Protein AF-A0A261UCG5-F1 (afdb_monomer_lite)

Structure (mmCIF, N/CA/C/O backbone):
data_AF-A0A261UCG5-F1
#
_entry.id   AF-A0A261UCG5-F1
#
loop_
_atom_site.group_PDB
_atom_site.id
_atom_site.type_symbol
_atom_site.label_atom_id
_atom_site.label_alt_id
_atom_site.label_comp_id
_atom_site.label_asym_id
_atom_site.label_entity_id
_atom_site.label_seq_id
_atom_site.pdbx_PDB_ins_code
_atom_site.Cartn_x
_atom_site.Cartn_y
_atom_site.Cartn_z
_atom_site.occupancy
_atom_site.B_iso_or_equiv
_atom_site.auth_seq_id
_atom_site.auth_comp_id
_atom_site.auth_asym_id
_atom_site.auth_atom_id
_atom_site.pdbx_PDB_model_num
ATOM 1 N N . MET A 1 1 ? -11.060 -56.466 3.828 1.00 39.62 1 MET A N 1
ATOM 2 C CA . MET A 1 1 ? -12.214 -56.626 2.918 1.00 39.62 1 MET A CA 1
ATOM 3 C C . MET A 1 1 ? -13.420 -56.025 3.627 1.00 39.62 1 MET A C 1
ATOM 5 O O . MET A 1 1 ? -13.944 -56.643 4.539 1.00 39.62 1 MET A O 1
ATOM 9 N N . PHE A 1 2 ? -13.765 -54.778 3.310 1.00 34.84 2 PHE A N 1
ATOM 10 C CA . P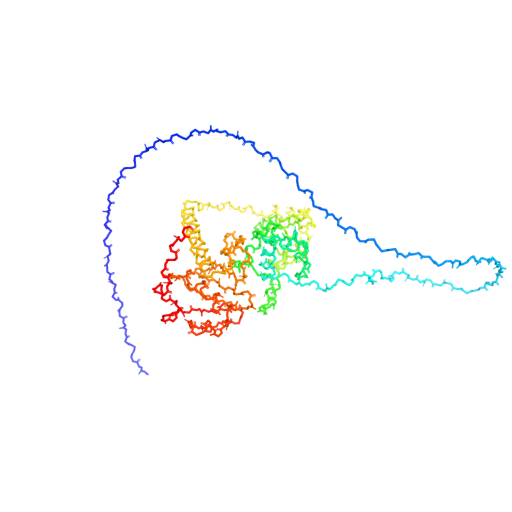HE A 1 2 ? -14.895 -54.048 3.895 1.00 34.84 2 PHE A CA 1
ATOM 11 C C . PHE A 1 2 ? -15.785 -53.572 2.739 1.00 34.84 2 PHE A C 1
ATOM 13 O O . PHE A 1 2 ? -15.232 -53.057 1.764 1.00 34.84 2 PHE A O 1
ATOM 20 N N . PRO A 1 3 ? -17.116 -53.756 2.784 1.00 52.03 3 PRO A N 1
ATOM 21 C CA . PRO A 1 3 ? -17.972 -53.346 1.681 1.00 52.03 3 PRO A CA 1
ATOM 22 C C . PRO A 1 3 ? -18.228 -51.834 1.713 1.00 52.03 3 PRO A C 1
ATOM 24 O O . PRO A 1 3 ? -18.719 -51.280 2.696 1.00 52.03 3 PRO A O 1
ATOM 27 N N . ILE A 1 4 ? -17.905 -51.185 0.596 1.00 41.12 4 ILE A N 1
ATOM 28 C CA . ILE A 1 4 ? -18.212 -49.787 0.291 1.00 41.12 4 ILE A CA 1
ATOM 29 C C . ILE A 1 4 ? -19.707 -49.699 -0.048 1.00 41.12 4 ILE A C 1
ATOM 31 O O . ILE A 1 4 ? -20.163 -50.306 -1.016 1.00 41.12 4 ILE A O 1
ATOM 35 N N . ARG A 1 5 ? -20.480 -48.951 0.748 1.00 45.31 5 ARG A N 1
ATOM 36 C CA . ARG A 1 5 ? -21.859 -48.565 0.413 1.00 45.31 5 ARG A CA 1
ATOM 37 C C . ARG A 1 5 ? -21.830 -47.350 -0.514 1.00 45.31 5 ARG A C 1
ATOM 39 O O . ARG A 1 5 ? -21.331 -46.295 -0.135 1.00 45.31 5 ARG A O 1
ATOM 46 N N . ALA A 1 6 ? -22.380 -47.518 -1.713 1.00 40.25 6 ALA A N 1
ATOM 47 C CA . ALA A 1 6 ? -22.614 -46.451 -2.676 1.00 40.25 6 ALA A CA 1
ATOM 48 C C . ALA A 1 6 ? -23.791 -45.568 -2.224 1.00 40.25 6 ALA A C 1
ATOM 50 O O . ALA A 1 6 ? -24.875 -46.074 -1.935 1.00 40.25 6 ALA A O 1
ATOM 51 N N . PHE A 1 7 ? -23.574 -44.254 -2.180 1.00 47.25 7 PHE A N 1
ATOM 52 C CA . PHE A 1 7 ? -24.626 -43.249 -2.037 1.00 47.25 7 PHE A CA 1
ATOM 53 C C . PHE A 1 7 ? -24.930 -42.652 -3.415 1.00 47.25 7 PHE A C 1
ATOM 55 O O . PHE A 1 7 ? -24.049 -42.088 -4.062 1.00 47.25 7 PHE A O 1
ATOM 62 N N . HIS A 1 8 ? -26.182 -42.782 -3.857 1.00 42.78 8 HIS A N 1
ATOM 63 C CA . HIS A 1 8 ? -26.726 -42.060 -5.006 1.00 42.78 8 HIS A CA 1
ATOM 64 C C . HIS A 1 8 ? -27.035 -40.605 -4.614 1.00 42.78 8 HIS A C 1
ATOM 66 O O . HIS A 1 8 ? -27.706 -40.397 -3.600 1.00 42.78 8 HIS A O 1
ATOM 72 N N . PRO A 1 9 ? -26.628 -39.596 -5.404 1.00 50.59 9 PRO A N 1
ATOM 73 C CA . PRO A 1 9 ? -27.117 -38.237 -5.225 1.00 50.59 9 PRO A CA 1
ATOM 74 C C . PRO A 1 9 ? -28.485 -38.051 -5.899 1.00 50.59 9 PRO A C 1
ATOM 76 O O . PRO A 1 9 ? -28.651 -38.268 -7.099 1.00 50.59 9 PRO A O 1
ATOM 79 N N . VAL A 1 10 ? -29.462 -37.629 -5.096 1.00 48.53 10 VAL A N 1
ATOM 80 C CA . VAL A 1 10 ? -30.775 -37.136 -5.525 1.00 48.53 10 VAL A CA 1
ATOM 81 C C . VAL A 1 10 ? -30.599 -35.718 -6.072 1.00 48.53 10 VAL A C 1
ATOM 83 O O . VAL A 1 10 ? -30.115 -34.838 -5.364 1.00 48.53 10 VAL A O 1
ATOM 86 N N . ILE A 1 11 ? -30.988 -35.500 -7.328 1.00 44.31 11 ILE A N 1
ATOM 87 C CA . ILE A 1 11 ? -31.029 -34.185 -7.981 1.00 44.31 11 ILE A CA 1
ATOM 88 C C . ILE A 1 11 ? -32.434 -33.601 -7.774 1.00 44.31 11 ILE A C 1
ATOM 90 O O . ILE A 1 11 ? -33.386 -34.169 -8.314 1.00 44.31 11 ILE A O 1
ATOM 94 N N . PRO A 1 12 ? -32.614 -32.484 -7.047 1.00 50.00 12 PRO A N 1
ATOM 95 C CA . PRO A 1 12 ? -33.875 -31.762 -7.076 1.00 50.00 12 PRO A CA 1
ATOM 96 C C . PRO A 1 12 ? -33.947 -30.838 -8.300 1.00 50.00 12 PRO A C 1
ATOM 98 O O . PRO A 1 12 ? -33.084 -30.002 -8.561 1.00 50.00 12 PRO A O 1
ATOM 101 N N . THR A 1 13 ? -35.018 -31.042 -9.057 1.00 39.94 13 THR A N 1
ATOM 102 C CA . THR A 1 13 ? -35.474 -30.302 -10.233 1.00 39.94 13 THR A CA 1
ATOM 103 C C . THR A 1 13 ? -36.037 -28.915 -9.913 1.00 39.94 13 THR A C 1
ATOM 105 O O . THR A 1 13 ? -36.745 -28.758 -8.927 1.00 39.94 13 THR A O 1
ATOM 108 N N . ARG A 1 14 ? -35.831 -28.003 -10.879 1.00 35.97 14 ARG A N 1
ATOM 109 C CA . ARG A 1 14 ? -36.654 -26.836 -11.270 1.00 35.97 14 ARG A CA 1
ATOM 110 C C . ARG A 1 14 ? -36.978 -25.778 -10.206 1.00 35.97 14 ARG A C 1
ATOM 112 O O . ARG A 1 14 ? -37.811 -25.981 -9.334 1.00 35.97 14 ARG A O 1
ATOM 119 N N . ILE A 1 15 ? -36.431 -24.582 -10.424 1.00 45.22 15 ILE A N 1
ATOM 120 C CA . ILE A 1 15 ? -37.012 -23.320 -9.957 1.00 45.22 15 ILE A CA 1
ATOM 121 C C . ILE A 1 15 ? -37.627 -22.633 -11.177 1.00 45.22 15 ILE A C 1
ATOM 123 O O . ILE A 1 15 ? -36.951 -22.424 -12.185 1.00 45.22 15 ILE A O 1
ATOM 127 N N . ASP A 1 16 ? -38.920 -22.342 -11.070 1.00 39.75 16 ASP A N 1
ATOM 128 C CA . ASP A 1 16 ? -39.723 -21.629 -12.054 1.00 39.75 16 ASP A CA 1
ATOM 129 C C . ASP A 1 16 ? -39.326 -20.149 -12.123 1.00 39.75 16 ASP A C 1
ATOM 131 O O . ASP A 1 16 ? -39.320 -19.424 -11.126 1.00 39.75 16 ASP A O 1
ATOM 135 N N . THR A 1 17 ? -39.018 -19.689 -13.333 1.00 38.75 17 THR A N 1
ATOM 136 C CA . THR A 1 17 ? -38.752 -18.286 -13.648 1.00 38.75 17 THR A CA 1
ATOM 137 C C . THR A 1 17 ? -40.082 -17.538 -13.746 1.00 38.75 17 THR A C 1
ATOM 139 O O . THR A 1 17 ? -40.738 -17.568 -14.787 1.00 38.75 17 THR A O 1
ATOM 142 N N . GLN A 1 18 ? -40.496 -16.850 -12.680 1.00 41.28 18 GLN A N 1
ATOM 143 C CA . GLN A 1 18 ? -41.574 -15.867 -12.783 1.00 41.28 18 GLN A CA 1
ATOM 144 C C . GLN A 1 18 ? -41.051 -14.563 -13.390 1.00 41.28 18 GLN A C 1
ATOM 146 O O . GLN A 1 18 ? -40.283 -13.818 -12.784 1.00 41.28 18 GLN A O 1
ATOM 151 N N . GLN A 1 19 ? -41.498 -14.306 -14.617 1.00 40.53 19 GLN A N 1
ATOM 152 C CA . GLN A 1 19 ? -41.442 -13.012 -15.281 1.00 40.53 19 GLN A CA 1
ATOM 153 C C . GLN A 1 19 ? -42.353 -12.022 -14.545 1.00 40.53 19 GLN A C 1
ATOM 155 O O . GLN A 1 19 ? -43.527 -12.308 -14.324 1.00 40.53 19 GLN A O 1
ATOM 160 N N . SER A 1 20 ? -41.826 -10.845 -14.204 1.00 39.28 20 SER A N 1
ATOM 161 C CA . SER A 1 20 ? -42.628 -9.679 -13.820 1.00 39.28 20 SER A CA 1
ATOM 162 C C . SER A 1 20 ? -42.460 -8.552 -14.846 1.00 39.28 20 SER A C 1
ATOM 164 O O . SER A 1 20 ? -41.382 -8.422 -15.433 1.00 39.28 20 SER A O 1
ATOM 166 N N . PRO A 1 21 ? -43.527 -7.777 -15.108 1.00 46.34 21 PRO A N 1
ATOM 167 C CA . PRO A 1 21 ? -43.676 -6.989 -16.321 1.00 46.34 21 PRO A CA 1
ATOM 168 C C . PRO A 1 21 ? -43.016 -5.609 -16.263 1.00 46.34 21 PRO A C 1
ATOM 170 O O . PRO A 1 21 ? -42.915 -4.951 -15.230 1.00 46.34 21 PRO A O 1
ATOM 173 N N . THR A 1 22 ? -42.614 -5.183 -17.455 1.00 38.94 22 THR A N 1
ATOM 174 C CA . THR A 1 22 ? -42.041 -3.897 -17.838 1.00 38.94 22 THR A CA 1
ATOM 175 C C . THR A 1 22 ? -43.024 -2.747 -17.590 1.00 38.94 22 THR A C 1
ATOM 177 O O . THR A 1 22 ? -44.133 -2.758 -18.121 1.00 38.94 22 THR A O 1
ATOM 180 N N . ALA A 1 23 ? -42.605 -1.725 -16.839 1.00 40.59 23 ALA A N 1
ATOM 181 C CA . ALA A 1 23 ? -43.291 -0.434 -16.761 1.00 40.59 23 ALA A CA 1
ATOM 182 C C . ALA A 1 23 ? -42.515 0.628 -17.573 1.00 40.59 23 ALA A C 1
ATOM 184 O O . ALA A 1 23 ? -41.280 0.609 -17.565 1.00 40.59 23 ALA A O 1
ATOM 185 N N . PRO A 1 24 ? -43.198 1.543 -18.286 1.00 50.09 24 PRO A N 1
ATOM 186 C CA . PRO A 1 24 ? -42.550 2.508 -19.167 1.00 50.09 24 PRO A CA 1
ATOM 187 C C . PRO A 1 24 ? -41.952 3.699 -18.404 1.00 50.09 24 PRO A C 1
ATOM 189 O O . PRO A 1 24 ? -42.617 4.361 -17.608 1.00 50.09 24 PRO A O 1
ATOM 192 N N . PHE A 1 25 ? -40.690 3.995 -18.716 1.00 37.22 25 PHE A N 1
ATOM 193 C CA . PHE A 1 25 ? -39.971 5.209 -18.331 1.00 37.22 25 PHE A CA 1
ATOM 194 C C . PHE A 1 25 ? -40.587 6.441 -19.020 1.00 37.22 25 PHE A C 1
ATOM 196 O O . PHE A 1 25 ? -40.614 6.516 -20.248 1.00 37.22 25 PHE A O 1
ATOM 203 N N . GLN A 1 26 ? -41.036 7.430 -18.240 1.00 40.12 26 GLN A N 1
ATOM 204 C CA . GLN A 1 26 ? -41.347 8.775 -18.732 1.00 40.12 26 GLN A CA 1
ATOM 205 C C . GLN A 1 26 ? -40.141 9.704 -18.536 1.00 40.12 26 GLN A C 1
ATOM 207 O O . GLN A 1 26 ? -39.648 9.892 -17.425 1.00 40.12 26 GLN A O 1
ATOM 212 N N . LEU A 1 27 ? -39.685 10.291 -19.644 1.00 36.12 27 LEU A N 1
ATOM 213 C CA . LEU A 1 27 ? -38.675 11.345 -19.715 1.00 36.12 27 LEU A CA 1
ATOM 214 C C . LEU A 1 27 ? -39.263 12.674 -19.219 1.00 36.12 27 LEU A C 1
ATOM 216 O O . LEU A 1 27 ? -40.054 13.311 -19.912 1.00 36.12 27 LEU A O 1
ATOM 220 N N . GLY A 1 28 ? -38.848 13.098 -18.026 1.00 34.41 28 GLY A N 1
ATOM 221 C CA . GLY A 1 28 ? -39.069 14.446 -17.510 1.00 34.41 28 GLY A CA 1
ATOM 222 C C . GLY A 1 28 ? -37.844 15.324 -17.748 1.00 34.41 28 GLY A C 1
ATOM 223 O O . GLY A 1 28 ? -36.881 15.277 -16.987 1.00 34.41 28 GLY A O 1
ATOM 224 N N . SER A 1 29 ? -37.889 16.128 -18.807 1.00 36.88 29 SER A N 1
ATOM 225 C CA . SER A 1 29 ? -36.947 17.213 -19.083 1.00 36.88 29 SER A CA 1
ATOM 226 C C . SER A 1 29 ? -37.046 18.296 -18.005 1.00 36.88 29 SER A C 1
ATOM 228 O O . SER A 1 29 ? -38.098 18.910 -17.852 1.00 36.88 29 SER A O 1
ATOM 230 N N . SER A 1 30 ? -35.951 18.593 -17.303 1.00 39.66 30 SER A N 1
ATOM 231 C CA . SER A 1 30 ? -35.831 19.834 -16.531 1.00 39.66 30 SER A CA 1
ATOM 232 C C . SER A 1 30 ? -34.484 20.491 -16.806 1.00 39.66 30 SER A C 1
ATOM 234 O O . SER A 1 30 ? -33.417 19.946 -16.521 1.00 39.66 30 SER A O 1
ATOM 236 N N . ALA A 1 31 ? -34.568 21.651 -17.449 1.00 34.75 31 ALA A N 1
ATOM 237 C CA . ALA A 1 31 ? -33.458 22.497 -17.836 1.00 34.75 31 ALA A CA 1
ATOM 238 C C . ALA A 1 31 ? -32.861 23.199 -16.608 1.00 34.75 31 ALA A C 1
ATOM 240 O O . ALA A 1 31 ? -33.572 23.858 -15.852 1.00 34.75 31 ALA A O 1
ATOM 241 N N . VAL A 1 32 ? -31.539 23.119 -16.451 1.00 44.69 32 VAL A N 1
ATOM 242 C CA . VAL A 1 32 ? -30.780 23.929 -15.490 1.00 44.69 32 VAL A CA 1
ATOM 243 C C . VAL A 1 32 ? -30.048 25.031 -16.259 1.00 44.69 32 VAL A C 1
ATOM 245 O O . VAL A 1 32 ? -29.206 24.714 -17.104 1.00 44.69 32 VAL A O 1
ATOM 248 N N . PRO A 1 33 ? -30.315 26.323 -15.998 1.00 46.62 33 PRO A N 1
ATOM 249 C CA . PRO A 1 33 ? -29.513 27.395 -16.558 1.00 46.62 33 PRO A CA 1
ATOM 250 C C . PRO A 1 33 ? -28.211 27.600 -15.773 1.00 46.62 33 PRO A C 1
ATOM 252 O O . PRO A 1 33 ? -28.147 27.565 -14.545 1.00 46.62 33 PRO A O 1
ATOM 255 N N . ARG A 1 34 ? -27.161 27.843 -16.554 1.00 38.25 34 ARG A N 1
ATOM 256 C CA . ARG A 1 34 ? -25.773 28.120 -16.182 1.00 38.25 34 ARG A CA 1
ATOM 257 C C . ARG A 1 34 ? -25.551 29.637 -16.159 1.00 38.25 34 ARG A C 1
ATOM 259 O O . ARG A 1 34 ? -25.909 30.274 -17.143 1.00 38.25 34 ARG A O 1
ATOM 266 N N . ALA A 1 35 ? -24.913 30.157 -15.100 1.00 35.31 35 ALA A N 1
ATOM 267 C CA . ALA A 1 35 ? -24.213 31.459 -14.932 1.00 35.31 35 ALA A CA 1
ATOM 268 C C . ALA A 1 35 ? -24.503 32.012 -13.514 1.00 35.31 35 ALA A C 1
ATOM 270 O O . ALA A 1 35 ? -25.611 31.867 -13.031 1.00 35.31 35 ALA A O 1
ATOM 271 N N . GLN A 1 36 ? -23.610 32.659 -12.761 1.00 35.94 36 GLN A N 1
ATOM 272 C CA . GLN A 1 36 ? -22.386 33.374 -13.102 1.00 35.94 36 GLN A CA 1
ATOM 273 C C . GLN A 1 36 ? -21.550 33.615 -11.828 1.00 35.94 36 GLN A C 1
ATOM 275 O O . GLN A 1 36 ? -22.062 33.669 -10.712 1.00 35.94 36 GLN A O 1
ATOM 280 N N . ALA A 1 37 ? -20.250 33.798 -12.036 1.00 36.38 37 ALA A N 1
ATOM 281 C CA . ALA A 1 37 ? -19.228 34.093 -11.044 1.00 36.38 37 ALA A CA 1
ATOM 282 C C . ALA A 1 37 ? -19.378 35.469 -10.369 1.00 36.38 37 ALA A C 1
ATOM 284 O O . ALA A 1 37 ? -19.751 36.439 -11.027 1.00 36.38 37 ALA A O 1
ATOM 285 N N . ARG A 1 38 ? -18.919 35.595 -9.111 1.00 39.41 38 ARG A N 1
ATOM 286 C CA . ARG A 1 38 ? -18.419 36.867 -8.557 1.00 39.41 38 ARG A CA 1
ATOM 287 C C . ARG A 1 38 ? -17.440 36.684 -7.382 1.00 39.41 38 ARG A C 1
ATOM 289 O O . ARG A 1 38 ? -17.800 36.225 -6.309 1.00 39.41 38 ARG A O 1
ATOM 296 N N . LYS A 1 39 ? -16.196 37.097 -7.657 1.00 40.69 39 LYS A N 1
ATOM 297 C CA . LYS A 1 39 ? -15.200 37.814 -6.832 1.00 40.69 39 LYS A CA 1
ATOM 298 C C . LYS A 1 39 ? -15.366 37.824 -5.297 1.00 40.69 39 LYS A C 1
ATOM 300 O O . LYS A 1 39 ? -16.265 38.484 -4.787 1.00 40.69 39 LYS A O 1
ATOM 305 N N . ARG A 1 40 ? -14.340 37.334 -4.588 1.00 37.91 40 ARG A N 1
ATOM 306 C CA . ARG A 1 40 ? -13.802 37.912 -3.333 1.00 37.91 40 ARG A CA 1
ATOM 307 C C . ARG A 1 40 ? -12.272 37.770 -3.380 1.00 37.91 40 ARG A C 1
ATOM 309 O O . ARG A 1 40 ? -11.783 36.690 -3.671 1.00 37.91 40 ARG A O 1
ATOM 316 N N . ALA A 1 41 ? -11.525 38.869 -3.495 1.00 37.56 41 ALA A N 1
ATOM 317 C CA . ALA A 1 41 ? -11.108 39.791 -2.428 1.00 37.56 41 ALA A CA 1
ATOM 318 C C . ALA A 1 41 ? -10.071 39.132 -1.504 1.00 37.56 41 ALA A C 1
ATOM 320 O O . ALA A 1 41 ? -10.390 38.219 -0.749 1.00 37.56 41 ALA A O 1
ATOM 321 N N . GLY A 1 42 ? -8.822 39.583 -1.647 1.00 33.69 42 GLY A N 1
ATOM 322 C CA . GLY A 1 42 ? -7.676 39.103 -0.891 1.00 33.69 42 GLY A CA 1
ATOM 323 C C . GLY A 1 42 ? -7.653 39.591 0.553 1.00 33.69 42 GLY A C 1
ATOM 324 O O . GLY A 1 42 ? -8.297 40.573 0.910 1.00 33.69 42 GLY A O 1
ATOM 325 N N . ALA A 1 43 ? -6.845 38.910 1.356 1.00 37.94 43 ALA A N 1
ATOM 326 C CA . ALA A 1 43 ? -6.334 39.421 2.613 1.00 37.94 43 ALA A CA 1
ATOM 327 C C . ALA A 1 43 ? -4.923 38.863 2.817 1.00 37.94 43 ALA A C 1
ATOM 329 O O . ALA A 1 43 ? -4.708 37.666 2.995 1.00 37.94 43 ALA A O 1
ATOM 330 N N . THR A 1 44 ? -3.970 39.777 2.716 1.00 37.00 44 THR A N 1
ATOM 331 C CA . THR A 1 44 ? -2.559 39.656 3.052 1.00 37.00 44 THR A CA 1
ATOM 332 C C . THR A 1 44 ? -2.420 39.353 4.544 1.00 37.00 44 THR A C 1
ATOM 334 O O . THR A 1 44 ? -2.903 40.132 5.360 1.00 37.00 44 THR A O 1
ATOM 337 N N . PHE A 1 45 ? -1.730 38.275 4.917 1.00 37.44 45 PHE A N 1
ATOM 338 C CA . PHE A 1 45 ? -1.254 38.079 6.289 1.00 37.44 45 PHE A CA 1
ATOM 339 C C . PHE A 1 45 ? 0.275 38.122 6.295 1.00 37.44 45 PHE A C 1
ATOM 341 O O . PHE A 1 45 ? 0.953 37.178 5.896 1.00 37.44 45 PHE A O 1
ATOM 348 N N . GLN A 1 46 ? 0.803 39.272 6.715 1.00 37.06 46 GLN A N 1
ATOM 349 C CA . GLN A 1 46 ? 2.168 39.415 7.208 1.00 37.06 46 GLN A CA 1
ATOM 350 C C . GLN A 1 46 ? 2.216 38.814 8.616 1.00 37.06 46 GLN A C 1
ATOM 352 O O . GLN A 1 46 ? 1.436 39.211 9.479 1.00 37.06 46 GLN A O 1
ATOM 357 N N . ALA A 1 47 ? 3.142 37.891 8.861 1.00 36.88 47 ALA A N 1
ATOM 358 C CA . ALA A 1 47 ? 3.504 37.470 10.207 1.00 36.88 47 ALA A CA 1
ATOM 359 C C . ALA A 1 47 ? 5.009 37.664 10.396 1.00 36.88 47 ALA A C 1
ATOM 361 O O . ALA A 1 47 ? 5.828 37.258 9.572 1.00 36.88 47 ALA A O 1
ATOM 362 N N . ALA A 1 48 ? 5.319 38.378 11.471 1.00 34.84 48 ALA A N 1
ATOM 363 C CA . ALA A 1 48 ? 6.602 38.956 11.809 1.00 34.84 48 ALA A CA 1
ATOM 364 C C . ALA A 1 48 ? 7.659 37.911 12.196 1.00 34.84 48 ALA A C 1
ATOM 366 O O . ALA A 1 48 ? 7.384 36.935 12.889 1.00 34.84 48 ALA A O 1
ATOM 367 N N . ILE A 1 49 ? 8.898 38.195 11.797 1.00 43.53 49 ILE A N 1
ATOM 368 C CA . ILE A 1 49 ? 10.120 37.510 12.218 1.00 43.53 49 ILE A CA 1
ATOM 369 C C . ILE A 1 49 ? 10.688 38.263 13.431 1.00 43.53 49 ILE A C 1
ATOM 371 O O . ILE A 1 49 ? 11.063 39.428 13.277 1.00 43.53 49 ILE A O 1
ATOM 375 N N . PRO A 1 50 ? 10.837 37.647 14.616 1.00 48.88 50 PRO A N 1
ATOM 376 C CA . PRO A 1 50 ? 11.692 38.206 15.653 1.00 48.88 50 PRO A CA 1
ATOM 377 C C . PRO A 1 50 ? 13.139 37.715 15.486 1.00 48.88 50 PRO A C 1
ATOM 379 O O . PRO A 1 50 ? 13.500 36.602 15.868 1.00 48.88 50 PRO A O 1
ATOM 382 N N . SER A 1 51 ? 13.982 38.596 14.943 1.00 33.66 51 SER A N 1
ATOM 383 C CA . SER A 1 51 ? 15.446 38.515 15.008 1.00 33.66 51 SER A CA 1
ATOM 384 C C . SER A 1 51 ? 15.927 38.622 16.457 1.00 33.66 51 SER A C 1
ATOM 386 O O . SER A 1 51 ? 15.736 39.657 17.096 1.00 33.66 51 SER A O 1
ATOM 388 N N . LYS A 1 52 ? 16.630 37.601 16.959 1.00 44.50 52 LYS A N 1
ATOM 389 C CA . LYS A 1 52 ? 17.481 37.728 18.151 1.00 44.50 52 LYS A CA 1
ATOM 390 C C . LYS A 1 52 ? 18.932 37.912 17.717 1.00 44.50 52 LYS A C 1
ATOM 392 O O . LYS A 1 52 ? 19.564 37.019 17.166 1.00 44.50 52 LYS A O 1
ATOM 397 N N . ARG A 1 53 ? 19.406 39.133 17.951 1.00 32.53 53 ARG A N 1
ATOM 398 C CA . ARG A 1 53 ? 20.765 39.634 17.762 1.00 32.53 53 ARG A CA 1
ATOM 399 C C . ARG A 1 53 ? 21.515 39.396 19.075 1.00 32.53 53 ARG A C 1
ATOM 401 O O . ARG A 1 53 ? 21.087 39.919 20.101 1.00 32.53 53 ARG A O 1
ATOM 408 N N . THR A 1 54 ? 22.610 38.641 19.055 1.00 40.47 54 THR A N 1
ATOM 409 C CA . THR A 1 54 ? 23.550 38.587 20.183 1.00 40.47 54 THR A CA 1
ATOM 410 C C . THR A 1 54 ? 24.882 39.164 19.738 1.00 40.47 54 THR A C 1
ATOM 412 O O . THR A 1 54 ? 25.518 38.697 18.798 1.00 40.47 54 THR A O 1
ATOM 415 N N . THR A 1 55 ? 25.227 40.244 20.421 1.00 31.30 55 THR A N 1
ATOM 416 C CA . THR A 1 55 ? 26.432 41.056 20.335 1.00 31.30 55 THR A CA 1
ATOM 417 C C . THR A 1 55 ? 27.588 40.351 21.039 1.00 31.30 55 THR A C 1
ATOM 419 O O . THR A 1 55 ? 27.461 40.090 22.229 1.00 31.30 55 THR A O 1
ATOM 422 N N . ILE A 1 56 ? 28.717 40.117 20.360 1.00 34.47 56 ILE A N 1
ATOM 423 C CA . ILE A 1 56 ? 30.045 40.038 20.993 1.00 34.47 56 ILE A CA 1
ATOM 424 C C . ILE A 1 56 ? 31.071 40.645 20.023 1.00 34.47 56 ILE A C 1
ATOM 426 O O . ILE A 1 56 ? 31.171 40.244 18.867 1.00 34.47 56 ILE A O 1
ATOM 430 N N . ALA A 1 57 ? 31.830 41.613 20.519 1.00 34.50 57 ALA A N 1
ATOM 431 C CA . ALA A 1 57 ? 33.090 42.125 19.984 1.00 34.50 57 ALA A CA 1
ATOM 432 C C . ALA A 1 57 ? 33.995 42.412 21.204 1.00 34.50 57 ALA A C 1
ATOM 434 O O . ALA A 1 57 ? 33.467 42.475 22.316 1.00 34.50 57 ALA A O 1
ATOM 435 N N . PRO A 1 58 ? 35.280 42.769 21.045 1.00 47.53 58 PRO A N 1
ATOM 436 C CA . PRO A 1 58 ? 36.310 42.274 20.128 1.00 47.53 58 PRO A CA 1
ATOM 437 C C . PRO A 1 58 ? 37.592 41.851 20.898 1.00 47.53 58 PRO A C 1
ATOM 439 O O . PRO A 1 58 ? 37.739 42.125 22.085 1.00 47.53 58 PRO A O 1
ATOM 442 N N . GLY A 1 59 ? 38.552 41.219 20.213 1.00 34.34 59 GLY A N 1
ATOM 443 C CA . GLY A 1 59 ? 39.855 40.837 20.779 1.00 34.34 59 GLY A CA 1
ATOM 444 C C . GLY A 1 59 ? 40.983 40.882 19.742 1.00 34.34 59 GLY A C 1
ATOM 445 O O . GLY A 1 59 ? 41.300 39.883 19.116 1.00 34.34 59 GLY A O 1
ATOM 446 N N . THR A 1 60 ? 41.475 42.097 19.516 1.00 33.81 60 THR A N 1
ATOM 447 C CA . THR A 1 60 ? 42.850 42.575 19.253 1.00 33.81 60 THR A CA 1
ATOM 448 C C . THR A 1 60 ? 43.986 41.613 18.810 1.00 33.81 60 THR A C 1
ATOM 450 O O . THR A 1 60 ? 44.348 40.693 19.535 1.00 33.81 60 THR A O 1
ATOM 453 N N . THR A 1 61 ? 44.705 42.056 17.750 1.00 32.66 61 THR A N 1
ATOM 454 C CA . THR A 1 61 ? 46.184 41.987 17.494 1.00 32.66 61 THR A CA 1
ATOM 455 C C . THR A 1 61 ? 46.846 40.615 17.219 1.00 32.66 61 THR A C 1
ATOM 457 O O . THR A 1 61 ? 46.439 39.613 17.772 1.00 32.66 61 THR A O 1
ATOM 460 N N . CYS A 1 62 ? 47.880 40.426 16.381 1.00 30.66 62 CYS A N 1
ATOM 461 C CA . CYS A 1 62 ? 48.928 41.296 15.833 1.00 30.66 62 CYS A CA 1
ATOM 462 C C . CYS A 1 62 ? 49.562 40.686 14.557 1.00 30.66 62 CYS A C 1
ATOM 464 O O . CYS A 1 62 ? 49.557 39.476 14.347 1.00 30.66 62 CYS A O 1
ATOM 466 N N . LEU A 1 63 ? 50.172 41.565 13.759 1.00 33.56 63 LEU A N 1
ATOM 467 C CA . LEU A 1 63 ? 51.132 41.307 12.682 1.00 33.56 63 LEU A CA 1
ATOM 468 C C . LEU A 1 63 ? 52.337 40.464 13.138 1.00 33.56 63 LEU A C 1
ATOM 470 O O . LEU A 1 63 ? 52.861 40.716 14.216 1.00 33.56 63 LEU A O 1
ATOM 474 N N . ALA A 1 64 ? 52.863 39.607 12.254 1.00 36.28 64 ALA A N 1
ATOM 475 C CA . ALA A 1 64 ? 54.298 39.563 11.925 1.00 36.28 64 ALA A CA 1
ATOM 476 C C . ALA A 1 64 ? 54.584 38.573 10.780 1.00 36.28 64 ALA A C 1
ATOM 478 O O . ALA A 1 64 ? 54.404 37.365 10.898 1.00 36.28 64 ALA A O 1
ATOM 479 N N . LYS A 1 65 ? 55.088 39.113 9.669 1.00 40.06 65 LYS A N 1
ATOM 480 C CA . LYS A 1 65 ? 55.902 38.415 8.663 1.00 40.06 65 LYS A CA 1
ATOM 481 C C . LYS A 1 65 ? 57.363 38.728 9.021 1.00 40.06 65 LYS A C 1
ATOM 483 O O . LYS A 1 65 ? 57.620 39.854 9.447 1.00 40.06 65 LYS A O 1
ATOM 488 N N . PRO A 1 66 ? 58.322 37.826 8.774 1.00 49.88 66 PRO A N 1
ATOM 489 C CA . PRO A 1 66 ? 59.215 38.131 7.659 1.00 49.88 66 PRO A CA 1
ATOM 490 C C . PRO A 1 66 ? 59.656 36.918 6.831 1.00 49.88 66 PRO A C 1
ATOM 492 O O . PRO A 1 66 ? 59.567 35.759 7.223 1.00 49.88 66 PRO A O 1
ATOM 495 N N . ARG A 1 67 ? 60.125 37.265 5.629 1.00 33.28 67 ARG A N 1
ATOM 496 C CA . ARG A 1 67 ? 60.831 36.436 4.649 1.00 33.28 67 ARG A CA 1
ATOM 497 C C . ARG A 1 67 ? 62.193 35.980 5.183 1.00 33.28 67 ARG A C 1
ATOM 499 O O . ARG A 1 67 ? 62.882 36.764 5.824 1.00 33.28 67 ARG A O 1
ATOM 506 N N . GLY A 1 68 ? 62.631 34.801 4.750 1.00 30.03 68 GLY A N 1
ATOM 507 C CA . GLY A 1 68 ? 64.028 34.373 4.780 1.00 30.03 68 GLY A CA 1
ATOM 508 C C . GLY A 1 68 ? 64.235 33.198 3.826 1.00 30.03 68 GLY A C 1
ATOM 509 O O . GLY A 1 68 ? 63.608 32.160 3.982 1.00 30.03 68 GLY A O 1
ATOM 510 N N . SER A 1 69 ? 65.048 33.419 2.799 1.00 32.59 69 SER A N 1
ATOM 511 C CA . SER A 1 69 ? 65.400 32.506 1.708 1.00 32.59 69 SER A CA 1
ATOM 512 C C . SER A 1 69 ? 66.700 31.773 2.036 1.00 32.59 69 SER A C 1
ATOM 514 O O . SER A 1 69 ? 67.626 32.425 2.505 1.00 32.59 69 SER A O 1
ATOM 516 N N . ALA A 1 70 ? 66.822 30.490 1.689 1.00 35.06 70 ALA A N 1
ATOM 517 C CA . ALA A 1 70 ? 68.103 29.873 1.336 1.00 35.06 70 ALA A CA 1
ATOM 518 C C . ALA A 1 70 ? 67.875 28.600 0.510 1.00 35.06 70 ALA A C 1
ATOM 520 O O . ALA A 1 70 ? 66.966 27.817 0.776 1.00 35.06 70 ALA A O 1
ATOM 521 N N . ALA A 1 71 ? 68.688 28.460 -0.529 1.00 33.41 71 ALA A N 1
ATOM 522 C CA . ALA A 1 71 ? 68.607 27.464 -1.580 1.00 33.41 71 ALA A CA 1
ATOM 523 C C . ALA A 1 71 ? 69.486 26.229 -1.305 1.00 33.41 71 ALA A C 1
ATOM 525 O O . ALA A 1 71 ? 70.379 26.270 -0.466 1.00 33.41 71 ALA A O 1
ATOM 526 N N . ALA A 1 72 ? 69.268 25.223 -2.161 1.00 30.36 72 ALA A N 1
ATOM 527 C CA . ALA A 1 72 ? 70.165 24.133 -2.561 1.00 30.36 72 ALA A CA 1
ATOM 528 C C . ALA A 1 72 ? 70.263 22.884 -1.663 1.00 30.36 72 ALA A C 1
ATOM 530 O O . ALA A 1 72 ? 70.928 22.881 -0.637 1.00 30.36 72 ALA A O 1
ATOM 531 N N . ALA A 1 73 ? 69.707 21.776 -2.170 1.00 32.25 73 ALA A N 1
ATOM 532 C CA . ALA A 1 73 ? 70.447 20.528 -2.391 1.00 32.25 73 ALA A CA 1
ATOM 533 C C . ALA A 1 73 ? 69.645 19.605 -3.330 1.00 32.25 73 ALA A C 1
ATOM 535 O O . ALA A 1 73 ? 68.483 19.289 -3.076 1.00 32.25 73 ALA A O 1
ATOM 536 N N . GLN A 1 74 ? 70.273 19.218 -4.441 1.00 31.38 74 GLN A N 1
ATOM 537 C CA . GLN A 1 74 ? 69.853 18.130 -5.322 1.00 31.38 74 GLN A CA 1
ATOM 538 C C . GLN A 1 74 ? 70.037 16.789 -4.604 1.00 31.38 74 GLN A C 1
ATOM 540 O O . GLN A 1 74 ? 71.082 16.588 -4.003 1.00 31.38 74 GLN A O 1
ATOM 545 N N . GLU A 1 75 ? 69.075 15.873 -4.722 1.00 28.56 75 GLU A N 1
ATOM 546 C CA . GLU A 1 75 ? 69.260 14.506 -5.245 1.00 28.56 75 GLU A CA 1
ATOM 547 C C . GLU A 1 75 ? 68.012 13.641 -5.001 1.00 28.56 75 GLU A C 1
ATOM 549 O O . GLU A 1 75 ? 67.206 13.902 -4.115 1.00 28.56 75 GLU A O 1
ATOM 554 N N . ALA A 1 76 ? 67.925 12.566 -5.788 1.00 32.41 76 ALA A N 1
ATOM 555 C CA . ALA A 1 76 ? 67.086 11.379 -5.614 1.00 32.41 76 ALA A CA 1
ATOM 556 C C . ALA A 1 76 ? 65.702 11.347 -6.305 1.00 32.41 76 ALA A C 1
ATOM 558 O O . ALA A 1 76 ? 64.664 11.726 -5.775 1.00 32.41 76 ALA A O 1
ATOM 559 N N . ARG A 1 77 ? 65.728 10.730 -7.498 1.00 34.59 77 ARG A N 1
ATOM 560 C CA . ARG A 1 77 ? 64.847 9.629 -7.943 1.00 34.59 77 ARG A CA 1
ATOM 561 C C . ARG A 1 77 ? 63.344 9.782 -7.659 1.00 34.59 77 ARG A C 1
ATOM 563 O O . ARG A 1 77 ? 62.857 9.424 -6.594 1.00 34.59 77 ARG A O 1
ATOM 570 N N . SER A 1 78 ? 62.583 10.139 -8.693 1.00 33.59 78 SER A N 1
ATOM 571 C CA . SER A 1 78 ? 61.131 9.928 -8.733 1.00 33.59 78 SER A CA 1
ATOM 572 C C . SER A 1 78 ? 60.769 8.790 -9.692 1.00 33.59 78 SER A C 1
ATOM 574 O O . SER A 1 78 ? 60.928 8.957 -10.900 1.00 33.59 78 SER A O 1
ATOM 576 N N . PRO A 1 79 ? 60.197 7.677 -9.201 1.00 38.19 79 PRO A N 1
ATOM 577 C CA . PRO A 1 79 ? 59.171 6.956 -9.929 1.00 38.19 79 PRO A CA 1
ATOM 578 C C . PRO A 1 79 ? 57.803 7.196 -9.268 1.00 38.19 79 PRO A C 1
ATOM 580 O O . PRO A 1 79 ? 57.642 7.091 -8.055 1.00 38.19 79 PRO A O 1
ATOM 583 N N . ALA A 1 80 ? 56.843 7.570 -10.114 1.00 41.50 80 ALA A N 1
ATOM 584 C CA . ALA A 1 80 ? 55.388 7.485 -9.983 1.00 41.50 80 ALA A CA 1
ATOM 585 C C . ALA A 1 80 ? 54.769 7.274 -8.580 1.00 41.50 80 ALA A C 1
ATOM 587 O O . ALA A 1 80 ? 54.827 6.188 -8.007 1.00 41.50 80 ALA A O 1
ATOM 588 N N . LYS A 1 81 ? 53.986 8.262 -8.119 1.00 37.38 81 LYS A N 1
ATOM 589 C CA . LYS A 1 81 ? 52.880 8.026 -7.177 1.00 37.38 81 LYS A CA 1
ATOM 590 C C . LYS A 1 81 ? 51.547 8.386 -7.822 1.00 37.38 81 LYS A C 1
ATOM 592 O O . LYS A 1 81 ? 51.226 9.546 -8.064 1.00 37.38 81 LYS A O 1
ATOM 597 N N . SER A 1 82 ? 50.778 7.336 -8.078 1.00 37.59 82 SER A N 1
ATOM 598 C CA . SER A 1 82 ? 49.357 7.318 -8.398 1.00 37.59 82 SER A CA 1
ATOM 599 C C . SER A 1 82 ? 48.528 7.934 -7.263 1.00 37.59 82 SER A C 1
ATOM 601 O O . SER A 1 82 ? 48.002 7.256 -6.386 1.00 37.59 82 SER A O 1
ATOM 603 N N . GLY A 1 83 ? 48.365 9.253 -7.291 1.00 33.38 83 GLY A N 1
ATOM 604 C CA . GLY A 1 83 ? 47.418 9.982 -6.448 1.00 33.38 83 GLY A CA 1
ATOM 605 C C . GLY A 1 83 ? 45.999 9.951 -7.018 1.00 33.38 83 GLY A C 1
ATOM 606 O O . GLY A 1 83 ? 45.461 10.989 -7.385 1.00 33.38 83 GLY A O 1
ATOM 607 N N . ARG A 1 84 ? 45.385 8.767 -7.116 1.00 41.84 84 ARG A N 1
ATOM 608 C CA . ARG A 1 84 ? 43.932 8.620 -7.337 1.00 41.84 84 ARG A CA 1
ATOM 609 C C . ARG A 1 84 ? 43.309 7.823 -6.190 1.00 41.84 84 ARG A C 1
ATOM 611 O O . ARG A 1 84 ? 42.521 6.908 -6.391 1.00 41.84 84 ARG A O 1
ATOM 618 N N . ALA A 1 85 ? 43.692 8.176 -4.967 1.00 35.22 85 ALA A N 1
ATOM 619 C CA . ALA A 1 85 ? 43.025 7.714 -3.763 1.00 35.22 85 ALA A CA 1
ATOM 620 C C . ALA A 1 85 ? 41.816 8.619 -3.487 1.00 35.22 85 ALA A C 1
ATOM 622 O O . ALA A 1 85 ? 41.939 9.724 -2.976 1.00 35.22 85 ALA A O 1
ATOM 623 N N . SER A 1 86 ? 40.651 8.110 -3.884 1.00 42.31 86 SER A N 1
ATOM 624 C CA . SER A 1 86 ? 39.428 8.138 -3.082 1.00 42.31 86 SER A CA 1
ATOM 625 C C . SER A 1 86 ? 39.022 9.485 -2.459 1.00 42.31 86 SER A C 1
ATOM 627 O O . SER A 1 86 ? 39.169 9.723 -1.265 1.00 42.31 86 SER A O 1
ATOM 629 N N . LEU A 1 87 ? 38.316 10.291 -3.253 1.00 34.06 87 LEU A N 1
ATOM 630 C CA . LEU A 1 87 ? 37.322 11.271 -2.784 1.00 34.06 87 LEU A CA 1
ATOM 631 C C . LEU A 1 87 ? 36.042 10.583 -2.234 1.00 34.06 87 LEU A C 1
ATOM 633 O O . LEU A 1 87 ? 34.955 11.151 -2.284 1.00 34.06 87 LEU A O 1
ATOM 637 N N . ALA A 1 88 ? 36.144 9.349 -1.722 1.00 37.38 88 ALA A N 1
ATOM 638 C CA . ALA A 1 88 ? 35.024 8.582 -1.163 1.00 37.38 88 ALA A CA 1
ATOM 639 C C . ALA A 1 88 ? 34.943 8.665 0.374 1.00 37.38 88 ALA A C 1
ATOM 641 O O . ALA A 1 88 ? 34.342 7.806 1.011 1.00 37.38 88 ALA A O 1
ATOM 642 N N . ALA A 1 89 ? 35.527 9.702 0.977 1.00 37.62 89 ALA A N 1
ATOM 643 C CA . ALA A 1 89 ? 35.522 9.925 2.420 1.00 37.62 89 ALA A CA 1
ATOM 644 C C . ALA A 1 89 ? 34.974 11.321 2.764 1.00 37.62 89 ALA A C 1
ATOM 646 O O . ALA A 1 89 ? 35.685 12.145 3.324 1.00 37.62 89 ALA A O 1
ATOM 647 N N . ALA A 1 90 ? 33.724 11.613 2.376 1.00 35.69 90 ALA A N 1
ATOM 648 C CA . ALA A 1 90 ? 33.009 12.810 2.849 1.00 35.69 90 ALA A CA 1
ATOM 649 C C . ALA A 1 90 ? 31.473 12.762 2.692 1.00 35.69 90 ALA A C 1
ATOM 651 O O . ALA A 1 90 ? 30.844 13.810 2.651 1.00 35.69 90 ALA A O 1
ATOM 652 N N . ASN A 1 91 ? 30.837 11.588 2.596 1.00 35.47 91 ASN A N 1
ATOM 653 C CA . ASN A 1 91 ? 29.374 11.499 2.687 1.00 35.47 91 ASN A CA 1
ATOM 654 C C . ASN A 1 91 ? 28.982 10.250 3.477 1.00 35.47 91 ASN A C 1
ATOM 656 O O . ASN A 1 91 ? 28.821 9.165 2.921 1.00 35.47 91 ASN A O 1
ATOM 660 N N . HIS A 1 92 ? 28.820 10.422 4.789 1.00 36.81 92 HIS A N 1
ATOM 661 C CA . HIS A 1 92 ? 28.110 9.485 5.657 1.00 36.81 92 HIS A CA 1
ATOM 662 C C . HIS A 1 92 ? 26.624 9.450 5.268 1.00 36.81 92 HIS A C 1
ATOM 664 O O . HIS A 1 92 ? 25.759 9.972 5.962 1.00 36.81 92 HIS A O 1
ATOM 670 N N . THR A 1 93 ? 26.315 8.869 4.113 1.00 52.62 93 THR A N 1
ATOM 671 C CA . THR A 1 93 ? 24.954 8.451 3.784 1.00 52.62 93 THR A CA 1
ATOM 672 C C . THR A 1 93 ? 24.757 7.085 4.410 1.00 52.62 93 THR A C 1
ATOM 674 O O . THR A 1 93 ? 25.333 6.107 3.935 1.00 52.62 93 THR A O 1
ATOM 677 N N . SER A 1 94 ? 23.970 7.021 5.485 1.00 56.88 94 SER A N 1
ATOM 678 C CA . SER A 1 94 ? 23.474 5.757 6.030 1.00 56.88 94 SER A CA 1
ATOM 679 C C . SER A 1 94 ? 22.955 4.861 4.897 1.00 56.88 94 SER A C 1
ATOM 681 O O . SER A 1 94 ? 22.385 5.385 3.927 1.00 56.88 94 SER A O 1
ATOM 683 N N . PRO A 1 95 ? 23.160 3.534 4.977 1.00 72.69 95 PRO A N 1
ATOM 684 C CA . PRO A 1 95 ? 22.712 2.620 3.936 1.00 72.69 95 PRO A CA 1
ATOM 685 C C . PRO A 1 95 ? 21.206 2.798 3.734 1.00 72.69 95 PRO A C 1
ATOM 687 O O . PRO A 1 95 ? 20.429 2.725 4.686 1.00 72.69 95 PRO A O 1
ATOM 690 N N . ARG A 1 96 ? 20.799 3.093 2.495 1.00 83.00 96 ARG A N 1
ATOM 691 C CA . ARG A 1 96 ? 19.383 3.272 2.169 1.00 83.00 96 ARG A CA 1
ATOM 692 C C . ARG A 1 96 ? 18.647 1.952 2.369 1.00 83.00 96 ARG A C 1
ATOM 694 O O . ARG A 1 96 ? 19.135 0.905 1.949 1.00 83.00 96 ARG A O 1
ATOM 701 N N . ARG A 1 97 ? 17.475 2.011 2.996 1.00 87.06 97 ARG A N 1
ATOM 702 C CA . ARG A 1 97 ? 16.595 0.856 3.194 1.00 87.06 97 ARG A CA 1
ATOM 703 C C . ARG A 1 97 ? 15.850 0.547 1.895 1.00 87.06 97 ARG A C 1
ATOM 705 O O . ARG A 1 97 ? 15.585 1.446 1.096 1.00 87.06 97 ARG A O 1
ATOM 712 N N . ALA A 1 98 ? 15.508 -0.723 1.694 1.00 89.00 98 ALA A N 1
ATOM 713 C CA . ALA A 1 98 ? 14.609 -1.123 0.618 1.00 89.00 98 ALA A CA 1
ATOM 714 C C . ALA A 1 98 ? 13.196 -0.578 0.881 1.00 89.00 98 ALA A C 1
ATOM 716 O O . ALA A 1 98 ? 12.740 -0.543 2.024 1.00 89.00 98 ALA A O 1
ATOM 717 N N . VAL A 1 99 ? 12.500 -0.170 -0.181 1.00 91.69 99 VAL A N 1
ATOM 718 C CA . VAL A 1 99 ? 11.100 0.260 -0.088 1.00 91.69 99 VAL A CA 1
ATOM 719 C C . VAL A 1 99 ? 10.215 -0.959 0.183 1.00 91.69 99 VAL A C 1
ATOM 721 O O . VAL A 1 99 ? 10.298 -1.950 -0.538 1.00 91.69 99 VAL A O 1
ATOM 724 N N . THR A 1 100 ? 9.363 -0.874 1.201 1.00 93.88 100 THR A N 1
ATOM 725 C CA . THR A 1 100 ? 8.351 -1.880 1.581 1.00 93.88 100 THR A CA 1
ATOM 726 C C . THR A 1 100 ? 6.939 -1.327 1.405 1.00 93.88 100 THR A C 1
ATOM 728 O O . THR A 1 100 ? 6.766 -0.107 1.299 1.00 93.88 100 THR A O 1
ATOM 731 N N . VAL A 1 101 ? 5.917 -2.185 1.439 1.00 92.25 101 VAL A N 1
ATOM 732 C CA . VAL A 1 101 ? 4.511 -1.748 1.476 1.00 92.25 101 VAL A CA 1
ATOM 733 C C . VAL A 1 101 ? 4.253 -0.780 2.637 1.00 92.25 101 VAL A C 1
ATOM 735 O O . VAL A 1 101 ? 3.616 0.256 2.444 1.00 92.25 101 VAL A O 1
ATOM 738 N N . ASP A 1 102 ? 4.834 -1.035 3.810 1.00 91.38 102 ASP A N 1
ATOM 739 C CA . ASP A 1 102 ? 4.705 -0.159 4.980 1.00 91.38 102 ASP A CA 1
ATOM 740 C C . ASP A 1 102 ? 5.359 1.205 4.752 1.00 91.38 102 ASP A C 1
ATOM 742 O O . ASP A 1 102 ? 4.814 2.235 5.147 1.00 91.38 102 ASP A O 1
ATOM 746 N N . THR A 1 103 ? 6.495 1.233 4.049 1.00 93.69 103 THR A N 1
ATOM 747 C CA . THR A 1 103 ? 7.156 2.484 3.658 1.00 93.69 103 THR A CA 1
ATOM 748 C C . THR A 1 103 ? 6.265 3.306 2.727 1.00 93.69 103 THR A C 1
ATOM 750 O O . THR A 1 103 ? 6.129 4.515 2.905 1.00 93.69 103 THR A O 1
ATOM 753 N N . ILE A 1 104 ? 5.641 2.654 1.742 1.00 94.25 104 ILE A N 1
ATOM 754 C CA . ILE A 1 104 ? 4.752 3.296 0.765 1.00 94.25 104 ILE A CA 1
ATOM 755 C C . ILE A 1 104 ? 3.523 3.880 1.470 1.00 94.25 104 ILE A C 1
ATOM 757 O O . ILE A 1 104 ? 3.193 5.049 1.263 1.00 94.25 104 ILE A O 1
ATOM 761 N N . ARG A 1 105 ? 2.880 3.103 2.350 1.00 91.69 105 ARG A N 1
ATOM 762 C CA . ARG A 1 105 ? 1.706 3.560 3.109 1.00 91.69 105 ARG A CA 1
ATOM 763 C C . ARG A 1 105 ? 2.052 4.677 4.078 1.00 91.69 105 ARG A C 1
ATOM 765 O O . ARG A 1 105 ? 1.382 5.703 4.074 1.00 91.69 105 ARG A O 1
ATOM 772 N N . GLY A 1 106 ? 3.122 4.514 4.853 1.00 91.44 106 GLY A N 1
ATOM 773 C CA . GLY A 1 106 ? 3.579 5.534 5.791 1.00 91.44 106 GLY A CA 1
ATOM 774 C C . GLY A 1 106 ? 3.931 6.847 5.088 1.00 91.44 106 GLY A C 1
ATOM 775 O O . GLY A 1 106 ? 3.580 7.918 5.575 1.00 91.44 106 GLY A O 1
ATOM 776 N N . ALA A 1 107 ? 4.575 6.795 3.919 1.00 93.19 107 ALA A N 1
ATOM 777 C CA . ALA A 1 107 ? 4.868 7.994 3.136 1.00 93.19 107 ALA A CA 1
ATOM 778 C C . ALA A 1 107 ? 3.606 8.672 2.595 1.00 93.19 107 ALA A C 1
ATOM 780 O O . ALA A 1 107 ? 3.492 9.889 2.693 1.00 93.19 107 ALA A O 1
ATOM 781 N N . SER A 1 108 ? 2.661 7.897 2.064 1.00 92.62 108 SER A N 1
ATOM 782 C CA . SER A 1 108 ? 1.371 8.409 1.595 1.00 92.62 108 SER A CA 1
ATOM 783 C C . SER A 1 108 ? 0.589 9.099 2.717 1.00 92.62 108 SER A C 1
ATOM 785 O O . SER A 1 108 ? 0.147 10.231 2.532 1.00 92.62 108 SER A O 1
ATOM 787 N N . GLN A 1 109 ? 0.529 8.491 3.907 1.00 90.62 109 GLN A N 1
ATOM 788 C CA . GLN A 1 109 ? -0.090 9.097 5.088 1.00 90.62 109 GLN A CA 1
ATOM 789 C C . GLN A 1 109 ? 0.564 10.436 5.438 1.00 90.62 109 GLN A C 1
ATOM 791 O O . GLN A 1 109 ? -0.120 11.444 5.566 1.00 90.62 109 GLN A O 1
ATOM 796 N N . LEU A 1 110 ? 1.893 10.469 5.553 1.00 89.94 110 LEU A N 1
ATOM 797 C CA . LEU A 1 110 ? 2.623 11.679 5.940 1.00 89.94 110 LEU A CA 1
ATOM 798 C C . LEU A 1 110 ? 2.508 12.823 4.926 1.00 89.94 110 LEU A C 1
ATOM 800 O O . LEU A 1 110 ? 2.496 13.984 5.330 1.00 89.94 110 LEU A O 1
ATOM 804 N N . LEU A 1 111 ? 2.431 12.504 3.632 1.00 90.56 111 LEU A N 1
ATOM 805 C CA . LEU A 1 111 ? 2.230 13.491 2.567 1.00 90.56 111 LEU A CA 1
ATOM 806 C C . LEU A 1 111 ? 0.797 14.025 2.554 1.00 90.56 111 LEU A C 1
ATOM 808 O O . LEU A 1 111 ? 0.604 15.225 2.409 1.00 90.56 111 LEU A O 1
ATOM 812 N N . ALA A 1 112 ? -0.198 13.163 2.769 1.00 86.69 112 ALA A N 1
ATOM 813 C CA . ALA A 1 112 ? -1.601 13.572 2.832 1.00 86.69 112 ALA A CA 1
ATOM 814 C C . ALA A 1 112 ? -1.904 14.516 4.014 1.00 86.69 112 ALA A C 1
ATOM 816 O O . ALA A 1 112 ? -2.920 15.207 4.007 1.00 86.69 112 ALA A O 1
ATOM 817 N N . TYR A 1 113 ? -1.038 14.544 5.033 1.00 77.12 113 TYR A N 1
ATOM 818 C CA . TYR A 1 113 ? -1.206 15.363 6.233 1.00 77.12 113 TYR A CA 1
ATOM 819 C C . TYR A 1 113 ? -0.444 16.683 6.249 1.00 77.12 113 TYR A C 1
ATOM 821 O O . TYR A 1 113 ? -0.490 17.367 7.269 1.00 77.12 113 TYR A O 1
ATOM 829 N N . ASP A 1 114 ? 0.287 17.028 5.187 1.00 66.69 114 ASP A N 1
ATOM 830 C CA . ASP A 1 114 ? 1.191 18.189 5.163 1.00 66.69 114 ASP A CA 1
ATOM 831 C C . ASP A 1 114 ? 2.228 18.221 6.313 1.00 66.69 114 ASP A C 1
ATOM 833 O O . ASP A 1 114 ? 3.002 19.174 6.429 1.00 66.69 114 ASP A O 1
ATOM 837 N N . GLU A 1 115 ? 2.345 17.153 7.123 1.00 68.06 115 GLU A N 1
ATOM 838 C CA . GLU A 1 115 ? 3.447 16.972 8.083 1.00 68.06 115 GLU A CA 1
ATOM 839 C C . GLU A 1 115 ? 4.796 17.011 7.352 1.00 68.06 115 GLU A C 1
ATOM 841 O O . GLU A 1 115 ? 5.822 17.401 7.914 1.00 68.06 115 GLU A O 1
ATOM 846 N N . TYR A 1 116 ? 4.784 16.626 6.074 1.00 73.56 116 TYR A N 1
ATOM 847 C CA . TYR A 1 116 ? 5.911 16.703 5.168 1.00 73.56 116 TYR A CA 1
ATOM 848 C C . TYR A 1 116 ? 5.495 17.399 3.875 1.00 73.56 116 TYR A C 1
ATOM 850 O O . TYR A 1 116 ? 4.770 16.844 3.060 1.00 73.56 116 TYR A O 1
ATOM 858 N N . GLN A 1 117 ? 6.054 18.586 3.638 1.00 77.00 117 GLN A N 1
ATOM 859 C CA . GLN A 1 117 ? 5.737 19.417 2.468 1.00 77.00 117 GLN A CA 1
ATOM 860 C C . GLN A 1 117 ? 6.187 18.817 1.121 1.00 77.00 117 GLN A C 1
ATOM 862 O O . GLN A 1 117 ? 5.905 19.379 0.065 1.00 77.00 117 GLN A O 1
ATOM 867 N N . ASN A 1 118 ? 6.978 17.736 1.117 1.00 88.56 118 ASN A N 1
ATOM 868 C CA . ASN A 1 118 ? 7.436 17.100 -0.117 1.00 88.56 118 ASN A CA 1
ATOM 869 C C . ASN A 1 118 ? 7.946 15.665 0.087 1.00 88.56 118 ASN A C 1
ATOM 871 O O . ASN A 1 118 ? 8.440 15.278 1.149 1.00 88.56 118 ASN A O 1
ATOM 875 N N . VAL A 1 119 ? 7.930 14.901 -1.011 1.00 92.00 119 VAL A N 1
ATOM 876 C CA . VAL A 1 119 ? 8.383 13.499 -1.080 1.00 92.00 119 VAL A CA 1
ATOM 877 C C . VAL A 1 119 ? 9.837 13.317 -0.629 1.00 92.00 119 VAL A C 1
ATOM 879 O O . VAL A 1 119 ? 10.186 12.276 -0.075 1.00 92.00 119 VAL A O 1
ATOM 882 N N . ARG A 1 120 ? 10.699 14.323 -0.828 1.00 93.19 120 ARG A N 1
ATOM 883 C CA . ARG A 1 120 ? 12.110 14.263 -0.419 1.00 93.19 120 ARG A CA 1
ATOM 884 C C . ARG A 1 120 ? 12.250 14.150 1.096 1.00 93.19 120 ARG A C 1
ATOM 886 O O . ARG A 1 120 ? 13.053 13.350 1.574 1.00 93.19 120 ARG A O 1
ATOM 893 N N . ALA A 1 121 ? 11.469 14.922 1.843 1.00 91.25 121 ALA A N 1
ATOM 894 C CA . ALA A 1 121 ? 11.494 14.890 3.296 1.00 91.25 121 ALA A CA 1
ATOM 895 C C . ALA A 1 121 ? 10.946 13.550 3.839 1.00 91.25 121 ALA A C 1
ATOM 897 O O . ALA A 1 121 ? 11.562 12.958 4.729 1.00 91.25 121 ALA A O 1
ATOM 898 N N . CYS A 1 122 ? 9.892 12.995 3.225 1.00 92.00 122 CYS A N 1
ATOM 899 C CA . CYS A 1 122 ? 9.419 11.638 3.534 1.00 92.00 122 CYS A CA 1
ATOM 900 C C . CYS A 1 122 ? 10.479 10.569 3.246 1.00 92.00 122 CYS A C 1
ATOM 902 O O . CYS A 1 122 ? 10.741 9.718 4.094 1.00 92.00 122 CYS A O 1
ATOM 904 N N . ALA A 1 123 ? 11.136 10.627 2.085 1.00 93.00 123 ALA A N 1
ATOM 905 C CA . ALA A 1 123 ? 12.192 9.681 1.731 1.00 93.00 123 ALA A CA 1
ATOM 906 C C . ALA A 1 123 ? 13.343 9.699 2.750 1.00 93.00 123 ALA A C 1
ATOM 908 O O . ALA A 1 123 ? 13.855 8.642 3.113 1.00 93.00 123 ALA A O 1
ATOM 909 N N . GLY A 1 124 ? 13.694 10.884 3.266 1.00 91.94 124 GLY A N 1
ATOM 910 C CA . GLY A 1 124 ? 14.651 11.038 4.361 1.00 91.94 124 GLY A CA 1
ATOM 911 C C . GLY A 1 124 ? 14.216 10.324 5.644 1.00 91.94 124 GLY A C 1
ATOM 912 O O . GLY A 1 124 ? 15.005 9.571 6.211 1.00 91.94 124 GLY A O 1
ATOM 913 N N . LYS A 1 125 ? 12.953 10.488 6.065 1.00 92.06 125 LYS A N 1
ATOM 914 C CA . LYS A 1 125 ? 12.397 9.827 7.263 1.00 92.06 125 LYS A CA 1
ATOM 915 C C . LYS A 1 125 ? 12.436 8.304 7.172 1.00 92.06 125 LYS A C 1
ATOM 917 O O . LYS A 1 125 ? 12.831 7.648 8.132 1.00 92.06 125 LYS A O 1
ATOM 922 N N . PHE A 1 126 ? 12.059 7.746 6.024 1.00 92.50 126 PHE A N 1
ATOM 923 C CA . PHE A 1 126 ? 12.089 6.296 5.806 1.00 92.50 126 PHE A CA 1
ATOM 924 C C . PHE A 1 126 ? 13.467 5.767 5.387 1.00 92.50 126 PHE A C 1
ATOM 926 O O . PHE A 1 126 ? 13.641 4.557 5.255 1.00 92.50 126 PHE A O 1
ATOM 933 N N . GLN A 1 127 ? 14.454 6.651 5.208 1.00 93.81 127 GLN A N 1
ATOM 934 C CA . GLN A 1 127 ? 15.804 6.323 4.744 1.00 93.81 127 GLN A CA 1
ATOM 935 C C . GLN A 1 127 ? 15.813 5.579 3.398 1.00 93.81 127 GLN A C 1
ATOM 937 O O . GLN A 1 127 ? 16.651 4.711 3.164 1.00 93.81 127 GLN A O 1
ATOM 942 N N . VAL A 1 128 ? 14.893 5.923 2.495 1.00 93.81 128 VAL A N 1
ATOM 943 C CA . VAL A 1 128 ? 14.784 5.330 1.151 1.00 93.81 128 VAL A CA 1
ATOM 944 C C . VAL A 1 128 ? 15.210 6.321 0.070 1.00 93.81 128 VAL A C 1
ATOM 946 O O . VAL A 1 128 ? 15.414 7.511 0.325 1.00 93.81 128 VAL A O 1
ATOM 949 N N . SER A 1 129 ? 15.374 5.857 -1.171 1.00 92.88 129 SER A N 1
ATOM 950 C CA . SER A 1 129 ? 15.616 6.780 -2.278 1.00 92.88 129 SER A CA 1
ATOM 951 C C . SER A 1 129 ? 14.371 7.617 -2.574 1.00 92.88 129 SER A C 1
ATOM 953 O O . SER A 1 129 ? 13.306 7.066 -2.834 1.00 92.88 129 SER A O 1
ATOM 955 N N . GLU A 1 130 ? 14.515 8.945 -2.656 1.00 93.88 130 GLU A N 1
ATOM 956 C CA . GLU A 1 130 ? 13.437 9.823 -3.143 1.00 93.88 130 GLU A CA 1
ATOM 957 C C . GLU A 1 130 ? 12.926 9.373 -4.517 1.00 93.88 130 GLU A C 1
ATOM 959 O O . GLU A 1 130 ? 11.723 9.365 -4.765 1.00 93.88 130 GLU A O 1
ATOM 964 N N . ARG A 1 131 ? 13.841 8.966 -5.407 1.00 91.06 131 ARG A N 1
ATOM 965 C CA . ARG A 1 131 ? 13.480 8.511 -6.751 1.00 91.06 131 ARG A CA 1
ATOM 966 C C . ARG A 1 131 ? 12.599 7.266 -6.705 1.00 91.06 131 ARG A C 1
ATOM 968 O O . ARG A 1 131 ? 11.637 7.206 -7.455 1.00 91.06 131 ARG A O 1
ATOM 975 N N . GLU A 1 132 ? 12.942 6.295 -5.864 1.00 93.00 132 GLU A N 1
ATOM 976 C CA . GLU A 1 132 ? 12.158 5.063 -5.721 1.00 93.00 132 GLU A CA 1
ATOM 977 C C . GLU A 1 132 ? 10.815 5.358 -5.064 1.00 93.00 132 GLU A C 1
ATOM 979 O O . GLU A 1 132 ? 9.792 4.886 -5.543 1.00 93.00 132 GLU A O 1
ATOM 984 N N . LEU A 1 133 ? 10.782 6.208 -4.034 1.00 94.81 133 LEU A N 1
ATOM 985 C CA . LEU A 1 133 ? 9.535 6.564 -3.364 1.00 94.81 133 LEU A CA 1
ATOM 986 C C . LEU A 1 133 ? 8.538 7.247 -4.317 1.00 94.81 133 LEU A C 1
ATOM 988 O O . LEU A 1 133 ? 7.356 6.909 -4.311 1.00 94.81 133 LEU A O 1
ATOM 992 N N . ARG A 1 134 ? 9.017 8.132 -5.205 1.00 95.12 134 ARG A N 1
ATOM 993 C CA . ARG A 1 134 ? 8.205 8.776 -6.262 1.00 95.12 134 ARG A CA 1
ATOM 994 C C . ARG A 1 134 ? 7.639 7.799 -7.298 1.00 95.12 134 ARG A C 1
ATOM 996 O O . ARG A 1 134 ? 6.717 8.163 -8.032 1.00 95.12 134 ARG A O 1
ATOM 1003 N N . SER A 1 135 ? 8.183 6.585 -7.395 1.00 94.75 135 SER A N 1
ATOM 1004 C CA . SER A 1 135 ? 7.607 5.538 -8.241 1.00 94.75 135 SER A CA 1
ATOM 1005 C C . SER A 1 135 ? 6.314 4.980 -7.649 1.00 94.75 135 SER A C 1
ATOM 1007 O O . SER A 1 135 ? 5.482 4.511 -8.416 1.00 94.75 135 SER A O 1
ATOM 1009 N N . PHE A 1 136 ? 6.111 5.073 -6.329 1.00 96.12 136 PHE A N 1
ATOM 1010 C CA . PHE A 1 136 ? 4.959 4.494 -5.624 1.00 96.12 136 PHE A CA 1
ATOM 1011 C C . PHE A 1 136 ? 3.968 5.535 -5.091 1.00 96.12 136 PHE A C 1
ATOM 1013 O O . PHE A 1 136 ? 2.773 5.261 -5.022 1.00 96.12 136 PHE A O 1
ATOM 1020 N N . VAL A 1 137 ? 4.440 6.726 -4.712 1.00 94.94 137 VAL A N 1
ATOM 1021 C CA . VAL A 1 137 ? 3.612 7.753 -4.064 1.00 94.94 137 VAL A CA 1
ATOM 1022 C C . VAL A 1 137 ? 3.747 9.088 -4.794 1.00 94.94 137 VAL A C 1
ATOM 1024 O O . VAL A 1 137 ? 4.850 9.526 -5.139 1.00 94.94 137 VAL A O 1
ATOM 1027 N N . LYS A 1 138 ? 2.607 9.728 -5.049 1.00 93.69 138 LYS A N 1
ATOM 1028 C CA . LYS A 1 138 ? 2.495 11.062 -5.640 1.00 93.69 138 LYS A CA 1
ATOM 1029 C C . LYS A 1 138 ? 2.706 12.145 -4.565 1.00 93.69 138 LYS A C 1
ATOM 1031 O O . LYS A 1 138 ? 2.578 11.867 -3.375 1.00 93.69 138 LYS A O 1
ATOM 1036 N N . PRO A 1 139 ? 3.046 13.391 -4.946 1.00 91.81 139 PRO A N 1
ATOM 1037 C CA . PRO A 1 139 ? 3.282 14.467 -3.977 1.00 91.81 139 PRO A CA 1
ATOM 1038 C C . PRO A 1 139 ? 2.083 14.822 -3.088 1.00 91.81 139 PRO A C 1
ATOM 1040 O O . PRO A 1 139 ? 2.295 15.323 -1.995 1.00 91.81 139 PRO A O 1
ATOM 1043 N N . ASP A 1 140 ? 0.862 14.554 -3.548 1.00 89.38 140 ASP A N 1
ATOM 1044 C CA . ASP A 1 140 ? -0.401 14.758 -2.824 1.00 89.38 140 ASP A CA 1
ATOM 1045 C C . ASP A 1 140 ? -0.733 13.613 -1.845 1.00 89.38 140 ASP A C 1
ATOM 1047 O O . ASP A 1 140 ? -1.811 13.584 -1.260 1.00 89.38 140 ASP A O 1
ATOM 1051 N N . GLY A 1 141 ? 0.169 12.639 -1.694 1.00 90.69 141 GLY A N 1
ATOM 1052 C CA . GLY A 1 141 ? -0.028 11.464 -0.852 1.00 90.69 141 GLY A CA 1
ATOM 1053 C C . GLY A 1 141 ? -0.824 10.341 -1.513 1.00 90.69 141 GLY A C 1
ATOM 1054 O O . GLY A 1 141 ? -0.892 9.258 -0.943 1.00 90.69 141 GLY A O 1
ATOM 1055 N N . ASN A 1 142 ? -1.363 10.513 -2.721 1.00 92.12 142 ASN A N 1
ATOM 1056 C CA . ASN A 1 142 ? -2.039 9.423 -3.423 1.00 92.12 142 ASN A CA 1
ATOM 1057 C C . ASN A 1 142 ? -1.035 8.395 -3.961 1.00 92.12 142 ASN A C 1
ATOM 1059 O O . ASN A 1 142 ? 0.107 8.723 -4.298 1.00 92.12 142 ASN A O 1
ATOM 1063 N N . PHE A 1 143 ? -1.454 7.140 -4.109 1.00 93.94 143 PHE A N 1
ATOM 1064 C CA . PHE A 1 143 ? -0.627 6.156 -4.796 1.00 93.94 143 PHE A CA 1
ATOM 1065 C C . PHE A 1 143 ? -0.521 6.441 -6.299 1.00 93.94 143 PHE A C 1
ATOM 1067 O O . PHE A 1 143 ? -1.407 7.004 -6.951 1.00 93.94 143 PHE A O 1
ATOM 1074 N N . THR A 1 144 ? 0.612 6.045 -6.868 1.00 93.38 144 THR A N 1
ATOM 1075 C CA . THR A 1 144 ? 0.736 5.789 -8.306 1.00 93.38 144 THR A CA 1
ATOM 1076 C C . THR A 1 144 ? 0.118 4.425 -8.621 1.00 93.38 144 THR A C 1
ATOM 1078 O O . THR A 1 144 ? -0.099 3.627 -7.709 1.00 93.38 144 THR A O 1
ATOM 1081 N N . ASP A 1 145 ? -0.096 4.095 -9.895 1.00 90.38 145 ASP A N 1
ATOM 1082 C CA . ASP A 1 145 ? -0.595 2.762 -10.281 1.00 90.38 145 ASP A CA 1
ATOM 1083 C C . ASP A 1 145 ? 0.306 1.644 -9.733 1.00 90.38 145 ASP A C 1
ATOM 1085 O O . ASP A 1 145 ? -0.160 0.601 -9.278 1.00 90.38 145 ASP A O 1
ATOM 1089 N N . LEU A 1 146 ? 1.618 1.892 -9.698 1.00 91.88 146 LEU A N 1
ATOM 1090 C CA . LEU A 1 146 ? 2.584 0.982 -9.101 1.00 91.88 146 LEU A CA 1
ATOM 1091 C C . LEU A 1 146 ? 2.419 0.865 -7.582 1.00 91.88 146 LEU A C 1
ATOM 1093 O O . LEU A 1 146 ? 2.410 -0.245 -7.053 1.00 91.88 146 LEU A O 1
ATOM 1097 N N . GLY A 1 147 ? 2.297 1.995 -6.881 1.00 93.69 147 GLY A N 1
ATOM 1098 C CA . GLY A 1 147 ? 2.047 2.011 -5.439 1.00 93.69 147 GLY A CA 1
ATOM 1099 C C . GLY A 1 147 ? 0.761 1.282 -5.084 1.00 93.69 147 GLY A C 1
ATOM 1100 O O . GLY A 1 147 ? 0.748 0.499 -4.139 1.00 93.69 147 GLY A O 1
ATOM 1101 N N . HIS A 1 148 ? -0.279 1.453 -5.899 1.00 91.75 148 HIS A N 1
ATOM 1102 C CA . HIS A 1 148 ? -1.551 0.766 -5.745 1.00 91.75 148 HIS A CA 1
ATOM 1103 C C . HIS A 1 148 ? -1.397 -0.748 -5.915 1.00 91.75 148 HIS A C 1
ATOM 1105 O O . HIS A 1 148 ? -1.848 -1.511 -5.068 1.00 91.75 148 HIS A O 1
ATOM 1111 N N . ARG A 1 149 ? -0.675 -1.204 -6.947 1.00 90.75 149 ARG A N 1
ATOM 1112 C CA . ARG A 1 149 ? -0.397 -2.635 -7.157 1.00 90.75 149 ARG A CA 1
ATOM 1113 C C . ARG A 1 149 ? 0.352 -3.275 -5.991 1.00 90.75 149 ARG A C 1
ATOM 1115 O O . ARG A 1 149 ? 0.022 -4.403 -5.622 1.00 90.75 149 ARG A O 1
ATOM 1122 N N . VAL A 1 150 ? 1.326 -2.566 -5.417 1.00 92.56 150 VAL A N 1
ATOM 1123 C CA . VAL A 1 150 ? 2.053 -3.027 -4.225 1.00 92.56 150 VAL A CA 1
ATOM 1124 C C . VAL A 1 150 ? 1.154 -3.034 -2.997 1.00 92.56 150 VAL A C 1
ATOM 1126 O O . VAL A 1 150 ? 1.095 -4.022 -2.273 1.00 92.56 150 VAL A O 1
ATOM 1129 N N . HIS A 1 151 ? 0.399 -1.959 -2.787 1.00 89.94 151 HIS A N 1
ATOM 1130 C CA . HIS A 1 151 ? -0.551 -1.845 -1.690 1.00 89.94 151 HIS A CA 1
ATOM 1131 C C . HIS A 1 151 ? -1.607 -2.960 -1.709 1.00 89.94 151 HIS A C 1
ATOM 1133 O O . HIS A 1 151 ? -1.972 -3.483 -0.650 1.00 89.94 151 HIS A O 1
ATOM 1139 N N . LEU A 1 152 ? -2.052 -3.339 -2.911 1.00 86.00 152 LEU A N 1
ATOM 1140 C CA . LEU A 1 152 ? -2.987 -4.431 -3.136 1.00 86.00 152 LEU A CA 1
ATOM 1141 C C . LEU A 1 152 ? -2.368 -5.830 -2.972 1.00 86.00 152 LEU A C 1
ATOM 1143 O O . LEU A 1 152 ? -3.089 -6.822 -2.992 1.00 86.00 152 LEU A O 1
ATOM 1147 N N . GLY A 1 153 ? -1.044 -5.935 -2.838 1.00 86.94 153 GLY A N 1
ATOM 1148 C CA . GLY A 1 153 ? -0.334 -7.215 -2.781 1.00 86.94 153 GLY A CA 1
ATOM 1149 C C . GLY A 1 153 ? -0.212 -7.931 -4.132 1.00 86.94 153 GLY A C 1
ATOM 1150 O O . GLY A 1 153 ? 0.357 -9.014 -4.194 1.00 86.94 153 GLY A O 1
ATOM 1151 N N . SER A 1 154 ? -0.687 -7.325 -5.228 1.00 88.38 154 SER A N 1
ATOM 1152 C CA . SER A 1 154 ? -0.516 -7.860 -6.593 1.00 88.38 154 SER A CA 1
ATOM 1153 C C . SER A 1 154 ? 0.935 -7.791 -7.089 1.00 88.38 154 SER A C 1
ATOM 1155 O O . SER A 1 154 ? 1.296 -8.427 -8.078 1.00 88.38 154 SER A O 1
ATOM 1157 N N . LEU A 1 155 ? 1.766 -6.992 -6.418 1.00 90.69 155 LEU A N 1
ATOM 1158 C CA . LEU A 1 155 ? 3.192 -6.855 -6.670 1.00 90.69 155 LEU A CA 1
ATOM 1159 C C . LEU A 1 155 ? 3.923 -6.784 -5.329 1.00 90.69 155 LEU A C 1
ATOM 1161 O O . LEU A 1 155 ? 3.538 -6.012 -4.458 1.00 90.69 155 LEU A O 1
ATOM 1165 N N . LEU A 1 156 ? 4.992 -7.558 -5.165 1.00 90.88 156 LEU A N 1
ATOM 1166 C CA . LEU A 1 156 ? 5.824 -7.510 -3.961 1.00 90.88 156 LEU A CA 1
ATOM 1167 C C . LEU A 1 156 ? 7.070 -6.679 -4.228 1.00 90.88 156 LEU A C 1
ATOM 1169 O O . LEU A 1 156 ? 7.753 -6.896 -5.232 1.00 90.88 156 LEU A O 1
ATOM 1173 N N . THR A 1 157 ? 7.397 -5.758 -3.321 1.00 92.12 157 THR A N 1
ATOM 1174 C CA . THR A 1 157 ? 8.679 -5.060 -3.407 1.00 92.12 157 THR A CA 1
ATOM 1175 C C . THR A 1 157 ? 9.836 -6.000 -3.057 1.00 92.12 157 THR A C 1
ATOM 1177 O O . THR A 1 157 ? 9.631 -7.032 -2.407 1.00 92.12 157 THR A O 1
ATOM 1180 N N . PRO A 1 158 ? 11.082 -5.650 -3.422 1.00 87.56 158 PRO A N 1
ATOM 1181 C CA . PRO A 1 158 ? 12.247 -6.427 -3.004 1.00 87.56 158 PRO A CA 1
ATOM 1182 C C . PRO A 1 158 ? 12.373 -6.512 -1.477 1.00 87.56 158 PRO A C 1
ATOM 1184 O O . PRO A 1 158 ? 12.716 -7.568 -0.949 1.00 87.56 158 PRO A O 1
ATOM 1187 N N . GLY A 1 159 ? 12.039 -5.424 -0.771 1.00 89.00 159 GLY A N 1
ATOM 1188 C CA . GLY A 1 159 ? 12.035 -5.385 0.691 1.00 89.00 159 GLY A CA 1
ATOM 1189 C C . GLY A 1 159 ? 10.983 -6.312 1.300 1.00 89.00 159 GLY A C 1
ATOM 1190 O O . GLY A 1 159 ? 11.306 -7.075 2.208 1.00 89.00 159 GLY A O 1
ATOM 1191 N N . ASP A 1 160 ? 9.759 -6.306 0.764 1.00 90.38 160 ASP A N 1
ATOM 1192 C CA . ASP A 1 160 ? 8.670 -7.171 1.240 1.00 90.38 160 ASP A CA 1
ATOM 1193 C C . ASP A 1 160 ? 8.978 -8.650 0.976 1.00 90.38 160 ASP A C 1
ATOM 1195 O O . ASP A 1 160 ? 8.793 -9.501 1.845 1.00 90.38 160 ASP A O 1
ATOM 1199 N N . ARG A 1 161 ? 9.529 -8.960 -0.204 1.00 89.88 161 ARG A N 1
ATOM 1200 C CA . ARG A 1 161 ? 9.965 -10.314 -0.568 1.00 89.88 161 ARG A CA 1
ATOM 1201 C C . ARG A 1 161 ? 11.039 -10.839 0.385 1.00 89.88 161 ARG A C 1
ATOM 1203 O O . ARG A 1 161 ? 10.952 -11.983 0.827 1.00 89.88 161 ARG A O 1
ATOM 1210 N N . GLN A 1 162 ? 12.032 -10.007 0.703 1.00 88.81 162 GLN A N 1
ATOM 1211 C CA . GLN A 1 162 ? 13.093 -10.356 1.644 1.00 88.81 162 GLN A CA 1
ATOM 1212 C C . GLN A 1 162 ? 12.543 -10.560 3.062 1.00 88.81 162 GLN A C 1
ATOM 1214 O O . GLN A 1 162 ? 12.914 -11.531 3.718 1.00 88.81 162 GLN A O 1
ATOM 1219 N N . ALA A 1 163 ? 11.649 -9.681 3.526 1.00 86.25 163 ALA A N 1
ATOM 1220 C CA . ALA A 1 163 ? 11.016 -9.802 4.840 1.00 86.25 163 ALA A CA 1
ATOM 1221 C C . ALA A 1 163 ? 10.193 -11.095 4.969 1.00 86.25 163 ALA A C 1
ATOM 1223 O O . ALA A 1 163 ? 10.224 -11.743 6.012 1.00 86.25 163 ALA A O 1
ATOM 1224 N N . ALA A 1 164 ? 9.528 -11.503 3.887 1.00 85.88 164 ALA A N 1
ATOM 1225 C CA . ALA A 1 164 ? 8.789 -12.759 3.796 1.00 85.88 164 ALA A CA 1
ATOM 1226 C C . ALA A 1 164 ? 9.678 -13.997 3.544 1.00 85.88 164 ALA A C 1
ATOM 1228 O O . ALA A 1 164 ? 9.149 -15.093 3.382 1.00 85.88 164 ALA A O 1
ATOM 1229 N N . GLN A 1 165 ? 11.008 -13.839 3.484 1.00 88.75 165 GLN A N 1
ATOM 1230 C CA . GLN A 1 165 ? 11.975 -14.918 3.216 1.00 88.75 165 GLN A CA 1
ATOM 1231 C C . GLN A 1 165 ? 11.672 -15.711 1.935 1.00 88.75 165 GLN A C 1
ATOM 1233 O O . GLN A 1 165 ? 11.959 -16.902 1.822 1.00 88.75 165 GLN A O 1
ATOM 1238 N N . LEU A 1 166 ? 11.083 -15.043 0.946 1.00 87.12 166 LEU A N 1
ATOM 1239 C CA . LEU A 1 166 ? 10.737 -15.661 -0.324 1.00 87.12 166 LEU A CA 1
ATOM 1240 C C . LEU A 1 166 ? 11.983 -15.791 -1.213 1.00 87.12 166 LEU A C 1
ATOM 1242 O O . LEU A 1 166 ? 12.871 -14.931 -1.166 1.00 87.12 166 LEU A O 1
ATOM 1246 N N . PRO A 1 167 ? 12.044 -16.818 -2.080 1.00 85.94 167 PRO A N 1
ATOM 1247 C CA . PRO A 1 167 ? 13.169 -16.989 -2.983 1.00 85.94 167 PRO A CA 1
ATOM 1248 C C . PRO A 1 167 ? 13.310 -15.791 -3.943 1.00 85.94 167 PRO A C 1
ATOM 1250 O O . PRO A 1 167 ? 12.313 -15.116 -4.263 1.00 85.94 167 PRO A O 1
ATOM 1253 N N . PRO A 1 168 ? 14.535 -15.525 -4.438 1.00 82.94 168 PRO A N 1
ATOM 1254 C CA . PRO A 1 168 ? 14.764 -14.540 -5.486 1.00 82.94 168 PRO A CA 1
ATOM 1255 C C . PRO A 1 168 ? 13.886 -14.811 -6.712 1.00 82.94 168 PRO A C 1
ATOM 1257 O O . PRO A 1 168 ? 13.568 -15.957 -7.027 1.00 82.94 168 PRO A O 1
ATOM 1260 N N . LEU A 1 169 ? 13.508 -13.749 -7.425 1.00 85.88 169 LEU A N 1
ATOM 1261 C CA . LEU A 1 169 ? 12.791 -13.892 -8.690 1.00 85.88 169 LEU A CA 1
ATOM 1262 C C . LEU A 1 169 ? 13.663 -14.612 -9.722 1.00 85.88 169 LEU A C 1
ATOM 1264 O O . LEU A 1 169 ? 14.827 -14.249 -9.916 1.00 85.88 169 LEU A O 1
ATOM 1268 N N . VAL A 1 170 ? 13.067 -15.578 -10.422 1.00 88.44 170 VAL A N 1
ATOM 1269 C CA . VAL A 1 170 ? 13.650 -16.144 -11.642 1.00 88.44 170 VAL A CA 1
ATOM 1270 C C . VAL A 1 170 ? 13.704 -15.032 -12.684 1.00 88.44 170 VAL A C 1
ATOM 1272 O O . VAL A 1 170 ? 12.688 -14.401 -12.974 1.00 88.44 170 VAL A O 1
ATOM 1275 N N . ARG A 1 171 ? 14.905 -14.752 -13.197 1.00 90.62 171 ARG A N 1
ATOM 1276 C CA . ARG A 1 171 ? 15.152 -13.613 -14.083 1.00 90.62 171 ARG A CA 1
ATOM 1277 C C . ARG A 1 171 ? 14.845 -13.989 -15.531 1.00 90.62 171 ARG A C 1
ATOM 1279 O O . ARG A 1 171 ? 15.524 -14.833 -16.105 1.00 90.62 171 ARG A O 1
ATOM 1286 N N . LYS A 1 172 ? 13.837 -13.346 -16.120 1.00 92.25 172 LYS A N 1
ATOM 1287 C CA . LYS A 1 172 ? 13.515 -13.433 -17.547 1.00 92.25 172 LYS A CA 1
ATOM 1288 C C . LYS A 1 172 ? 14.595 -12.731 -18.370 1.00 92.25 172 LYS A C 1
ATOM 1290 O O . LYS A 1 172 ? 14.907 -11.567 -18.112 1.00 92.25 172 LYS A O 1
ATOM 1295 N N . THR A 1 173 ? 15.133 -13.420 -19.370 1.00 92.94 173 THR A N 1
ATOM 1296 C CA . THR A 1 173 ? 16.178 -12.905 -20.272 1.00 92.94 173 THR A CA 1
ATOM 1297 C C . THR A 1 173 ? 15.637 -12.426 -21.616 1.00 92.94 173 THR A C 1
ATOM 1299 O O . THR A 1 173 ? 16.354 -11.745 -22.348 1.00 92.94 173 THR A O 1
ATOM 1302 N N . GLU A 1 174 ? 14.380 -12.736 -21.925 1.00 92.69 174 GLU A N 1
ATOM 1303 C CA . GLU A 1 174 ? 13.702 -12.387 -23.175 1.00 92.69 174 GLU A CA 1
ATOM 1304 C C . GLU A 1 174 ? 12.537 -11.427 -22.906 1.00 92.69 174 GLU A C 1
ATOM 1306 O O . GLU A 1 174 ? 11.939 -11.454 -21.826 1.00 92.69 174 GLU A O 1
ATOM 1311 N N . LEU A 1 175 ? 12.249 -10.555 -23.878 1.00 93.25 175 LEU A N 1
ATOM 1312 C CA . LEU A 1 175 ? 11.170 -9.567 -23.815 1.00 93.25 175 LEU A CA 1
ATOM 1313 C C . LEU A 1 175 ? 10.147 -9.865 -24.909 1.00 93.25 175 LEU A C 1
ATOM 1315 O O . LEU A 1 175 ? 10.469 -9.794 -26.094 1.00 93.25 175 LEU A O 1
ATOM 1319 N N . THR A 1 176 ? 8.919 -10.163 -24.505 1.00 93.88 176 THR A N 1
ATOM 1320 C CA . THR A 1 176 ? 7.764 -10.273 -25.404 1.00 93.88 176 THR A CA 1
ATOM 1321 C C . THR A 1 176 ? 7.217 -8.888 -25.770 1.00 93.88 176 THR A C 1
ATOM 1323 O O . THR A 1 176 ? 7.579 -7.877 -25.157 1.00 93.88 176 THR A O 1
ATOM 1326 N N . ALA A 1 177 ? 6.298 -8.816 -26.739 1.00 90.88 177 ALA A N 1
ATOM 1327 C CA . ALA A 1 177 ? 5.590 -7.573 -27.065 1.00 90.88 177 ALA A CA 1
ATOM 1328 C C . ALA A 1 177 ? 4.884 -6.953 -25.838 1.00 90.88 177 ALA A C 1
ATOM 1330 O O . ALA A 1 177 ? 4.962 -5.742 -25.614 1.00 90.88 177 ALA A O 1
ATOM 1331 N N . GLU A 1 178 ? 4.259 -7.783 -24.997 1.00 92.19 178 GLU A N 1
ATOM 1332 C CA . GLU A 1 178 ? 3.622 -7.349 -23.748 1.00 92.19 178 GLU A CA 1
ATOM 1333 C C . GLU A 1 178 ? 4.639 -6.768 -22.758 1.00 92.19 178 GLU A C 1
ATOM 1335 O O . GLU A 1 178 ? 4.377 -5.739 -22.131 1.00 92.19 178 GLU A O 1
ATOM 1340 N N . ASP A 1 179 ? 5.831 -7.365 -22.668 1.00 94.62 179 ASP A N 1
ATOM 1341 C CA . ASP A 1 179 ? 6.898 -6.882 -21.790 1.00 94.62 179 ASP A CA 1
ATOM 1342 C C . ASP A 1 179 ? 7.434 -5.518 -22.244 1.00 94.62 179 ASP A C 1
ATOM 1344 O O . ASP A 1 179 ? 7.668 -4.641 -21.410 1.00 94.62 179 ASP A O 1
ATOM 1348 N N . PHE A 1 180 ? 7.580 -5.298 -23.557 1.00 93.94 180 PHE A N 1
ATOM 1349 C CA . PHE A 1 180 ? 7.935 -3.984 -24.102 1.00 93.94 180 PHE A CA 1
ATOM 1350 C C . PHE A 1 180 ? 6.860 -2.936 -23.793 1.00 93.94 180 PHE A C 1
ATOM 1352 O O . PHE A 1 180 ? 7.191 -1.808 -23.418 1.00 93.94 180 PHE A O 1
ATOM 1359 N N . ASN A 1 181 ? 5.579 -3.291 -23.909 1.00 91.94 181 ASN A N 1
ATOM 1360 C CA . ASN A 1 181 ? 4.472 -2.392 -23.578 1.00 91.94 181 ASN A CA 1
ATOM 1361 C C . ASN A 1 181 ? 4.459 -2.041 -22.084 1.00 91.94 181 ASN A C 1
ATOM 1363 O O . ASN A 1 181 ? 4.400 -0.861 -21.723 1.00 91.94 181 ASN A O 1
ATOM 1367 N N . LEU A 1 182 ? 4.620 -3.042 -21.218 1.00 92.69 182 LEU A N 1
ATOM 1368 C CA . LEU A 1 182 ? 4.738 -2.862 -19.774 1.00 92.69 182 LEU A CA 1
ATOM 1369 C C . LEU A 1 182 ? 5.938 -1.973 -19.410 1.00 92.69 182 LEU A C 1
ATOM 1371 O O . LEU A 1 182 ? 5.800 -1.016 -18.643 1.00 92.69 182 LEU A O 1
ATOM 1375 N N . ALA A 1 183 ? 7.113 -2.251 -19.977 1.00 94.19 183 ALA A N 1
ATOM 1376 C CA . ALA A 1 183 ? 8.334 -1.497 -19.718 1.00 94.19 183 ALA A CA 1
ATOM 1377 C C . ALA A 1 183 ? 8.243 -0.049 -20.230 1.00 94.19 183 ALA A C 1
ATOM 1379 O O . ALA A 1 183 ? 8.621 0.867 -19.501 1.00 94.19 183 ALA A O 1
ATOM 1380 N N . ASN A 1 184 ? 7.658 0.201 -21.407 1.00 92.69 184 ASN A N 1
ATOM 1381 C CA . ASN A 1 184 ? 7.376 1.561 -21.904 1.00 92.69 184 ASN A CA 1
ATOM 1382 C C . ASN A 1 184 ? 6.425 2.324 -20.959 1.00 92.69 184 ASN A C 1
ATOM 1384 O O . ASN A 1 184 ? 6.588 3.522 -20.686 1.00 92.69 184 ASN A O 1
ATOM 1388 N N . GLY A 1 185 ? 5.439 1.611 -20.411 1.00 90.88 185 GLY A N 1
ATOM 1389 C CA . GLY A 1 185 ? 4.487 2.126 -19.435 1.00 90.88 185 GLY A CA 1
ATOM 1390 C C . GLY A 1 185 ? 5.113 2.495 -18.087 1.00 90.88 185 GLY A C 1
ATOM 1391 O O . GLY A 1 185 ? 4.598 3.388 -17.417 1.00 90.88 185 GLY A O 1
ATOM 1392 N N . LEU A 1 186 ? 6.252 1.910 -17.709 1.00 94.44 186 LEU A N 1
ATOM 1393 C CA . LEU A 1 186 ? 6.777 2.016 -16.342 1.00 94.44 186 LEU A CA 1
ATOM 1394 C C . LEU A 1 186 ? 8.198 2.573 -16.224 1.00 94.44 186 LEU A C 1
ATOM 1396 O O . LEU A 1 186 ? 8.527 3.143 -15.189 1.00 94.44 186 LEU A O 1
ATOM 1400 N N . LEU A 1 187 ? 9.050 2.470 -17.239 1.00 94.38 187 LEU A N 1
ATOM 1401 C CA . LEU A 1 187 ? 10.420 2.978 -17.170 1.00 94.38 187 LEU A CA 1
ATOM 1402 C C . LEU A 1 187 ? 10.476 4.489 -17.401 1.00 94.38 187 LEU A C 1
ATOM 1404 O O . LEU A 1 187 ? 9.835 5.029 -18.299 1.00 94.38 187 LEU A O 1
ATOM 1408 N N . GLY A 1 188 ? 11.273 5.187 -16.586 1.00 91.75 188 GLY A N 1
ATOM 1409 C CA . GLY A 1 188 ? 11.513 6.613 -16.787 1.00 91.75 188 GLY A CA 1
ATOM 1410 C C . GLY A 1 188 ? 12.001 7.385 -15.564 1.00 91.75 188 GLY A C 1
ATOM 1411 O O . GLY A 1 188 ? 12.666 6.861 -14.658 1.00 91.75 188 GLY A O 1
ATOM 1412 N N . ARG A 1 189 ? 11.722 8.693 -15.580 1.00 88.31 189 ARG A N 1
ATOM 1413 C CA . ARG A 1 189 ? 12.102 9.644 -14.517 1.00 88.31 189 ARG A CA 1
ATOM 1414 C C . ARG A 1 189 ? 10.937 10.449 -13.940 1.00 88.31 189 ARG A C 1
ATOM 1416 O O . ARG A 1 189 ? 11.141 11.124 -12.935 1.00 88.31 189 ARG A O 1
ATOM 1423 N N . SER A 1 190 ? 9.762 10.413 -14.563 1.00 86.50 190 SER A N 1
ATOM 1424 C CA . SER A 1 190 ? 8.563 11.090 -14.063 1.00 86.50 190 SER A CA 1
ATOM 1425 C C . SER A 1 190 ? 7.913 10.321 -12.904 1.00 86.50 190 SER A C 1
ATOM 1427 O O . SER A 1 190 ? 8.271 9.180 -12.616 1.00 86.50 190 SER A O 1
ATOM 1429 N N . VAL A 1 191 ? 6.969 10.967 -12.212 1.00 84.38 191 VAL A N 1
ATOM 1430 C CA . VAL A 1 191 ? 6.184 10.355 -11.124 1.00 84.38 191 VAL A CA 1
ATOM 1431 C C . VAL A 1 191 ? 5.443 9.123 -11.647 1.00 84.38 191 VAL A C 1
ATOM 1433 O O . VAL A 1 191 ? 4.918 9.145 -12.758 1.00 84.38 191 VAL A O 1
ATOM 1436 N N . GLY A 1 192 ? 5.435 8.039 -10.868 1.00 84.50 192 GLY A N 1
ATOM 1437 C CA . GLY A 1 192 ? 4.851 6.754 -11.277 1.00 84.50 192 GLY A CA 1
ATOM 1438 C C . GLY A 1 192 ? 5.719 5.921 -12.221 1.00 84.50 192 GLY A C 1
ATOM 1439 O O . GLY A 1 192 ? 5.468 4.729 -12.372 1.00 84.50 192 GLY A O 1
ATOM 1440 N N . LYS A 1 193 ? 6.782 6.497 -12.796 1.00 92.06 193 LYS A N 1
ATOM 1441 C CA . LYS A 1 193 ? 7.811 5.736 -13.507 1.00 92.06 193 LYS A CA 1
ATOM 1442 C C . LYS A 1 193 ? 8.914 5.298 -12.546 1.00 92.06 193 LYS A C 1
ATOM 1444 O O . LYS A 1 193 ? 9.133 5.899 -11.492 1.00 92.06 193 LYS A O 1
ATOM 1449 N N . MET A 1 194 ? 9.648 4.264 -12.930 1.00 93.44 194 MET A N 1
ATOM 1450 C CA . MET A 1 194 ? 10.704 3.653 -12.134 1.00 93.44 194 MET A CA 1
ATOM 1451 C C . MET A 1 194 ? 12.032 3.546 -12.878 1.00 93.44 194 MET A C 1
ATOM 1453 O O . MET A 1 194 ? 12.137 3.725 -14.095 1.00 93.44 194 MET A O 1
ATOM 1457 N N . SER A 1 195 ? 13.087 3.278 -12.110 1.00 94.50 195 SER A N 1
ATOM 1458 C CA . SER A 1 195 ? 14.402 2.970 -12.661 1.00 94.50 195 SER A CA 1
ATOM 1459 C C . SER A 1 195 ? 14.412 1.579 -13.304 1.00 94.50 195 SER A C 1
ATOM 1461 O O . SER A 1 195 ? 13.642 0.702 -12.923 1.00 94.50 195 SER A O 1
ATOM 1463 N N . ARG A 1 196 ? 15.342 1.356 -14.242 1.00 95.69 196 ARG A N 1
ATOM 1464 C CA . ARG A 1 196 ? 15.582 0.028 -14.835 1.00 95.69 196 ARG A CA 1
ATOM 1465 C C . ARG A 1 196 ? 15.894 -1.030 -13.772 1.00 95.69 196 ARG A C 1
ATOM 1467 O O . ARG A 1 196 ? 15.385 -2.134 -13.867 1.00 95.69 196 ARG A O 1
ATOM 1474 N N . THR A 1 197 ? 16.677 -0.675 -12.751 1.00 93.62 197 THR A N 1
ATOM 1475 C CA . THR A 1 197 ? 16.998 -1.542 -11.604 1.00 93.62 197 THR A CA 1
ATOM 1476 C C . THR A 1 197 ? 15.733 -1.978 -10.870 1.00 93.62 197 THR A C 1
ATOM 1478 O O . THR A 1 197 ? 15.461 -3.169 -10.776 1.00 93.62 197 THR A O 1
ATOM 1481 N N . LEU A 1 198 ? 14.910 -1.013 -10.442 1.00 92.44 198 LEU A N 1
ATOM 1482 C CA . LEU A 1 198 ? 13.677 -1.298 -9.713 1.00 92.44 198 LEU A CA 1
ATOM 1483 C C . LEU A 1 198 ? 12.694 -2.109 -10.570 1.00 92.44 198 LEU A C 1
ATOM 1485 O O . LEU A 1 198 ? 12.049 -3.017 -10.062 1.00 92.44 198 LEU A O 1
ATOM 1489 N N . PHE A 1 199 ? 12.627 -1.836 -11.876 1.00 94.69 199 PHE A N 1
ATOM 1490 C CA . PHE A 1 199 ? 11.828 -2.627 -12.812 1.00 94.69 199 PHE A CA 1
ATOM 1491 C C . PHE A 1 199 ? 12.288 -4.085 -12.877 1.00 94.69 199 PHE A C 1
ATOM 1493 O O . PHE A 1 199 ? 11.467 -4.993 -12.766 1.00 94.69 199 PHE A O 1
ATOM 1500 N N . CYS A 1 200 ? 13.598 -4.318 -12.996 1.00 94.31 200 CYS A N 1
ATOM 1501 C CA . CYS A 1 200 ? 14.156 -5.667 -12.979 1.00 94.31 200 CYS A CA 1
ATOM 1502 C C . CYS A 1 200 ? 13.782 -6.389 -11.682 1.00 94.31 200 CYS A C 1
ATOM 1504 O O . CYS A 1 200 ? 13.337 -7.531 -11.729 1.00 94.31 200 CYS A O 1
ATOM 1506 N N . ASP A 1 201 ? 13.936 -5.730 -10.534 1.00 91.62 201 ASP A N 1
ATOM 1507 C CA . ASP A 1 201 ? 13.695 -6.339 -9.224 1.00 91.62 201 ASP A CA 1
ATOM 1508 C C . ASP A 1 201 ? 12.222 -6.570 -8.889 1.00 91.62 201 ASP A C 1
ATOM 1510 O O . ASP A 1 201 ? 11.920 -7.500 -8.147 1.00 91.62 201 ASP A O 1
ATOM 1514 N N . LEU A 1 202 ? 11.309 -5.761 -9.429 1.00 92.06 202 LEU A N 1
ATOM 1515 C CA . LEU A 1 202 ? 9.870 -5.937 -9.221 1.00 92.06 202 LEU A CA 1
ATOM 1516 C C . LEU A 1 202 ? 9.274 -7.000 -10.144 1.00 92.06 202 LEU A C 1
ATOM 1518 O O . LEU A 1 202 ? 8.452 -7.800 -9.704 1.00 92.06 202 LEU A O 1
ATOM 1522 N N . PHE A 1 203 ? 9.677 -7.011 -11.414 1.00 92.88 203 PHE A N 1
ATOM 1523 C CA . PHE A 1 203 ? 9.064 -7.868 -12.433 1.00 92.88 203 PHE A CA 1
ATOM 1524 C C . PHE A 1 203 ? 9.905 -9.094 -12.802 1.00 92.88 203 PHE A C 1
ATOM 1526 O O . PHE A 1 203 ? 9.464 -9.930 -13.586 1.00 92.88 203 PHE A O 1
ATOM 1533 N N . GLY A 1 204 ? 11.097 -9.232 -12.218 1.00 93.12 204 GLY A N 1
ATOM 1534 C CA . GLY A 1 204 ? 11.948 -10.400 -12.411 1.00 93.12 204 GLY A CA 1
ATOM 1535 C C . GLY A 1 204 ? 12.594 -10.438 -13.790 1.00 93.12 204 GLY A C 1
ATOM 1536 O O . GLY A 1 204 ? 12.663 -11.501 -14.389 1.00 93.12 204 GLY A O 1
ATOM 1537 N N . TYR A 1 205 ? 13.080 -9.307 -14.300 1.00 94.75 205 TYR A N 1
ATOM 1538 C CA . TYR A 1 205 ? 13.877 -9.281 -15.534 1.00 94.75 205 TYR A CA 1
ATOM 1539 C C . TYR A 1 205 ? 15.367 -9.301 -15.235 1.00 94.75 205 TYR A C 1
ATOM 1541 O O . TYR A 1 205 ? 15.814 -8.787 -14.202 1.00 94.75 205 TYR A O 1
ATOM 1549 N N . ASP A 1 206 ? 16.128 -9.884 -16.155 1.00 94.88 206 ASP A N 1
ATOM 1550 C CA . ASP A 1 206 ? 17.574 -9.763 -16.170 1.00 94.88 206 ASP A CA 1
ATOM 1551 C C . ASP A 1 206 ? 18.010 -8.318 -16.461 1.00 94.88 206 ASP A C 1
ATOM 1553 O O . ASP A 1 206 ? 17.441 -7.598 -17.292 1.00 94.88 206 ASP A O 1
ATOM 1557 N N . TYR A 1 207 ? 19.060 -7.901 -15.760 1.00 95.69 207 TYR A N 1
ATOM 1558 C CA . TYR A 1 207 ? 19.588 -6.550 -15.849 1.00 95.69 207 TYR A CA 1
ATOM 1559 C C . TYR A 1 207 ? 20.197 -6.262 -17.216 1.00 95.69 207 TYR A C 1
ATOM 1561 O O . TYR A 1 207 ? 19.988 -5.169 -17.746 1.00 95.69 207 TYR A O 1
ATOM 1569 N N . ALA A 1 208 ? 20.939 -7.210 -17.794 1.00 96.19 208 ALA A N 1
ATOM 1570 C CA . ALA A 1 208 ? 21.590 -7.008 -19.081 1.00 96.19 208 ALA A CA 1
ATOM 1571 C C . ALA A 1 208 ? 20.542 -6.832 -20.183 1.00 96.19 208 ALA A C 1
ATOM 1573 O O . ALA A 1 208 ? 20.659 -5.898 -20.978 1.00 96.19 208 ALA A O 1
ATOM 1574 N N . THR A 1 209 ? 19.474 -7.635 -20.168 1.00 95.69 209 THR A N 1
ATOM 1575 C CA . THR A 1 209 ? 18.360 -7.517 -21.121 1.00 95.69 209 THR A CA 1
ATOM 1576 C C . THR A 1 209 ? 17.709 -6.132 -21.072 1.00 95.69 209 THR A C 1
ATOM 1578 O O . THR A 1 209 ? 17.654 -5.436 -22.090 1.00 95.69 209 THR A O 1
ATOM 1581 N N . ILE A 1 210 ? 17.279 -5.665 -19.893 1.00 97.25 210 ILE A N 1
ATOM 1582 C CA . ILE A 1 210 ? 16.612 -4.355 -19.772 1.00 97.25 210 ILE A CA 1
ATOM 1583 C C . ILE A 1 210 ? 17.570 -3.199 -20.072 1.00 97.25 210 ILE A C 1
ATOM 1585 O O . ILE A 1 210 ? 17.173 -2.206 -20.681 1.00 97.25 210 ILE A O 1
ATOM 1589 N N . TYR A 1 211 ? 18.840 -3.297 -19.676 1.00 97.19 211 TYR A N 1
ATOM 1590 C CA . TYR A 1 211 ? 19.814 -2.234 -19.930 1.00 97.19 211 TYR A CA 1
ATOM 1591 C C . TYR A 1 211 ? 20.222 -2.154 -21.399 1.00 97.19 211 TYR A C 1
ATOM 1593 O O . TYR A 1 211 ? 20.548 -1.061 -21.865 1.00 97.19 211 TYR A O 1
ATOM 1601 N N . ARG A 1 212 ? 20.181 -3.279 -22.120 1.00 96.69 212 ARG A N 1
ATOM 1602 C CA . ARG A 1 212 ? 20.384 -3.329 -23.568 1.00 96.69 212 ARG A CA 1
ATOM 1603 C C . ARG A 1 212 ? 19.174 -2.778 -24.320 1.00 96.69 212 ARG A C 1
ATOM 1605 O O . ARG A 1 212 ? 19.372 -2.064 -25.296 1.00 96.69 212 ARG A O 1
ATOM 1612 N N . ALA A 1 213 ? 17.951 -3.059 -23.863 1.00 96.06 213 ALA A N 1
ATOM 1613 C CA . ALA A 1 213 ? 16.704 -2.585 -24.476 1.00 96.06 213 ALA A CA 1
ATOM 1614 C C . ALA A 1 213 ? 16.416 -1.095 -24.239 1.00 96.06 213 ALA A C 1
ATOM 1616 O O . ALA A 1 213 ? 15.913 -0.415 -25.134 1.00 96.06 213 ALA A O 1
ATOM 1617 N N . TYR A 1 214 ? 16.738 -0.580 -23.050 1.00 97.50 214 TYR A N 1
ATOM 1618 C CA . TYR A 1 214 ? 16.283 0.733 -22.594 1.00 97.50 214 TYR A CA 1
ATOM 1619 C C . TYR A 1 214 ? 17.411 1.633 -22.109 1.00 97.50 214 TYR A C 1
ATOM 1621 O O . TYR A 1 214 ? 18.276 1.224 -21.336 1.00 97.50 214 TYR A O 1
ATOM 1629 N N . ASN A 1 215 ? 17.334 2.911 -22.465 1.00 95.88 215 ASN A N 1
ATOM 1630 C CA . ASN A 1 215 ? 18.169 3.980 -21.936 1.00 95.88 215 ASN A CA 1
ATOM 1631 C C . ASN A 1 215 ? 17.782 4.357 -20.493 1.00 95.88 215 ASN A C 1
ATOM 1633 O O . ASN A 1 215 ? 16.738 3.983 -19.956 1.00 95.88 215 ASN A O 1
ATOM 1637 N N . LYS A 1 216 ? 18.632 5.154 -19.832 1.00 92.19 216 LYS A N 1
ATOM 1638 C CA . LYS A 1 216 ? 18.418 5.604 -18.439 1.00 92.19 216 LYS A CA 1
ATOM 1639 C C . LYS A 1 216 ? 17.167 6.479 -18.257 1.00 92.19 216 LYS A C 1
ATOM 1641 O O . LYS A 1 216 ? 16.692 6.636 -17.129 1.00 92.19 216 LYS A O 1
ATOM 1646 N N . ASP A 1 217 ? 16.702 7.122 -19.318 1.00 91.81 217 ASP A N 1
ATOM 1647 C CA . ASP A 1 217 ? 15.494 7.949 -19.353 1.00 91.81 217 ASP A CA 1
ATOM 1648 C C . ASP A 1 217 ? 14.213 7.153 -19.656 1.00 91.81 217 ASP A C 1
ATOM 1650 O O . ASP A 1 217 ? 13.135 7.722 -19.536 1.00 91.81 217 ASP A O 1
ATOM 1654 N N . GLY A 1 218 ? 14.326 5.855 -19.966 1.00 92.62 218 GLY A N 1
ATOM 1655 C CA . GLY A 1 218 ? 13.206 4.986 -20.334 1.00 92.62 218 GLY A CA 1
ATOM 1656 C C . GLY A 1 218 ? 12.946 4.897 -21.840 1.00 92.62 218 GLY A C 1
ATOM 1657 O O . GLY A 1 218 ? 12.061 4.153 -22.243 1.00 92.62 218 GLY A O 1
ATOM 1658 N N . SER A 1 219 ? 13.708 5.605 -22.681 1.00 94.81 219 SER A N 1
ATOM 1659 C CA . SER A 1 219 ? 13.595 5.476 -24.140 1.00 94.81 219 SER A CA 1
ATOM 1660 C C . SER A 1 219 ? 14.209 4.165 -24.647 1.00 94.81 219 SER A C 1
ATOM 1662 O O . SER A 1 219 ? 15.142 3.634 -24.040 1.00 94.81 219 SER A O 1
ATOM 1664 N N . LEU A 1 220 ? 13.708 3.642 -25.770 1.00 95.94 220 LEU A N 1
ATOM 1665 C CA . LEU A 1 220 ? 14.276 2.452 -26.411 1.00 95.94 220 LEU A CA 1
ATOM 1666 C C . LEU A 1 220 ? 15.642 2.757 -27.037 1.00 95.94 220 LEU A C 1
ATOM 1668 O O . LEU A 1 220 ? 15.834 3.778 -27.708 1.00 95.94 220 LEU A O 1
ATOM 1672 N N . THR A 1 221 ? 16.578 1.829 -26.869 1.00 96.94 221 THR A N 1
ATOM 1673 C CA . THR A 1 221 ? 17.838 1.809 -27.620 1.00 96.94 221 THR A CA 1
ATOM 1674 C C . THR A 1 221 ? 17.587 1.361 -29.070 1.00 96.94 221 THR A C 1
ATOM 1676 O O . THR A 1 221 ? 16.496 0.872 -29.379 1.00 96.94 221 THR A O 1
ATOM 1679 N N . PRO A 1 222 ? 18.574 1.485 -29.981 1.00 96.94 222 PRO A N 1
ATOM 1680 C CA . PRO A 1 222 ? 18.468 0.890 -31.315 1.00 96.94 222 PRO A CA 1
ATOM 1681 C C . PRO A 1 222 ? 18.142 -0.608 -31.264 1.00 96.94 222 PRO A C 1
ATOM 1683 O O . PRO A 1 222 ? 17.214 -1.050 -31.931 1.00 96.94 222 PRO A O 1
ATOM 1686 N N . TRP A 1 223 ? 18.820 -1.352 -30.384 1.00 96.00 223 TRP A N 1
ATOM 1687 C CA . TRP A 1 223 ? 18.575 -2.782 -30.192 1.00 96.00 223 TRP A CA 1
ATOM 1688 C C . TRP A 1 223 ? 17.160 -3.073 -29.672 1.00 96.00 223 TRP A C 1
ATOM 1690 O O . TRP A 1 223 ? 16.501 -3.990 -30.153 1.00 96.00 223 TRP A O 1
ATOM 1700 N N . GLY A 1 224 ? 16.673 -2.281 -28.710 1.00 95.12 224 GLY A N 1
ATOM 1701 C CA . GLY A 1 224 ? 15.324 -2.438 -28.166 1.00 95.12 224 GLY A CA 1
ATOM 1702 C C . GLY A 1 224 ? 14.226 -2.159 -29.195 1.00 95.12 224 GLY A C 1
ATOM 1703 O O . GLY A 1 224 ? 13.204 -2.836 -29.178 1.00 95.12 224 GLY A O 1
ATOM 1704 N N . ARG A 1 225 ? 14.431 -1.196 -30.107 1.00 95.38 225 ARG A N 1
ATOM 1705 C CA . ARG A 1 225 ? 13.487 -0.934 -31.208 1.00 95.38 225 ARG A CA 1
ATOM 1706 C C . ARG A 1 225 ? 13.415 -2.104 -32.178 1.00 95.38 225 ARG A C 1
ATOM 1708 O O . ARG A 1 225 ? 12.322 -2.603 -32.406 1.00 95.38 225 ARG A O 1
ATOM 1715 N N . GLU A 1 226 ? 14.566 -2.574 -32.648 1.00 94.06 226 GLU A N 1
ATOM 1716 C CA . GLU A 1 226 ? 14.659 -3.717 -33.563 1.00 94.06 226 GLU A CA 1
ATOM 1717 C C . GLU A 1 226 ? 14.013 -4.974 -32.962 1.00 94.06 226 GLU A C 1
ATOM 1719 O O . GLU A 1 226 ? 13.211 -5.635 -33.611 1.00 94.06 226 GLU A O 1
ATOM 1724 N N . ASN A 1 227 ? 14.280 -5.266 -31.684 1.00 92.62 227 ASN A N 1
ATOM 1725 C CA . ASN A 1 227 ? 13.702 -6.439 -31.020 1.00 92.62 227 ASN A CA 1
ATOM 1726 C C . ASN A 1 227 ? 12.197 -6.320 -30.802 1.00 92.62 227 ASN A C 1
ATOM 1728 O O . ASN A 1 227 ? 11.517 -7.337 -30.818 1.00 92.62 227 ASN A O 1
ATOM 1732 N N . ARG A 1 228 ? 11.675 -5.106 -30.599 1.00 91.69 228 ARG A N 1
ATOM 1733 C CA . ARG A 1 228 ? 10.233 -4.871 -30.498 1.00 91.69 228 ARG A CA 1
ATOM 1734 C C . ARG A 1 228 ? 9.552 -5.008 -31.859 1.00 91.69 228 ARG A C 1
ATOM 1736 O O . ARG A 1 228 ? 8.487 -5.596 -31.929 1.00 91.69 228 ARG A O 1
ATOM 1743 N N . GLU A 1 229 ? 10.157 -4.466 -32.912 1.00 90.25 229 GLU A N 1
ATOM 1744 C CA . GLU A 1 229 ? 9.645 -4.540 -34.290 1.00 90.25 229 GLU A CA 1
ATOM 1745 C C . GLU A 1 229 ? 9.695 -5.966 -34.855 1.00 90.25 229 GLU A C 1
ATOM 1747 O O . GLU A 1 229 ? 8.875 -6.323 -35.693 1.00 90.25 229 GLU A O 1
ATOM 1752 N N . ALA A 1 230 ? 10.615 -6.798 -34.364 1.00 88.50 230 ALA A N 1
ATOM 1753 C CA . ALA A 1 230 ? 10.684 -8.217 -34.695 1.00 88.50 230 ALA A CA 1
ATOM 1754 C C . ALA A 1 230 ? 9.620 -9.077 -33.982 1.00 88.50 230 ALA A C 1
ATOM 1756 O O . ALA A 1 230 ? 9.479 -10.255 -34.318 1.00 88.50 230 ALA A O 1
ATOM 1757 N N . GLN A 1 231 ? 8.891 -8.538 -32.994 1.00 85.69 231 GLN A N 1
ATOM 1758 C CA . GLN A 1 231 ? 7.808 -9.278 -32.344 1.00 85.69 231 GLN A CA 1
ATOM 1759 C C . GLN A 1 231 ? 6.569 -9.295 -33.248 1.00 85.69 231 GLN A C 1
ATOM 1761 O O . GLN A 1 231 ? 6.216 -8.256 -33.808 1.00 85.69 231 GLN A O 1
ATOM 1766 N N . PRO A 1 232 ? 5.876 -10.439 -33.374 1.00 78.75 232 PRO A N 1
ATOM 1767 C CA . PRO A 1 232 ? 4.602 -10.482 -34.078 1.00 78.75 232 PRO A CA 1
ATOM 1768 C C . PRO A 1 232 ? 3.596 -9.556 -33.383 1.00 78.75 232 PRO A C 1
ATOM 1770 O O . PRO A 1 232 ? 3.505 -9.559 -32.152 1.00 78.75 232 PRO A O 1
ATOM 1773 N N . ASP A 1 233 ? 2.850 -8.772 -34.169 1.00 66.38 233 ASP A N 1
ATOM 1774 C CA . ASP A 1 233 ? 1.796 -7.899 -33.651 1.00 66.38 233 ASP A CA 1
ATOM 1775 C C . ASP A 1 233 ? 0.823 -8.729 -32.807 1.00 66.38 233 ASP A C 1
ATOM 1777 O O . ASP A 1 233 ? 0.151 -9.642 -33.297 1.00 66.38 233 ASP A O 1
ATOM 1781 N N . ALA A 1 234 ? 0.759 -8.419 -31.512 1.00 57.75 234 ALA A N 1
ATOM 1782 C CA . ALA A 1 234 ? -0.253 -8.983 -30.641 1.00 57.75 234 ALA A CA 1
ATOM 1783 C C . ALA A 1 234 ? -1.612 -8.454 -31.114 1.00 57.75 234 ALA A C 1
ATOM 1785 O O . ALA A 1 234 ? -1.854 -7.245 -31.093 1.00 57.75 234 ALA A O 1
ATOM 1786 N N . ALA A 1 235 ? -2.484 -9.354 -31.574 1.00 53.16 235 ALA A N 1
ATOM 1787 C CA . ALA A 1 235 ? -3.837 -8.999 -31.976 1.00 53.16 235 ALA A CA 1
ATOM 1788 C C . ALA A 1 235 ? -4.531 -8.214 -30.844 1.00 53.16 235 ALA A C 1
ATOM 1790 O O . ALA A 1 235 ? -4.395 -8.590 -29.673 1.00 53.16 235 ALA A O 1
ATOM 1791 N N . PRO A 1 236 ? -5.274 -7.137 -31.156 1.00 49.66 236 PRO A N 1
ATOM 1792 C CA . PRO A 1 236 ? -6.005 -6.397 -30.140 1.00 49.66 236 PRO A CA 1
ATOM 1793 C C . PRO A 1 236 ? -7.005 -7.340 -29.465 1.00 49.66 236 PRO A C 1
ATOM 1795 O O . PRO A 1 236 ? -7.869 -7.923 -30.122 1.00 49.66 236 PRO A O 1
ATOM 1798 N N . SER A 1 237 ? -6.863 -7.523 -28.150 1.00 45.53 237 SER A N 1
ATOM 1799 C CA . SER A 1 237 ? -7.844 -8.269 -27.362 1.00 45.53 237 SER A CA 1
ATOM 1800 C C . SER A 1 237 ? -9.198 -7.555 -27.435 1.00 45.53 237 SER A C 1
ATOM 1802 O O . SER A 1 237 ? -9.235 -6.334 -27.276 1.00 45.53 237 SER A O 1
ATOM 1804 N N . PRO A 1 238 ? -10.308 -8.274 -27.680 1.00 46.09 238 PRO A N 1
ATOM 1805 C CA . PRO A 1 238 ? -11.623 -7.661 -27.740 1.00 46.09 238 PRO A CA 1
ATOM 1806 C C . PRO A 1 238 ? -12.062 -7.215 -26.341 1.00 46.09 238 PRO A C 1
ATOM 1808 O O . PRO A 1 238 ? -12.112 -8.006 -25.399 1.00 46.09 238 PRO A O 1
ATOM 1811 N N . ASP A 1 239 ? -12.383 -5.928 -26.241 1.00 44.44 239 ASP A N 1
ATOM 1812 C CA . ASP A 1 239 ? -12.882 -5.245 -25.053 1.00 44.44 239 ASP A CA 1
ATOM 1813 C C . ASP A 1 239 ? -14.155 -5.898 -24.487 1.00 44.44 239 ASP A C 1
ATOM 1815 O O . ASP A 1 239 ? -15.231 -5.867 -25.088 1.0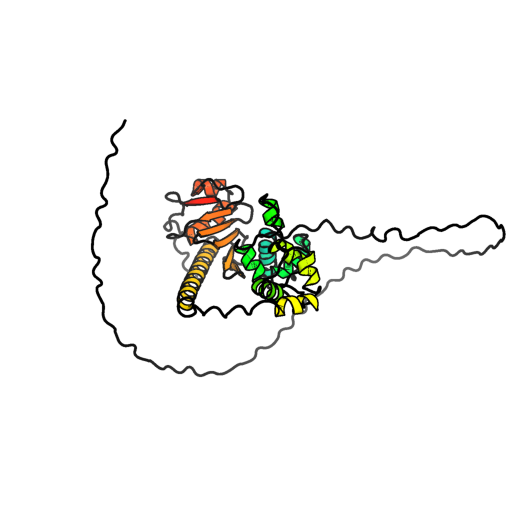0 44.44 239 ASP A O 1
ATOM 1819 N N . GLY A 1 240 ? -14.063 -6.411 -23.260 1.00 44.19 240 GLY A N 1
ATOM 1820 C CA . GLY A 1 240 ? -15.211 -6.725 -22.408 1.00 44.19 240 GLY A CA 1
ATOM 1821 C C . GLY A 1 240 ? -15.711 -5.477 -21.673 1.00 44.19 240 GLY A C 1
ATOM 1822 O O . GLY A 1 240 ? -15.587 -5.395 -20.457 1.00 44.19 240 GLY A O 1
ATOM 1823 N N . ALA A 1 241 ? -16.231 -4.476 -22.390 1.00 50.12 241 ALA A N 1
ATOM 1824 C CA . ALA A 1 241 ? -16.465 -3.139 -21.821 1.00 50.12 241 ALA A CA 1
ATOM 1825 C C . ALA A 1 241 ? -17.879 -2.872 -21.257 1.00 50.12 241 ALA A C 1
ATOM 1827 O O . ALA A 1 241 ? -18.064 -1.900 -20.531 1.00 50.12 241 ALA A O 1
ATOM 1828 N N . ALA A 1 242 ? -18.892 -3.697 -21.539 1.00 49.28 242 ALA A N 1
ATOM 1829 C CA . ALA A 1 242 ? -20.276 -3.338 -21.186 1.00 49.28 242 ALA A CA 1
ATOM 1830 C C . ALA A 1 242 ? -20.727 -3.782 -19.776 1.00 49.28 242 ALA A C 1
ATOM 1832 O O . ALA A 1 242 ? -21.609 -3.158 -19.195 1.00 49.28 242 ALA A O 1
ATOM 1833 N N . GLY A 1 243 ? -20.130 -4.838 -19.208 1.00 49.91 243 GLY A N 1
ATOM 1834 C CA . GLY A 1 243 ? -20.514 -5.374 -17.890 1.00 49.91 243 GLY A CA 1
ATOM 1835 C C . GLY A 1 243 ? -19.748 -4.787 -16.697 1.00 49.91 243 GLY A C 1
ATOM 1836 O O . GLY A 1 243 ? -20.240 -4.837 -15.575 1.00 49.91 243 GLY A O 1
ATOM 1837 N N . ALA A 1 244 ? -18.561 -4.218 -16.930 1.00 59.09 244 ALA A N 1
ATOM 1838 C CA . ALA A 1 244 ? -17.673 -3.739 -15.867 1.00 59.09 244 ALA A CA 1
ATOM 1839 C C . ALA A 1 244 ? -18.130 -2.404 -15.250 1.00 59.09 244 ALA A C 1
ATOM 1841 O O . ALA A 1 244 ? -17.993 -2.194 -14.050 1.00 59.09 244 ALA A O 1
ATOM 1842 N N . VAL A 1 245 ? -18.744 -1.523 -16.046 1.00 61.50 245 VAL A N 1
ATOM 1843 C CA . VAL A 1 245 ? -19.072 -0.152 -15.613 1.00 61.50 245 VAL A CA 1
ATOM 1844 C C . VAL A 1 245 ? -20.129 -0.124 -14.500 1.00 61.50 245 VAL A C 1
ATOM 1846 O O . VAL A 1 245 ? -19.995 0.633 -13.544 1.00 61.50 245 VAL A O 1
ATOM 1849 N N . ALA A 1 246 ? -21.155 -0.979 -14.575 1.00 64.75 246 ALA A N 1
ATOM 1850 C CA . ALA A 1 246 ? -22.219 -1.019 -13.567 1.00 64.75 246 ALA A CA 1
ATOM 1851 C C . ALA A 1 246 ? -21.762 -1.640 -12.231 1.00 64.75 246 ALA A C 1
ATOM 1853 O O . ALA A 1 246 ? -22.220 -1.224 -11.166 1.00 64.75 246 ALA A O 1
ATOM 1854 N N . ALA A 1 247 ? -20.851 -2.619 -12.278 1.00 65.81 247 ALA A N 1
ATOM 1855 C CA . ALA A 1 247 ? -20.261 -3.208 -11.077 1.00 65.81 247 ALA A CA 1
ATOM 1856 C C . ALA A 1 247 ? -19.362 -2.192 -10.348 1.00 65.81 247 ALA A C 1
ATOM 1858 O O . ALA A 1 247 ? -19.485 -2.030 -9.133 1.00 65.81 247 ALA A O 1
ATOM 1859 N N . ASP A 1 248 ? -18.557 -1.437 -11.102 1.00 73.44 248 ASP A N 1
ATOM 1860 C CA . ASP A 1 248 ? -17.670 -0.396 -10.571 1.00 73.44 248 ASP A CA 1
ATOM 1861 C C . ASP A 1 248 ? -18.434 0.748 -9.880 1.00 73.44 248 ASP A C 1
ATOM 1863 O O . ASP A 1 248 ? -17.973 1.305 -8.879 1.00 73.44 248 ASP A O 1
ATOM 1867 N N . GLU A 1 249 ? -19.603 1.137 -10.398 1.00 77.94 249 GLU A N 1
ATOM 1868 C CA . GLU A 1 249 ? -20.429 2.186 -9.784 1.00 77.94 249 GLU A CA 1
ATOM 1869 C C . GLU A 1 249 ? -21.049 1.736 -8.456 1.00 77.94 249 GLU A C 1
ATOM 1871 O O . GLU A 1 249 ? -21.027 2.490 -7.477 1.00 77.94 249 GLU A O 1
ATOM 1876 N N . ALA A 1 250 ? -21.563 0.504 -8.398 1.00 80.50 250 ALA A N 1
ATOM 1877 C CA . ALA A 1 250 ? -22.126 -0.060 -7.174 1.00 80.50 250 ALA A CA 1
ATOM 1878 C C . ALA A 1 250 ? -21.057 -0.225 -6.082 1.00 80.50 250 ALA A C 1
ATOM 1880 O O . ALA A 1 250 ? -21.306 0.097 -4.917 1.00 80.50 250 ALA A O 1
ATOM 1881 N N . GLU A 1 251 ? -19.855 -0.667 -6.459 1.00 79.81 251 GLU A N 1
ATOM 1882 C CA . GLU A 1 251 ? -18.725 -0.799 -5.541 1.00 79.81 251 GLU A CA 1
ATOM 1883 C C . GLU A 1 251 ? -18.292 0.564 -4.985 1.00 79.81 251 GLU A C 1
ATOM 1885 O O . GLU A 1 251 ? -18.229 0.732 -3.765 1.00 79.81 251 GLU A O 1
ATOM 1890 N N . ARG A 1 252 ? -18.129 1.585 -5.840 1.00 80.00 252 ARG A N 1
ATOM 1891 C CA . ARG A 1 252 ? -17.827 2.955 -5.385 1.00 80.00 252 ARG A CA 1
ATOM 1892 C C . ARG A 1 252 ? -18.897 3.519 -4.453 1.00 80.00 252 ARG A C 1
ATOM 1894 O O . ARG A 1 252 ? -18.567 4.171 -3.462 1.00 80.00 252 ARG A O 1
ATOM 1901 N N . ALA A 1 253 ? -20.177 3.290 -4.745 1.00 84.50 253 ALA A N 1
ATOM 1902 C CA . ALA A 1 253 ? -21.263 3.750 -3.883 1.00 84.50 253 ALA A CA 1
ATOM 1903 C C . ALA A 1 253 ? -21.213 3.078 -2.498 1.00 84.50 253 ALA A C 1
ATOM 1905 O O . ALA A 1 253 ? -21.400 3.751 -1.477 1.00 84.50 253 ALA A O 1
ATOM 1906 N N . ALA A 1 254 ? -20.915 1.775 -2.452 1.00 83.56 254 ALA A N 1
ATOM 1907 C CA . ALA A 1 254 ? -20.741 1.031 -1.209 1.00 83.56 254 ALA A CA 1
ATOM 1908 C C . ALA A 1 254 ? -19.522 1.521 -0.407 1.00 83.56 254 ALA A C 1
ATOM 1910 O O . ALA A 1 254 ? -19.624 1.714 0.806 1.00 83.56 254 ALA A O 1
ATOM 1911 N N . GLU A 1 255 ? -18.392 1.792 -1.066 1.00 85.50 255 GLU A N 1
ATOM 1912 C CA . GLU A 1 255 ? -17.195 2.357 -0.429 1.00 85.50 255 GLU A CA 1
ATOM 1913 C C . GLU A 1 255 ? -17.456 3.748 0.164 1.00 85.50 255 GLU A C 1
ATOM 1915 O O . GLU A 1 255 ? -17.099 4.014 1.314 1.00 85.50 255 GLU A O 1
ATOM 1920 N N . GLN A 1 256 ? -18.144 4.626 -0.569 1.00 87.06 256 GLN A N 1
ATOM 1921 C CA . GLN A 1 256 ? -18.510 5.957 -0.077 1.00 87.06 256 GLN A CA 1
ATOM 1922 C C . GLN A 1 256 ? -19.501 5.899 1.090 1.00 87.06 256 GLN A C 1
ATOM 1924 O O . GLN A 1 256 ? -19.452 6.733 2.001 1.00 87.0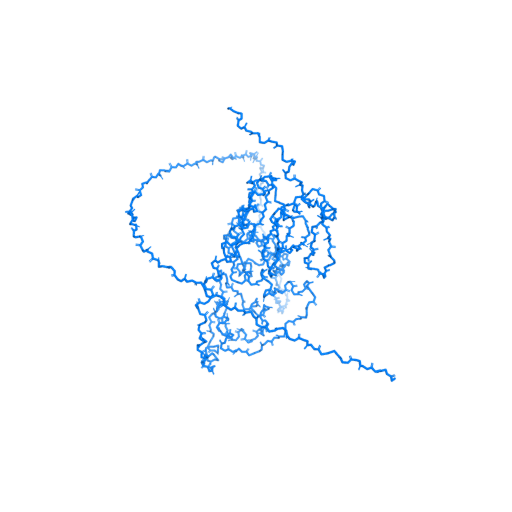6 256 GLN A O 1
ATOM 1929 N N . ALA A 1 257 ? -20.428 4.938 1.084 1.00 89.00 257 ALA A N 1
ATOM 1930 C CA . ALA A 1 257 ? -21.315 4.695 2.217 1.00 89.00 257 ALA A CA 1
ATOM 1931 C C . ALA A 1 257 ? -20.517 4.255 3.453 1.00 89.00 257 ALA A C 1
ATOM 1933 O O . ALA A 1 257 ? -20.668 4.861 4.516 1.00 89.00 257 ALA A O 1
ATOM 1934 N N . ALA A 1 258 ? -19.600 3.296 3.298 1.00 89.94 258 ALA A N 1
ATOM 1935 C CA . ALA A 1 258 ? -18.743 2.833 4.385 1.00 89.94 258 ALA A CA 1
ATOM 1936 C C . ALA A 1 258 ? -17.867 3.962 4.953 1.00 89.94 258 ALA A C 1
ATOM 1938 O O . ALA A 1 258 ? -17.805 4.135 6.170 1.00 89.94 258 ALA A O 1
ATOM 1939 N N . ALA A 1 259 ? -17.268 4.794 4.093 1.00 91.31 259 ALA A N 1
ATOM 1940 C CA . ALA A 1 259 ? -16.488 5.960 4.506 1.00 91.31 259 ALA A CA 1
ATOM 1941 C C . ALA A 1 259 ? -17.311 6.948 5.351 1.00 91.31 259 ALA A C 1
ATOM 1943 O O . ALA A 1 259 ? -16.831 7.460 6.364 1.00 91.31 259 ALA A O 1
ATOM 1944 N N . ARG A 1 260 ? -18.569 7.207 4.964 1.00 92.81 260 ARG A N 1
ATOM 1945 C CA . ARG A 1 260 ? -19.479 8.078 5.727 1.00 92.81 260 ARG A CA 1
ATOM 1946 C C . ARG A 1 260 ? -19.805 7.491 7.098 1.00 92.81 260 ARG A C 1
ATOM 1948 O O . ARG A 1 260 ? -19.672 8.206 8.090 1.00 92.81 260 ARG A O 1
ATOM 1955 N N . CYS A 1 261 ? -20.160 6.208 7.165 1.00 93.44 261 CYS A N 1
ATOM 1956 C CA . CYS A 1 261 ? -20.453 5.519 8.425 1.00 93.44 261 CYS A CA 1
ATOM 1957 C C . CYS A 1 261 ? -19.232 5.492 9.359 1.00 93.44 261 CYS A C 1
ATOM 1959 O O . CYS A 1 261 ? -19.339 5.848 10.532 1.00 93.44 261 CYS A O 1
ATOM 1961 N N . LEU A 1 262 ? -18.051 5.161 8.828 1.00 95.06 262 LEU A N 1
ATOM 1962 C CA . LEU A 1 262 ? -16.785 5.209 9.562 1.00 95.06 262 LEU A CA 1
ATOM 1963 C C . LEU A 1 262 ? -16.492 6.615 10.099 1.00 95.06 262 LEU A C 1
ATOM 1965 O O . LEU A 1 262 ? -16.116 6.763 11.259 1.00 95.06 262 LEU A O 1
ATOM 1969 N N . SER A 1 263 ? -16.698 7.654 9.284 1.00 93.50 263 SER A N 1
ATOM 1970 C CA . SER A 1 263 ? -16.481 9.039 9.705 1.00 93.50 263 SER A CA 1
ATOM 1971 C C . SER A 1 263 ? -17.429 9.465 10.820 1.00 93.50 263 SER A C 1
ATOM 1973 O O . SER A 1 263 ? -16.980 10.072 11.788 1.00 93.50 263 SER A O 1
ATOM 1975 N N . GLN A 1 264 ? -18.725 9.164 10.701 1.00 93.50 264 GLN A N 1
ATOM 1976 C CA . GLN A 1 264 ? -19.715 9.486 11.733 1.00 93.50 264 GLN A CA 1
ATOM 1977 C C . GLN A 1 264 ? -19.374 8.796 13.052 1.00 93.50 264 GLN A C 1
ATOM 1979 O O . GLN A 1 264 ? -19.372 9.433 14.105 1.00 93.50 264 GLN A O 1
ATOM 1984 N N . ARG A 1 265 ? -19.007 7.514 12.990 1.00 92.94 265 ARG A N 1
ATOM 1985 C CA . ARG A 1 265 ? -18.662 6.752 14.185 1.00 92.94 265 ARG A CA 1
ATOM 1986 C C . ARG A 1 265 ? -17.355 7.221 14.828 1.00 92.94 265 ARG A C 1
ATOM 1988 O O . ARG A 1 265 ? -17.291 7.354 16.045 1.00 92.94 265 ARG A O 1
ATOM 1995 N N . ALA A 1 266 ? -16.335 7.536 14.031 1.00 93.38 266 ALA A N 1
ATOM 1996 C CA . ALA A 1 266 ? -15.080 8.094 14.537 1.00 93.38 266 ALA A CA 1
ATOM 1997 C C . ALA A 1 266 ? -15.269 9.479 15.182 1.00 93.38 266 ALA A C 1
ATOM 1999 O O . ALA A 1 266 ? -14.639 9.764 16.199 1.00 93.38 266 ALA A O 1
ATOM 2000 N N . LEU A 1 267 ? -16.153 10.323 14.624 1.00 93.62 267 LEU A N 1
ATOM 2001 C CA . LEU A 1 267 ? -16.536 11.605 15.229 1.00 93.62 267 LEU A CA 1
ATOM 2002 C C . LEU A 1 267 ? -17.183 11.401 16.600 1.00 93.62 267 LEU A C 1
ATOM 2004 O O . LEU A 1 267 ? -16.794 12.065 17.556 1.00 93.62 267 LEU A O 1
ATOM 2008 N N . HIS A 1 268 ? -18.127 10.464 16.688 1.00 91.56 268 HIS A N 1
ATOM 2009 C CA . HIS A 1 268 ? -18.808 10.128 17.934 1.00 91.56 268 HIS A CA 1
ATOM 2010 C C . HIS A 1 268 ? -17.833 9.643 19.018 1.00 91.56 268 HIS A C 1
ATOM 2012 O O . HIS A 1 268 ? -17.868 10.122 20.148 1.00 91.56 268 HIS A O 1
ATOM 2018 N N . ASP A 1 269 ? -16.918 8.736 18.667 1.00 89.00 269 ASP A N 1
ATOM 2019 C CA . ASP A 1 269 ? -15.973 8.152 19.628 1.00 89.00 269 ASP A CA 1
ATOM 2020 C C . ASP A 1 269 ? -14.757 9.063 19.908 1.00 89.00 269 ASP A C 1
ATOM 2022 O O . ASP A 1 269 ? -13.896 8.722 20.723 1.00 89.00 269 ASP A O 1
ATOM 2026 N N . GLY A 1 270 ? -14.691 10.239 19.270 1.00 92.31 270 GLY A N 1
ATOM 2027 C CA . GLY A 1 270 ? -13.660 11.250 19.508 1.00 92.31 270 GLY A CA 1
ATOM 2028 C C . GLY A 1 270 ? -12.269 10.859 19.007 1.00 92.31 270 GLY A C 1
ATOM 2029 O O . GLY A 1 270 ? -11.268 11.373 19.511 1.00 92.31 270 GLY A O 1
ATOM 2030 N N . ILE A 1 271 ? -12.187 9.953 18.030 1.00 93.00 271 ILE A N 1
ATOM 2031 C CA . ILE A 1 271 ? -10.921 9.467 17.471 1.00 93.00 271 ILE A CA 1
ATOM 2032 C C . ILE A 1 271 ? -10.736 9.923 16.024 1.00 93.00 271 ILE A C 1
ATOM 2034 O O . ILE A 1 271 ? -11.681 10.319 15.339 1.00 93.00 271 ILE A O 1
ATOM 2038 N N . ALA A 1 272 ? -9.498 9.842 15.536 1.00 94.44 272 ALA A N 1
ATOM 2039 C CA . ALA A 1 272 ? -9.212 9.979 14.117 1.00 94.44 272 ALA A CA 1
ATOM 2040 C C . ALA A 1 272 ? -8.780 8.645 13.510 1.00 94.44 272 ALA A C 1
ATOM 2042 O O . ALA A 1 272 ? -7.910 7.957 14.048 1.00 94.44 272 ALA A O 1
ATOM 2043 N N . ILE A 1 273 ? -9.347 8.320 12.352 1.00 95.06 273 ILE A N 1
ATOM 2044 C CA . ILE A 1 273 ? -9.052 7.092 11.612 1.00 95.06 273 ILE A CA 1
ATOM 2045 C C . ILE A 1 273 ? -8.584 7.430 10.200 1.00 95.06 273 ILE A C 1
ATOM 2047 O O . ILE A 1 273 ? -9.003 8.420 9.604 1.00 95.06 273 ILE A O 1
ATOM 2051 N N . GLY A 1 274 ? -7.702 6.607 9.657 1.00 94.25 274 GLY A N 1
ATOM 2052 C CA . GLY A 1 274 ? -7.320 6.644 8.256 1.00 94.25 274 GLY A CA 1
ATOM 2053 C C . GLY A 1 274 ? -8.182 5.683 7.453 1.00 94.25 274 GLY A C 1
ATOM 2054 O O . GLY A 1 274 ? -8.348 4.540 7.856 1.00 94.25 274 GLY A O 1
ATOM 2055 N N . TYR A 1 275 ? -8.705 6.110 6.317 1.00 94.81 275 TYR A N 1
ATOM 2056 C CA . TYR A 1 275 ? -9.435 5.265 5.383 1.00 94.81 275 TYR A CA 1
ATOM 2057 C C . TYR A 1 275 ? -8.750 5.303 4.024 1.00 94.81 275 TYR A C 1
ATOM 2059 O O . TYR A 1 275 ? -8.428 6.384 3.526 1.00 94.81 275 TYR A O 1
ATOM 2067 N N . TRP A 1 276 ? -8.508 4.131 3.442 1.00 90.50 276 TRP A N 1
ATOM 2068 C CA . TRP A 1 276 ? -7.963 4.032 2.094 1.00 90.50 276 TRP A CA 1
ATOM 2069 C C . TRP A 1 276 ? -9.069 3.737 1.095 1.00 90.50 276 TRP A C 1
ATOM 2071 O O . TRP A 1 276 ? -9.783 2.748 1.231 1.00 90.50 276 TRP A O 1
ATOM 2081 N N . GLU A 1 277 ? -9.172 4.596 0.087 1.00 85.38 277 GLU A N 1
ATOM 2082 C CA . GLU A 1 277 ? -10.199 4.555 -0.955 1.00 85.38 277 GLU A CA 1
ATOM 2083 C C . GLU A 1 277 ? -9.527 4.814 -2.303 1.00 85.38 277 GLU A C 1
ATOM 2085 O O . GLU A 1 277 ? -8.839 5.826 -2.460 1.00 85.38 277 GLU A O 1
ATOM 2090 N N . GLY A 1 278 ? -9.675 3.902 -3.268 1.00 76.19 278 GLY A N 1
ATOM 2091 C CA . GLY A 1 278 ? -9.127 4.080 -4.621 1.00 76.19 278 GLY A CA 1
ATOM 2092 C C . GLY A 1 278 ? -7.623 4.394 -4.675 1.00 76.19 278 GLY A C 1
ATOM 2093 O O . GLY A 1 278 ? -7.174 5.134 -5.548 1.00 76.19 278 GLY A O 1
ATOM 2094 N N . GLY A 1 279 ? -6.841 3.902 -3.709 1.00 75.75 279 GLY A N 1
ATOM 2095 C CA . GLY A 1 279 ? -5.408 4.191 -3.586 1.00 75.75 279 GLY A CA 1
ATOM 2096 C C . GLY A 1 279 ? -5.053 5.573 -3.028 1.00 75.75 279 GLY A C 1
ATOM 2097 O O . GLY A 1 279 ? -3.873 5.926 -2.979 1.00 75.75 279 GLY A O 1
ATOM 2098 N N . GLY A 1 280 ? -6.046 6.348 -2.606 1.00 82.75 280 GLY A N 1
ATOM 2099 C CA . GLY A 1 280 ? -5.871 7.561 -1.823 1.00 82.75 280 GLY A CA 1
ATOM 2100 C C . GLY A 1 280 ? -6.034 7.291 -0.333 1.00 82.75 280 GLY A C 1
ATOM 2101 O O . GLY A 1 280 ? -6.681 6.328 0.081 1.00 82.75 280 GLY A O 1
ATOM 2102 N N . PHE A 1 281 ? -5.446 8.163 0.476 1.00 89.12 281 PHE A N 1
ATOM 2103 C CA . PHE A 1 281 ? -5.573 8.122 1.922 1.00 89.12 281 PHE A CA 1
ATOM 2104 C C . PHE A 1 281 ? -6.401 9.306 2.415 1.00 89.12 281 PHE A C 1
ATOM 2106 O O . PHE A 1 281 ? -6.104 10.459 2.105 1.00 89.12 281 PHE A O 1
ATOM 2113 N N . ARG A 1 282 ? -7.437 9.027 3.207 1.00 90.75 282 ARG A N 1
ATOM 2114 C CA . ARG A 1 282 ? -8.337 10.031 3.780 1.00 90.75 282 ARG A CA 1
ATOM 2115 C C . ARG A 1 282 ? -8.350 9.909 5.296 1.00 90.75 282 ARG A C 1
ATOM 2117 O O . ARG A 1 282 ? -8.532 8.819 5.826 1.00 90.75 282 ARG A O 1
ATOM 2124 N N . ARG A 1 283 ? -8.222 11.024 6.014 1.00 91.69 283 ARG A N 1
ATOM 2125 C CA . ARG A 1 283 ? -8.502 11.055 7.458 1.00 91.69 283 ARG A CA 1
ATOM 2126 C C . ARG A 1 283 ? -9.978 11.301 7.684 1.00 91.69 283 ARG A C 1
ATOM 2128 O O . ARG A 1 283 ? -10.535 12.241 7.125 1.00 91.69 283 ARG A O 1
ATOM 2135 N N . LEU A 1 284 ? -10.577 10.482 8.529 1.00 94.19 284 LEU A N 1
ATOM 2136 C CA . LEU A 1 284 ? -11.949 10.613 8.992 1.00 94.19 284 LEU A CA 1
ATOM 2137 C C . LEU A 1 284 ? -11.954 10.828 10.513 1.00 94.19 284 LEU A C 1
ATOM 2139 O O . LEU A 1 284 ? -10.964 10.541 11.195 1.00 94.19 284 LEU A O 1
ATOM 2143 N N . GLY A 1 285 ? -13.077 11.306 11.047 1.00 92.25 285 GLY A N 1
ATOM 2144 C CA . GLY A 1 285 ? -13.225 11.600 12.474 1.00 92.25 285 GLY A CA 1
ATOM 2145 C C . GLY A 1 285 ? -12.866 13.042 12.839 1.00 92.25 285 GLY A C 1
ATOM 2146 O O . GLY A 1 285 ? -12.927 13.945 12.003 1.00 92.25 285 GLY A O 1
ATOM 2147 N N . VAL A 1 286 ? -12.524 13.267 14.109 1.00 89.69 286 VAL A N 1
ATOM 2148 C CA . VAL A 1 286 ? -12.309 14.618 14.653 1.00 89.69 286 VAL A CA 1
ATOM 2149 C C . VAL A 1 286 ? -10.965 15.198 14.167 1.00 89.69 286 VAL A C 1
ATOM 2151 O O . VAL A 1 286 ? -9.915 14.577 14.376 1.00 89.69 286 VAL A O 1
ATOM 2154 N N . PRO A 1 287 ? -10.939 16.398 13.551 1.00 88.06 287 PRO A N 1
ATOM 2155 C CA . PRO A 1 287 ? -9.691 17.077 13.206 1.00 88.06 287 PRO A CA 1
ATOM 2156 C C . PRO A 1 287 ? -8.814 17.311 14.442 1.00 88.06 287 PRO A C 1
ATOM 2158 O O . PRO A 1 287 ? -9.287 17.789 15.468 1.00 88.06 287 PRO A O 1
ATOM 2161 N N . GLY A 1 288 ? -7.528 16.965 14.359 1.00 86.81 288 GLY A N 1
ATOM 2162 C CA . GLY A 1 288 ? -6.581 17.109 15.474 1.00 86.81 288 GLY A CA 1
ATOM 2163 C C . GLY A 1 288 ? -6.691 16.043 16.572 1.00 86.81 288 GLY A C 1
ATOM 2164 O O . GLY A 1 288 ? -5.785 15.949 17.399 1.00 86.81 288 GLY A O 1
ATOM 2165 N N . ALA A 1 289 ? -7.727 15.193 16.563 1.00 89.88 289 ALA A N 1
ATOM 2166 C CA . ALA A 1 289 ? -7.772 14.044 17.459 1.00 89.88 289 ALA A CA 1
ATOM 2167 C C . ALA A 1 289 ? -6.640 13.064 17.153 1.00 89.88 289 ALA A C 1
ATOM 2169 O O . ALA A 1 289 ? -6.096 13.003 16.040 1.00 89.88 289 ALA A O 1
ATOM 2170 N N . ARG A 1 290 ? -6.287 12.276 18.167 1.00 86.44 290 ARG A N 1
ATOM 2171 C CA . ARG A 1 290 ? -5.220 11.291 18.066 1.00 86.44 290 ARG A CA 1
ATOM 2172 C C . ARG A 1 290 ? -5.560 10.241 17.006 1.00 86.44 290 ARG A C 1
ATOM 2174 O O . ARG A 1 290 ? -6.694 9.786 16.893 1.00 86.44 290 ARG A O 1
ATOM 2181 N N . PHE A 1 291 ? -4.559 9.899 16.196 1.00 92.88 291 PHE A N 1
ATOM 2182 C CA . PHE A 1 291 ? -4.703 8.906 15.138 1.00 92.88 291 PHE A CA 1
ATOM 2183 C C . PHE A 1 291 ? -4.725 7.501 15.747 1.00 92.88 291 PHE A C 1
ATOM 2185 O O . PHE A 1 291 ? -3.710 7.043 16.277 1.00 92.88 291 PHE A O 1
ATOM 2192 N N . ALA A 1 292 ? -5.879 6.840 15.687 1.00 94.75 292 ALA A N 1
ATOM 2193 C CA . ALA A 1 292 ? -6.084 5.517 16.267 1.00 94.75 292 ALA A CA 1
ATOM 2194 C C . ALA A 1 292 ? -5.551 4.399 15.356 1.00 94.75 292 ALA A C 1
ATOM 2196 O O . ALA A 1 292 ? -5.089 3.366 15.840 1.00 94.75 292 ALA A O 1
ATOM 2197 N N . GLY A 1 293 ? -5.559 4.620 14.041 1.00 95.06 293 GLY A N 1
ATOM 2198 C CA . GLY A 1 293 ? -5.084 3.670 13.042 1.00 95.06 293 GLY A CA 1
ATOM 2199 C C . GLY A 1 293 ? -5.708 3.909 11.676 1.00 95.06 293 GLY A C 1
ATOM 2200 O O . GLY A 1 293 ? -6.432 4.884 11.479 1.00 95.06 293 GLY A O 1
ATOM 2201 N N . ASP A 1 294 ? -5.437 3.011 10.736 1.00 95.69 294 ASP A N 1
ATOM 2202 C CA . ASP A 1 294 ? -6.005 3.042 9.395 1.00 95.69 294 ASP A CA 1
ATOM 2203 C C . ASP A 1 294 ? -6.709 1.743 9.009 1.00 95.69 294 ASP A C 1
ATOM 2205 O O . ASP A 1 294 ? -6.444 0.672 9.562 1.00 95.69 294 ASP A O 1
ATOM 2209 N N . VAL A 1 295 ? -7.623 1.860 8.051 1.00 95.88 295 VAL A N 1
ATOM 2210 C CA . VAL A 1 295 ? -8.477 0.771 7.596 1.00 95.88 295 VAL A CA 1
ATOM 2211 C C . VAL A 1 295 ? -8.636 0.819 6.090 1.00 95.88 295 VAL A C 1
ATOM 2213 O O . VAL A 1 295 ? -8.668 1.892 5.483 1.00 95.88 295 VAL A O 1
ATOM 2216 N N . ASP A 1 296 ? -8.719 -0.353 5.483 1.00 93.38 296 ASP A N 1
ATOM 2217 C CA . ASP A 1 296 ? -8.989 -0.493 4.061 1.00 93.38 296 ASP A CA 1
ATOM 2218 C C . ASP A 1 296 ? -9.739 -1.788 3.767 1.00 93.38 296 ASP A C 1
ATOM 2220 O O . ASP A 1 296 ? -9.828 -2.690 4.609 1.00 93.38 296 ASP A O 1
ATOM 2224 N N . ARG A 1 297 ? -10.313 -1.858 2.569 1.00 89.31 297 ARG A N 1
ATOM 2225 C CA . ARG A 1 297 ? -11.024 -3.036 2.091 1.00 89.31 297 ARG A CA 1
ATOM 2226 C C . ARG A 1 297 ? -10.133 -3.787 1.110 1.00 89.31 297 ARG A C 1
ATOM 2228 O O . ARG A 1 297 ? -9.610 -3.208 0.164 1.00 89.31 297 ARG A O 1
ATOM 2235 N N . MET A 1 298 ? -9.917 -5.075 1.354 1.00 83.62 298 MET A N 1
ATOM 2236 C CA . MET A 1 298 ? -9.104 -5.929 0.491 1.00 83.62 298 MET A CA 1
ATOM 2237 C C . MET A 1 298 ? -9.635 -7.358 0.485 1.00 83.62 298 MET A C 1
ATOM 2239 O O . MET A 1 298 ? -9.843 -7.955 1.541 1.00 83.62 298 MET A O 1
ATOM 2243 N N . GLY A 1 299 ? -9.795 -7.926 -0.714 1.00 82.06 299 GLY A N 1
ATOM 2244 C CA . GLY A 1 299 ? -10.180 -9.329 -0.883 1.00 82.06 299 GLY A CA 1
ATOM 2245 C C . GLY A 1 299 ? -11.511 -9.662 -0.206 1.00 82.06 299 GLY A C 1
ATOM 2246 O O . GLY A 1 299 ? -11.640 -10.722 0.391 1.00 82.06 299 GLY A O 1
ATOM 2247 N N . GLY A 1 300 ? -12.461 -8.721 -0.218 1.00 87.38 300 GLY A N 1
ATOM 2248 C CA . GLY A 1 300 ? -13.767 -8.874 0.425 1.00 87.38 300 GLY A CA 1
ATOM 2249 C C . GLY A 1 300 ? -13.781 -8.675 1.945 1.00 87.38 300 GLY A C 1
ATOM 2250 O O . GLY A 1 300 ? -14.856 -8.729 2.530 1.00 87.38 300 GLY A O 1
ATOM 2251 N N . HIS A 1 301 ? -12.644 -8.400 2.588 1.00 92.06 301 HIS A N 1
ATOM 2252 C CA . HIS A 1 301 ? -12.545 -8.195 4.036 1.00 92.06 301 HIS A CA 1
ATOM 2253 C C . HIS A 1 301 ? -12.052 -6.790 4.385 1.00 92.06 301 HIS A C 1
ATOM 2255 O O . HIS A 1 301 ? -11.425 -6.108 3.573 1.00 92.06 301 HIS A O 1
ATOM 2261 N N . TRP A 1 302 ? -12.280 -6.387 5.630 1.00 94.69 302 TRP A N 1
ATOM 2262 C CA . TRP A 1 302 ? -11.690 -5.189 6.212 1.00 94.69 302 TRP A CA 1
ATOM 2263 C C . TRP A 1 302 ? -10.336 -5.522 6.823 1.00 94.69 302 TRP A C 1
ATOM 2265 O O . TRP A 1 302 ? -10.250 -6.422 7.662 1.00 94.69 302 TRP A O 1
ATOM 2275 N N . ARG A 1 303 ? -9.281 -4.796 6.448 1.00 94.75 303 ARG A N 1
ATOM 2276 C CA . ARG A 1 303 ? -8.014 -4.817 7.188 1.00 94.75 303 ARG A CA 1
ATOM 2277 C C . ARG A 1 303 ? -7.957 -3.598 8.089 1.00 94.75 303 ARG A C 1
ATOM 2279 O O . ARG A 1 303 ? -8.199 -2.477 7.651 1.00 94.75 303 ARG A O 1
ATOM 2286 N N . ILE A 1 304 ? -7.619 -3.826 9.348 1.00 96.50 304 ILE A N 1
ATOM 2287 C CA . ILE A 1 304 ? -7.599 -2.809 10.397 1.00 96.50 304 ILE A CA 1
ATOM 2288 C C . ILE A 1 304 ? -6.189 -2.784 10.981 1.00 96.50 304 ILE A C 1
ATOM 2290 O O . ILE A 1 304 ? -5.695 -3.805 11.462 1.00 96.50 304 ILE A O 1
ATOM 2294 N N . ARG A 1 305 ? -5.530 -1.628 10.935 1.00 95.19 305 ARG A N 1
ATOM 2295 C CA . ARG A 1 305 ? -4.169 -1.417 11.444 1.00 95.19 305 ARG A CA 1
ATOM 2296 C C . ARG A 1 305 ? -4.163 -0.299 12.473 1.00 95.19 305 ARG A C 1
ATOM 2298 O O . ARG A 1 305 ? -4.188 0.871 12.092 1.00 95.19 305 ARG A O 1
ATOM 2305 N N . PRO A 1 306 ? -4.133 -0.624 13.770 1.00 95.69 306 PRO A N 1
ATOM 2306 C CA . PRO A 1 306 ? -3.946 0.384 14.798 1.00 95.69 306 PRO A CA 1
ATOM 2307 C C . PRO A 1 306 ? -2.590 1.085 14.660 1.00 95.69 306 PRO A C 1
ATOM 2309 O O . PRO A 1 306 ? -1.613 0.510 14.187 1.00 95.69 306 PRO A O 1
ATOM 2312 N N . ALA A 1 307 ? -2.505 2.328 15.128 1.00 90.56 307 ALA A N 1
ATOM 2313 C CA . ALA A 1 307 ? -1.318 3.165 14.955 1.00 90.56 307 ALA A CA 1
ATOM 2314 C C . ALA A 1 307 ? -0.077 2.688 15.735 1.00 90.56 307 ALA A C 1
ATOM 2316 O O . ALA A 1 307 ? 1.041 3.073 15.398 1.00 90.56 307 ALA A O 1
ATOM 2317 N N . ARG A 1 308 ? -0.263 1.918 16.816 1.00 85.25 308 ARG A N 1
ATOM 2318 C CA . ARG A 1 308 ? 0.830 1.506 17.715 1.00 85.25 308 ARG A CA 1
ATOM 2319 C C . ARG A 1 308 ? 1.416 0.135 17.387 1.00 85.25 308 ARG A C 1
ATOM 2321 O O . ARG A 1 308 ? 2.600 -0.052 17.638 1.00 85.25 308 ARG A O 1
ATOM 2328 N N . ASP A 1 309 ? 0.617 -0.753 16.803 1.00 86.06 309 ASP A N 1
ATOM 2329 C CA . ASP A 1 309 ? 0.950 -2.111 16.368 1.00 86.06 309 ASP A CA 1
ATOM 2330 C C . ASP A 1 309 ? -0.353 -2.873 16.069 1.00 86.06 309 ASP A C 1
ATOM 2332 O O . ASP A 1 309 ? -1.454 -2.385 16.325 1.00 86.06 309 ASP A O 1
ATOM 2336 N N . GLY A 1 310 ? -0.225 -4.084 15.530 1.00 89.44 310 GLY A N 1
ATOM 2337 C CA . GLY A 1 310 ? -1.352 -4.954 15.219 1.00 89.44 310 GLY A CA 1
ATOM 2338 C C . GLY A 1 310 ? -1.812 -4.851 13.767 1.00 89.44 310 GLY A C 1
ATOM 2339 O O . GLY A 1 310 ? -1.695 -3.828 13.096 1.00 89.44 310 GLY A O 1
ATOM 2340 N N . HIS A 1 311 ? -2.339 -5.961 13.272 1.00 93.62 311 HIS A N 1
ATOM 2341 C CA . HIS A 1 311 ? -2.932 -6.051 11.950 1.00 93.62 311 HIS A CA 1
ATOM 2342 C C . HIS A 1 311 ? -4.071 -7.046 12.060 1.00 93.62 311 HIS A C 1
ATOM 2344 O O . HIS A 1 311 ? -3.836 -8.214 12.360 1.00 93.62 311 HIS A O 1
ATOM 2350 N N . TYR A 1 312 ? -5.295 -6.574 11.881 1.00 96.00 312 TYR A N 1
ATOM 2351 C CA . TYR A 1 312 ? -6.496 -7.373 12.055 1.00 96.00 312 TYR A CA 1
ATOM 2352 C C . TYR A 1 312 ? -7.264 -7.493 10.747 1.00 96.00 312 TYR A C 1
ATOM 2354 O O . TYR A 1 312 ? -7.204 -6.600 9.900 1.00 96.00 312 TYR A O 1
ATOM 2362 N N . ARG A 1 313 ? -8.008 -8.587 10.601 1.00 95.75 313 ARG A N 1
ATOM 2363 C CA . ARG A 1 313 ? -8.917 -8.832 9.485 1.00 95.75 313 ARG A CA 1
ATOM 2364 C C . ARG A 1 313 ? -10.320 -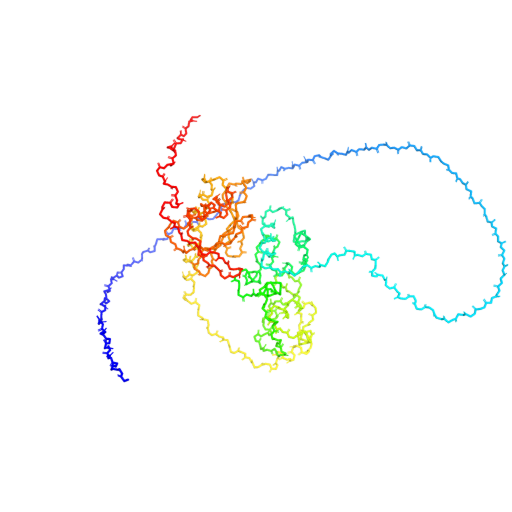9.076 10.015 1.00 95.75 313 ARG A C 1
ATOM 2366 O O . ARG A 1 313 ? -10.520 -10.007 10.787 1.00 95.75 313 ARG A O 1
ATOM 2373 N N . LEU A 1 314 ? -11.285 -8.283 9.569 1.00 96.00 314 LEU A N 1
ATOM 2374 C CA . LEU A 1 314 ? -12.695 -8.440 9.910 1.00 96.00 314 LEU A CA 1
ATOM 2375 C C . LEU A 1 314 ? -13.480 -8.837 8.653 1.00 96.00 314 LEU A C 1
ATOM 2377 O O . LEU A 1 314 ? -13.328 -8.230 7.591 1.00 96.00 314 LEU A O 1
ATOM 2381 N N . ALA A 1 315 ? -14.287 -9.891 8.763 1.00 93.88 315 ALA A N 1
ATOM 2382 C CA . ALA A 1 315 ? -15.186 -10.302 7.690 1.00 93.88 315 ALA A CA 1
ATOM 2383 C C . ALA A 1 315 ? -16.298 -9.259 7.483 1.00 93.88 315 ALA A C 1
ATOM 2385 O O . ALA A 1 315 ? -16.688 -8.602 8.450 1.00 93.88 315 ALA A O 1
ATOM 2386 N N . PRO A 1 316 ? -16.805 -9.096 6.250 1.00 91.62 316 PRO A N 1
ATOM 2387 C CA . PRO A 1 316 ? -17.902 -8.178 6.006 1.00 91.62 316 PRO A CA 1
ATOM 2388 C C . PRO A 1 316 ? -19.155 -8.660 6.739 1.00 91.62 316 PRO A C 1
ATOM 2390 O O . PRO A 1 316 ? -19.392 -9.867 6.853 1.00 91.62 316 PRO A O 1
ATOM 2393 N N . GLY A 1 317 ? -19.956 -7.730 7.244 1.00 91.69 317 GLY A N 1
ATOM 2394 C CA . GLY A 1 317 ? -21.119 -8.093 8.044 1.00 91.69 317 GLY A CA 1
ATOM 2395 C C . GLY A 1 317 ? -21.948 -6.911 8.532 1.00 91.69 317 GLY A C 1
ATOM 2396 O O . GLY A 1 317 ? -21.598 -5.750 8.300 1.00 91.69 317 GLY A O 1
ATOM 2397 N N . PRO A 1 318 ? -23.066 -7.188 9.225 1.00 88.69 318 PRO A N 1
ATOM 2398 C CA . PRO A 1 318 ? -23.849 -6.135 9.850 1.00 88.69 318 PRO A CA 1
ATOM 2399 C C . PRO A 1 318 ? -22.976 -5.383 10.858 1.00 88.69 318 PRO A C 1
ATOM 2401 O O . PRO A 1 318 ? -22.225 -5.995 11.616 1.00 88.69 318 PRO A O 1
ATOM 2404 N N . ARG A 1 319 ? -23.087 -4.050 10.871 1.00 91.88 319 ARG A N 1
ATOM 2405 C CA . ARG A 1 319 ? -22.360 -3.172 11.808 1.00 91.88 319 ARG A CA 1
ATOM 2406 C C . ARG A 1 319 ? -20.831 -3.284 11.731 1.00 91.88 319 ARG A C 1
ATOM 2408 O O . ARG A 1 319 ? -20.129 -2.971 12.691 1.00 91.88 319 ARG A O 1
ATOM 2415 N N . GLU A 1 320 ? -20.287 -3.692 10.586 1.00 93.69 320 GLU A N 1
ATOM 2416 C CA . GLU A 1 320 ? -18.837 -3.791 10.376 1.00 93.69 320 GLU A CA 1
ATOM 2417 C C . GLU A 1 320 ? -18.093 -2.486 10.706 1.00 93.69 320 GLU A C 1
ATOM 2419 O O . GLU A 1 320 ? -17.047 -2.523 11.349 1.00 93.69 320 GLU A O 1
ATOM 2424 N N . THR A 1 321 ? -18.663 -1.324 10.373 1.00 94.12 321 THR A N 1
ATOM 2425 C CA . THR A 1 321 ? -18.064 -0.015 10.675 1.00 94.12 321 THR A CA 1
ATOM 2426 C C . THR A 1 321 ? -18.006 0.283 12.172 1.00 94.12 321 THR A C 1
ATOM 2428 O O . THR A 1 321 ? -17.015 0.849 12.634 1.00 94.12 321 THR A O 1
ATOM 2431 N N . ASP A 1 322 ? -19.012 -0.142 12.945 1.00 94.69 322 ASP A N 1
ATOM 2432 C CA . ASP A 1 322 ? -19.001 -0.011 14.408 1.00 94.69 322 ASP A CA 1
ATOM 2433 C C . ASP A 1 322 ? -17.903 -0.883 15.016 1.00 94.69 322 ASP A C 1
ATOM 2435 O O . ASP A 1 322 ? -17.147 -0.439 15.883 1.00 94.69 322 ASP A O 1
ATOM 2439 N N . HIS A 1 323 ? -17.778 -2.121 14.531 1.00 96.12 323 HIS A N 1
ATOM 2440 C CA . HIS A 1 323 ? -16.728 -3.031 14.970 1.00 96.12 323 HIS A CA 1
ATOM 2441 C C . HIS A 1 323 ? -15.341 -2.477 14.661 1.00 96.12 323 HIS A C 1
ATOM 2443 O O . HIS A 1 323 ? -14.482 -2.488 15.539 1.00 96.12 323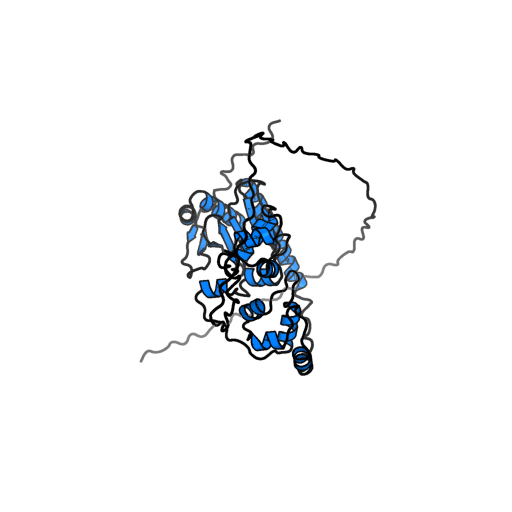 HIS A O 1
ATOM 2449 N N . ILE A 1 324 ? -15.131 -1.944 13.457 1.00 96.62 324 ILE A N 1
ATOM 2450 C CA . ILE A 1 324 ? -13.861 -1.342 13.046 1.00 96.62 324 ILE A CA 1
ATOM 2451 C C . ILE A 1 324 ? -13.436 -0.225 14.006 1.00 96.62 324 ILE A C 1
ATOM 2453 O O . ILE A 1 324 ? -12.316 -0.257 14.524 1.00 96.62 324 ILE A O 1
ATOM 2457 N N . VAL A 1 325 ? -14.320 0.740 14.274 1.00 95.56 325 VAL A N 1
ATOM 2458 C CA . VAL A 1 325 ? -14.003 1.862 15.171 1.00 95.56 325 VAL A CA 1
ATOM 2459 C C . VAL A 1 325 ? -13.773 1.370 16.600 1.00 95.56 325 VAL A C 1
ATOM 2461 O O . VAL A 1 325 ? -12.789 1.757 17.230 1.00 95.56 325 VAL A O 1
ATOM 2464 N N . ASN A 1 326 ? -14.603 0.444 17.086 1.00 95.19 326 ASN A N 1
ATOM 2465 C CA . ASN A 1 326 ? -14.442 -0.139 18.414 1.00 95.19 326 ASN A CA 1
ATOM 2466 C C . ASN A 1 326 ? -13.109 -0.898 18.562 1.00 95.19 326 ASN A C 1
ATOM 2468 O O . ASN A 1 326 ? -12.441 -0.770 19.584 1.00 95.19 326 ASN A O 1
ATOM 2472 N N . ILE A 1 327 ? -12.675 -1.651 17.545 1.00 96.38 327 ILE A N 1
ATOM 2473 C CA . ILE A 1 327 ? -11.373 -2.340 17.545 1.00 96.38 327 ILE A CA 1
ATOM 2474 C C . ILE A 1 327 ? -10.234 -1.325 17.671 1.00 96.38 327 ILE A C 1
ATOM 2476 O O . ILE A 1 327 ? -9.355 -1.507 18.513 1.00 96.38 327 ILE A O 1
ATOM 2480 N N . LEU A 1 328 ? -10.257 -0.249 16.877 1.00 96.31 328 LEU A N 1
ATOM 2481 C CA . LEU A 1 328 ? -9.237 0.803 16.934 1.00 96.31 328 LEU A CA 1
ATOM 2482 C C . LEU A 1 328 ? -9.207 1.495 18.304 1.00 96.31 328 LEU A C 1
ATOM 2484 O O . LEU A 1 328 ? -8.133 1.680 18.876 1.00 96.31 328 LEU A O 1
ATOM 2488 N N . HIS A 1 329 ? -10.377 1.800 18.867 1.00 93.12 329 HIS A N 1
ATOM 2489 C CA . HIS A 1 329 ? -10.513 2.422 20.185 1.00 93.12 329 HIS A CA 1
ATOM 2490 C C . HIS A 1 329 ? -10.019 1.528 21.327 1.00 93.12 329 HIS A C 1
ATOM 2492 O O . HIS A 1 329 ? -9.240 1.962 22.180 1.00 93.12 329 HIS A O 1
ATOM 2498 N N . LEU A 1 330 ? -10.434 0.256 21.343 1.00 94.12 330 LEU A N 1
ATOM 2499 C CA . LEU A 1 330 ? -9.973 -0.730 22.324 1.00 94.12 330 LEU A CA 1
ATOM 2500 C C . LEU A 1 330 ? -8.458 -0.893 22.251 1.00 94.12 330 LEU A C 1
ATOM 2502 O O . LEU A 1 330 ? -7.785 -0.916 23.284 1.00 94.12 330 LEU A O 1
ATOM 2506 N N . HIS A 1 331 ? -7.918 -0.953 21.036 1.00 95.19 331 HIS A N 1
ATOM 2507 C CA . HIS A 1 331 ? -6.487 -1.075 20.831 1.00 95.19 331 HIS A CA 1
ATOM 2508 C C . HIS A 1 331 ? -5.718 0.154 21.318 1.00 95.19 331 HIS A C 1
ATOM 2510 O O . HIS A 1 331 ? -4.651 0.026 21.915 1.00 95.19 331 HIS A O 1
ATOM 2516 N N . GLU A 1 332 ? -6.250 1.357 21.108 1.00 92.00 332 GLU A N 1
ATOM 2517 C CA . GLU A 1 332 ? -5.629 2.574 21.619 1.00 92.00 332 GLU A CA 1
ATOM 2518 C C . GLU A 1 332 ? -5.573 2.598 23.155 1.00 92.00 332 GLU A C 1
ATOM 2520 O O . GLU A 1 332 ? -4.562 3.030 23.721 1.00 92.00 332 GLU A O 1
ATOM 2525 N N . LYS A 1 333 ? -6.635 2.123 23.819 1.00 91.50 333 LYS A N 1
ATOM 2526 C CA . LYS A 1 333 ? -6.774 2.150 25.283 1.00 91.50 333 LYS A CA 1
ATOM 2527 C C . LYS A 1 333 ? -6.026 1.032 26.004 1.00 91.50 333 LYS A C 1
ATOM 2529 O O . LYS A 1 333 ? -5.450 1.280 27.057 1.00 91.50 333 LYS A O 1
ATOM 2534 N N . GLY A 1 334 ? -6.050 -0.187 25.470 1.00 92.25 334 GLY A N 1
ATOM 2535 C CA . GLY A 1 334 ? -5.510 -1.371 26.151 1.00 92.25 334 GLY A CA 1
ATOM 2536 C C . GLY A 1 334 ? -4.818 -2.372 25.227 1.00 92.25 334 GLY A C 1
ATOM 2537 O O . GLY A 1 334 ? -4.604 -3.521 25.615 1.00 92.25 334 GLY A O 1
ATOM 2538 N N . GLY A 1 335 ? -4.480 -1.957 24.004 1.00 93.81 335 GLY A N 1
ATOM 2539 C CA . GLY A 1 335 ? -3.759 -2.774 23.033 1.00 93.81 335 GLY A CA 1
ATOM 2540 C C . GLY A 1 335 ? -4.500 -4.051 22.645 1.00 93.81 335 GLY A C 1
ATOM 2541 O O . GLY A 1 335 ? -5.724 -4.173 22.759 1.00 93.81 335 GLY A O 1
ATOM 2542 N N . ARG A 1 336 ? -3.729 -5.048 22.209 1.00 94.00 336 ARG A N 1
ATOM 2543 C CA . ARG A 1 336 ? -4.247 -6.351 21.777 1.00 94.00 336 ARG A CA 1
ATOM 2544 C C . ARG A 1 336 ? -5.067 -7.076 22.851 1.00 94.00 336 ARG A C 1
ATOM 2546 O O . ARG A 1 336 ? -6.001 -7.793 22.505 1.00 94.00 336 ARG A O 1
ATOM 2553 N N . GLN A 1 337 ? -4.755 -6.896 24.137 1.00 95.00 337 GLN A N 1
ATOM 2554 C CA . GLN A 1 337 ? -5.486 -7.550 25.232 1.00 95.00 337 GLN A CA 1
ATOM 2555 C C . GLN A 1 337 ? -6.925 -7.032 25.351 1.00 95.00 337 GLN A C 1
ATOM 2557 O O . GLN A 1 337 ? -7.852 -7.828 25.483 1.00 95.00 337 GLN A O 1
ATOM 2562 N N . ALA A 1 338 ? -7.129 -5.717 25.227 1.00 95.00 338 ALA A N 1
ATOM 2563 C CA . ALA A 1 338 ? -8.470 -5.133 25.219 1.00 95.00 338 ALA A CA 1
ATOM 2564 C C . ALA A 1 338 ? -9.293 -5.594 24.005 1.00 95.00 338 ALA A C 1
ATOM 2566 O O . ALA A 1 338 ? -10.489 -5.853 24.138 1.00 95.00 338 ALA A O 1
ATOM 2567 N N . VAL A 1 339 ? -8.652 -5.770 22.842 1.00 96.06 339 VAL A N 1
ATOM 2568 C CA . VAL A 1 339 ? -9.308 -6.360 21.664 1.00 96.06 339 VAL A CA 1
ATOM 2569 C C . VAL A 1 339 ? -9.682 -7.823 21.932 1.00 96.06 339 VAL A C 1
ATOM 2571 O O . VAL A 1 339 ? -10.835 -8.195 21.742 1.00 96.06 339 VAL A O 1
ATOM 2574 N N . ALA A 1 340 ? -8.767 -8.641 22.462 1.00 95.69 340 ALA A N 1
ATOM 2575 C CA . ALA A 1 340 ? -9.021 -10.052 22.784 1.00 95.69 340 ALA A CA 1
ATOM 2576 C C . ALA A 1 340 ? -10.151 -10.264 23.816 1.00 95.69 340 ALA A C 1
ATOM 2578 O O . ALA A 1 340 ? -10.819 -11.303 23.824 1.00 95.69 340 ALA A O 1
ATOM 2579 N N . ALA A 1 341 ? -10.403 -9.280 24.683 1.00 95.56 341 ALA A N 1
ATOM 2580 C CA . ALA A 1 341 ? -11.515 -9.328 25.630 1.00 95.56 341 ALA A CA 1
ATOM 2581 C C . ALA A 1 341 ? -12.890 -9.279 24.936 1.00 95.56 341 ALA A C 1
ATOM 2583 O O . ALA A 1 341 ? -13.855 -9.832 25.458 1.00 95.56 341 ALA A O 1
ATOM 2584 N N . ARG A 1 342 ? -12.986 -8.652 23.755 1.00 96.25 342 ARG A N 1
ATOM 2585 C CA . ARG A 1 342 ? -14.247 -8.433 23.016 1.00 96.25 342 ARG A CA 1
ATOM 2586 C C . ARG A 1 342 ? -14.331 -9.180 21.684 1.00 96.25 342 ARG A C 1
ATOM 2588 O O . ARG A 1 342 ? -15.423 -9.334 21.147 1.00 96.25 342 ARG A O 1
ATOM 2595 N N . TYR A 1 343 ? -13.207 -9.666 21.174 1.00 97.25 343 TYR A N 1
ATOM 2596 C CA . TYR A 1 343 ? -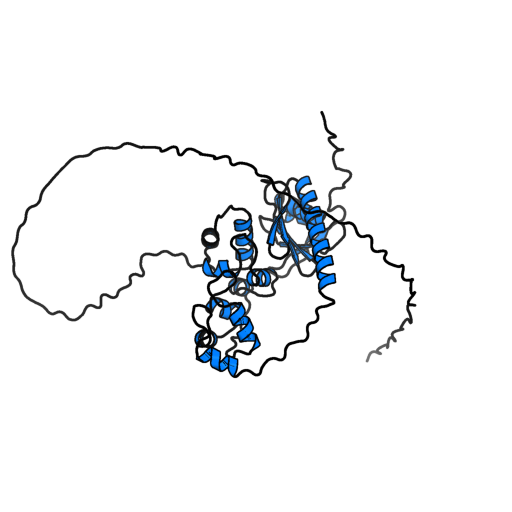13.111 -10.363 19.898 1.00 97.25 343 TYR A CA 1
ATOM 2597 C C . TYR A 1 343 ? -12.304 -11.646 20.063 1.00 97.25 343 TYR A C 1
ATOM 2599 O O . TYR A 1 343 ? -11.307 -11.674 20.788 1.00 97.25 343 TYR A O 1
ATOM 2607 N N . ASP A 1 344 ? -12.722 -12.702 19.377 1.00 96.69 344 ASP A N 1
ATOM 2608 C CA . ASP A 1 344 ? -11.904 -13.897 19.222 1.00 96.69 344 ASP A CA 1
ATOM 2609 C C . ASP A 1 344 ? -10.811 -13.623 18.187 1.00 96.69 344 ASP A C 1
ATOM 2611 O O . ASP A 1 344 ? -11.092 -13.239 17.049 1.00 96.69 344 ASP A O 1
ATOM 2615 N N . LEU A 1 345 ? -9.555 -13.781 18.615 1.00 95.69 345 LEU A N 1
ATOM 2616 C CA . LEU A 1 345 ? -8.370 -13.614 17.776 1.00 95.69 345 LEU A CA 1
ATOM 2617 C C . LEU A 1 345 ? -7.970 -14.980 17.223 1.00 95.69 345 LEU A C 1
ATOM 2619 O O . LEU A 1 345 ? -7.395 -15.793 17.950 1.00 95.69 345 LEU A O 1
ATOM 2623 N N . LEU A 1 346 ? -8.262 -15.242 15.952 1.00 93.31 346 LEU A N 1
ATOM 2624 C CA . LEU A 1 346 ? -7.884 -16.511 15.338 1.00 93.31 346 LEU A CA 1
ATOM 2625 C C . LEU A 1 346 ? -6.376 -16.538 15.029 1.00 93.31 346 LEU A C 1
ATOM 2627 O O . LEU A 1 346 ? -5.781 -15.484 14.778 1.00 93.31 346 LEU A O 1
ATOM 2631 N N . PRO A 1 347 ? -5.735 -17.723 15.035 1.00 89.25 347 PRO A N 1
ATOM 2632 C CA . PRO A 1 347 ? -4.359 -17.865 14.579 1.00 89.25 347 PRO A CA 1
ATOM 2633 C C . PRO A 1 347 ? -4.195 -17.314 13.160 1.00 89.25 347 PRO A C 1
ATOM 2635 O O . PRO A 1 347 ? -5.068 -17.481 12.309 1.00 89.25 347 PRO A O 1
ATOM 2638 N N . ALA A 1 348 ? -3.067 -16.658 12.924 1.00 86.44 348 ALA A N 1
ATOM 2639 C CA . ALA A 1 348 ? -2.715 -16.073 11.643 1.00 86.44 348 ALA A CA 1
ATOM 2640 C C . ALA A 1 348 ? -1.354 -16.620 11.218 1.00 86.44 348 ALA A C 1
ATOM 2642 O O . ALA A 1 348 ? -0.482 -16.828 12.069 1.00 86.44 348 ALA A O 1
ATOM 2643 N N . ASP A 1 349 ? -1.161 -16.813 9.917 1.00 81.75 349 ASP A N 1
ATOM 2644 C CA . ASP A 1 349 ? 0.162 -17.098 9.372 1.00 81.75 349 ASP A CA 1
ATOM 2645 C C . ASP A 1 349 ? 1.112 -15.942 9.712 1.00 81.75 349 ASP A C 1
ATOM 2647 O O . ASP A 1 349 ? 0.683 -14.787 9.837 1.00 81.75 349 ASP A O 1
ATOM 2651 N N . GLN A 1 350 ? 2.404 -16.231 9.880 1.00 70.31 350 GLN A N 1
ATOM 2652 C CA . GLN A 1 350 ? 3.386 -15.200 10.225 1.00 70.31 350 GLN A CA 1
ATOM 2653 C C . GLN A 1 350 ? 3.327 -14.029 9.231 1.00 70.31 350 GLN A C 1
ATOM 2655 O O . GLN A 1 350 ? 3.405 -14.216 8.021 1.00 70.31 350 GLN A O 1
ATOM 2660 N N . GLY A 1 351 ? 3.174 -12.810 9.758 1.00 68.06 351 GLY A N 1
ATOM 2661 C CA . GLY A 1 351 ? 3.086 -11.583 8.959 1.00 68.06 351 GLY A CA 1
ATOM 2662 C C . GLY A 1 351 ? 1.711 -11.294 8.342 1.00 68.06 351 GLY A C 1
ATOM 2663 O O . GLY A 1 351 ? 1.540 -10.245 7.722 1.00 68.06 351 GLY A O 1
ATOM 2664 N N . SER A 1 352 ? 0.718 -12.168 8.525 1.00 79.75 352 SER A N 1
ATOM 2665 C CA . SER A 1 352 ? -0.647 -11.946 8.040 1.00 79.75 352 SER A CA 1
ATOM 2666 C C . SER A 1 352 ? -1.533 -11.218 9.062 1.00 79.75 352 SER A C 1
ATOM 2668 O O . SER A 1 352 ? -1.227 -11.139 10.254 1.00 79.75 352 SER A O 1
ATOM 2670 N N . ALA A 1 353 ? -2.637 -10.643 8.581 1.00 86.38 353 ALA A N 1
ATOM 2671 C CA . ALA A 1 353 ? -3.628 -9.992 9.430 1.00 86.38 353 ALA A CA 1
ATOM 2672 C C . ALA A 1 353 ? -4.384 -11.026 10.284 1.00 86.38 353 ALA A C 1
ATOM 2674 O O . ALA A 1 353 ? -4.912 -12.002 9.756 1.00 86.38 353 ALA A O 1
ATOM 2675 N N . ILE A 1 354 ? -4.486 -10.771 11.588 1.00 92.94 354 ILE A N 1
ATOM 2676 C CA . ILE A 1 354 ? -5.160 -11.612 12.581 1.00 92.94 354 ILE A CA 1
ATOM 2677 C C . ILE A 1 354 ? -6.671 -11.588 12.334 1.00 92.94 354 ILE A C 1
ATOM 2679 O O . ILE A 1 354 ? -7.284 -10.527 12.502 1.00 92.94 354 ILE A O 1
ATOM 2683 N N . PRO A 1 355 ? -7.304 -12.713 11.960 1.00 94.50 355 PRO A N 1
ATOM 2684 C CA . PRO A 1 355 ? -8.745 -12.741 11.770 1.00 94.50 355 PRO A CA 1
ATOM 2685 C C . PRO A 1 355 ? -9.481 -12.514 13.095 1.00 94.50 355 PRO A C 1
ATOM 2687 O O . PRO A 1 355 ? -9.128 -13.101 14.120 1.00 94.50 355 PRO A O 1
ATOM 2690 N N . LEU A 1 356 ? -10.505 -11.664 13.053 1.00 95.44 356 LEU A N 1
ATOM 2691 C CA . LEU A 1 356 ? -11.347 -11.299 14.185 1.00 95.44 356 LEU A CA 1
ATOM 2692 C C . LEU A 1 356 ? -12.769 -11.812 14.000 1.00 95.44 356 LEU A C 1
ATOM 2694 O O . LEU A 1 356 ? -13.369 -11.622 12.940 1.00 95.44 356 LEU A O 1
ATOM 2698 N N . VAL A 1 357 ? -13.327 -12.362 15.076 1.00 95.00 357 VAL A N 1
ATOM 2699 C CA . VAL A 1 357 ? -14.759 -12.655 15.190 1.00 95.00 357 VAL A CA 1
ATOM 2700 C C . VAL A 1 357 ? -15.317 -11.905 16.405 1.00 95.00 357 VAL A C 1
ATOM 2702 O O . VAL A 1 357 ? -14.768 -12.044 17.502 1.00 95.00 357 VAL A O 1
ATOM 2705 N N . PRO A 1 358 ? -16.359 -11.068 16.253 1.00 95.00 358 PRO A N 1
ATOM 2706 C CA . PRO A 1 358 ? -16.981 -10.397 17.391 1.00 95.00 358 PRO A CA 1
ATOM 2707 C C . PRO A 1 358 ? -17.608 -11.396 18.370 1.00 95.00 358 PRO A C 1
ATOM 2709 O O . PRO A 1 358 ? -18.378 -12.265 17.962 1.00 95.00 358 PRO A O 1
ATOM 2712 N N . LYS A 1 359 ? -17.328 -11.243 19.669 1.00 95.38 359 LYS A N 1
ATOM 2713 C CA . LYS A 1 359 ? -18.038 -11.978 20.727 1.00 95.38 359 LYS A CA 1
ATOM 2714 C C . LYS A 1 359 ? -19.445 -11.396 20.936 1.00 95.38 359 LYS A C 1
ATOM 2716 O O . LYS A 1 359 ? -19.675 -10.224 20.617 1.00 95.38 359 LYS A O 1
ATOM 2721 N N . PRO A 1 360 ? -20.387 -12.150 21.531 1.00 91.19 360 PRO A N 1
ATOM 2722 C CA . PRO A 1 360 ? -21.646 -11.579 22.006 1.00 91.19 360 PRO A CA 1
ATOM 2723 C C . PRO A 1 360 ? -21.388 -10.365 22.916 1.00 91.19 360 PRO A C 1
ATOM 2725 O O . PRO A 1 360 ? -20.588 -10.447 23.847 1.00 91.19 360 PRO A O 1
ATOM 2728 N N . GLY A 1 361 ? -22.013 -9.220 22.619 1.00 88.06 361 GLY A N 1
ATOM 2729 C CA . GLY A 1 361 ? -21.786 -7.967 23.358 1.00 88.06 361 GLY A CA 1
ATOM 2730 C C . GLY A 1 361 ? -20.435 -7.283 23.081 1.00 88.06 361 GLY A C 1
ATOM 2731 O O . GLY A 1 361 ? -19.934 -6.527 23.919 1.00 88.06 361 GLY A O 1
ATOM 2732 N N . ALA A 1 362 ? -19.796 -7.555 21.936 1.00 88.50 362 ALA A N 1
ATOM 2733 C CA . ALA A 1 362 ? -18.550 -6.888 21.547 1.00 88.50 362 ALA A CA 1
ATOM 2734 C C . ALA A 1 362 ? -18.714 -5.369 21.374 1.00 88.50 362 ALA A C 1
ATOM 2736 O O . ALA A 1 362 ? -17.789 -4.615 21.684 1.00 88.50 362 ALA A O 1
ATOM 2737 N N . LEU A 1 363 ? -19.876 -4.928 20.888 1.00 88.19 363 LEU A N 1
ATOM 2738 C CA . LEU A 1 363 ? -20.233 -3.515 20.808 1.00 88.19 363 LEU A CA 1
ATOM 2739 C C . LEU A 1 363 ? -20.916 -3.083 22.110 1.00 88.19 363 LEU A C 1
ATOM 2741 O O . LEU A 1 363 ? -21.696 -3.864 22.656 1.00 88.19 363 LEU A O 1
ATOM 2745 N N . PRO A 1 364 ? -20.637 -1.868 22.614 1.00 74.06 364 PRO A N 1
ATOM 2746 C CA . PRO A 1 364 ? -21.439 -1.301 23.690 1.00 74.06 364 PRO A CA 1
ATOM 2747 C C . PRO A 1 364 ? -22.898 -1.197 23.225 1.00 74.06 364 PRO A C 1
ATOM 2749 O O . PRO A 1 364 ? -23.147 -0.837 22.070 1.00 74.06 364 PRO A O 1
ATOM 2752 N N . ASP A 1 365 ? -23.847 -1.536 24.102 1.00 69.12 365 ASP A N 1
ATOM 2753 C CA . ASP A 1 365 ? -25.272 -1.379 23.810 1.00 69.12 365 ASP A CA 1
ATOM 2754 C C . ASP A 1 365 ? -25.550 0.076 23.423 1.00 69.12 365 ASP A C 1
ATOM 2756 O O . ASP A 1 365 ? -25.214 1.001 24.163 1.00 69.12 365 ASP A O 1
ATOM 2760 N N . GLU A 1 366 ? -26.180 0.288 22.265 1.00 59.41 366 GLU A N 1
ATOM 2761 C CA . GLU A 1 366 ? -26.543 1.633 21.786 1.00 59.41 366 GLU A CA 1
ATOM 2762 C C . GLU A 1 366 ? -27.498 2.348 22.754 1.00 59.41 366 GLU A C 1
ATOM 2764 O O . GLU A 1 366 ? -27.527 3.573 22.808 1.00 59.41 366 GLU A O 1
ATOM 2769 N N . ASN A 1 367 ? -28.188 1.590 23.611 1.00 50.59 367 ASN A N 1
ATOM 2770 C CA . ASN A 1 367 ? -29.044 2.107 24.679 1.00 50.59 367 ASN A CA 1
ATOM 2771 C C . ASN A 1 367 ? -28.280 2.667 25.896 1.00 50.59 367 ASN A C 1
ATOM 2773 O O . ASN A 1 367 ? -28.914 3.125 26.843 1.00 50.59 367 ASN A O 1
ATOM 2777 N N . MET A 1 368 ? -26.942 2.639 25.898 1.00 43.28 368 MET A N 1
ATOM 2778 C CA . MET A 1 368 ? -26.110 3.372 26.865 1.00 43.28 368 MET A CA 1
ATOM 2779 C C . MET A 1 368 ? -25.520 4.666 26.293 1.00 43.28 368 MET A C 1
ATOM 2781 O O . MET A 1 368 ? -24.588 5.231 26.871 1.00 43.28 368 MET A O 1
ATOM 2785 N N . LEU A 1 369 ? -26.055 5.169 25.177 1.00 45.59 369 LEU A N 1
ATOM 2786 C CA . LEU A 1 369 ? -25.842 6.566 24.823 1.00 45.59 369 LEU A CA 1
ATOM 2787 C C . LEU A 1 369 ? -26.524 7.432 25.892 1.00 45.59 369 LEU A C 1
ATOM 2789 O O . LEU A 1 369 ? -27.721 7.247 26.133 1.00 45.59 369 LEU A O 1
ATOM 2793 N N . PRO A 1 370 ? -25.800 8.342 26.574 1.00 43.56 370 PRO A N 1
ATOM 2794 C CA . PRO A 1 370 ? -26.462 9.319 27.421 1.00 43.56 370 PRO A CA 1
ATOM 2795 C C . PRO A 1 370 ? -27.497 10.046 26.553 1.00 43.56 370 PRO A C 1
ATOM 2797 O O . PRO A 1 370 ? -27.176 10.379 25.407 1.00 43.56 370 PRO A O 1
ATOM 2800 N N . PRO A 1 371 ? -28.735 10.232 27.046 1.00 44.88 371 PRO A N 1
ATOM 2801 C CA . PRO A 1 371 ? -29.758 10.924 26.287 1.00 44.88 371 PRO A CA 1
ATOM 2802 C C . PRO A 1 371 ? -29.191 12.260 25.833 1.00 44.88 371 PRO A C 1
ATOM 2804 O O . PRO A 1 371 ? -28.540 12.956 26.616 1.00 44.88 371 PRO A O 1
ATOM 2807 N N . ASP A 1 372 ? -29.407 12.523 24.548 1.00 42.59 372 ASP A N 1
ATOM 2808 C CA . ASP A 1 372 ? -29.202 13.781 23.851 1.00 42.59 372 ASP A CA 1
ATOM 2809 C C . ASP A 1 372 ? -29.028 14.945 24.833 1.00 42.59 372 ASP A C 1
ATOM 2811 O O . ASP A 1 372 ? -29.962 15.332 25.545 1.00 42.59 372 ASP A O 1
ATOM 2815 N N . VAL A 1 373 ? -27.832 15.537 24.857 1.00 47.66 373 VAL A N 1
ATOM 2816 C CA . VAL A 1 373 ? -27.693 16.914 25.328 1.00 47.66 373 VAL A CA 1
ATOM 2817 C C . VAL A 1 373 ? -28.349 17.761 24.244 1.00 47.66 373 VAL A C 1
ATOM 2819 O O . VAL A 1 373 ? -27.685 18.366 23.405 1.00 47.66 373 VAL A O 1
ATOM 2822 N N . THR A 1 374 ? -29.682 17.738 24.216 1.00 43.38 374 THR A N 1
ATOM 2823 C CA . THR A 1 374 ? -30.488 18.696 23.482 1.00 43.38 374 THR A CA 1
ATOM 2824 C C . THR A 1 374 ? -30.004 20.069 23.900 1.00 43.38 374 THR A C 1
ATOM 2826 O O . THR A 1 374 ? -30.112 20.425 25.073 1.00 43.38 374 THR A O 1
ATOM 2829 N N . ALA A 1 375 ? -29.428 20.774 22.927 1.00 47.69 375 ALA A N 1
ATOM 2830 C CA . ALA A 1 375 ? -29.337 22.221 22.819 1.00 47.69 375 ALA A CA 1
ATOM 2831 C C . ALA A 1 375 ? -29.812 22.973 24.076 1.00 47.69 375 ALA A C 1
ATOM 2833 O O . ALA A 1 375 ? -30.979 23.343 24.198 1.00 47.69 375 ALA A O 1
ATOM 2834 N N . GLY A 1 376 ? -28.887 23.196 25.006 1.00 42.28 376 GLY A N 1
ATOM 2835 C CA . GLY A 1 376 ? -29.031 24.237 26.011 1.00 42.28 376 GLY A CA 1
ATOM 2836 C C . GLY A 1 376 ? -28.596 25.561 25.394 1.00 42.28 376 GLY A C 1
ATOM 2837 O O . GLY A 1 376 ? -27.396 25.800 25.318 1.00 42.28 376 GLY A O 1
ATOM 2838 N N . SER A 1 377 ? -29.597 26.309 24.919 1.00 40.12 377 SER A N 1
ATOM 2839 C CA . SER A 1 377 ? -29.722 27.772 24.763 1.00 40.12 377 SER A CA 1
ATOM 2840 C C . SER A 1 377 ? -28.496 28.631 24.456 1.00 40.12 377 SER A C 1
ATOM 2842 O O . SER A 1 377 ? -27.591 28.724 25.314 1.00 40.12 377 SER A O 1
#

Secondary structure (DSSP, 8-state):
--PPPPPPPP-------------PPP------------------------------------------------------------S-SS----PPPPP-HHHHHHHHHHHHTTSSSSHHHHHHHHT--HHHHHHHB-TTSPBPHHHHHHHTTSS--HHHHHHTTPPPPP-B----HHHHHHHHHHBSSSTT-B-HHHHHHHHTB-HHHHHHHB-TTSPBPHHHHHHHHTSPPPPPPPP--TTHHHHHHHHHHHHHHHHHHHHHHHHHTT-EEEEEETTEEEEEESTTS-EEEEEEEETTEEEEEESSS--EEE---TTHHHHHHHHHHHHHHHHHHHHHHHEEE----TTS-EEEEEPTT-SPPGGGSPP------

Radius of gyration: 32.17 Å; chains: 1; bounding box: 114×99×62 Å

Foldseek 3Di:
DDDDDDDDDDDDDDDDDDDDDDDDDDDDDDDDDDDDDDDDDDDDDDDDDDDDDDDDDDDDDDDDDDDDDDDDDDDDDDDDDDPPPDPPPDDPLPPADFDFLCLLLVLLVCLCVVVDQFLVVSCVVNSHDSQASLLFADNNSFGAPVVVCRNQVVWGFLNRCVVVVHDAAAADADAALVNLVVLLVADARHGNHHFLVRVCRTVRHDSVNSVQQADRGSDGDPVVVVSNVPHDDDPDDDDPDPPVPVVVVVVLVVLVVLLVLLQVLQQVVQAWEWEADPRHIDIGHDPPHYYLFYWYDHPQWIWAAGPPGAIAIEHDDPCVSQLNSLLSVLCVVPNPVSQVVFWPFDDDDPPDHTYTDGDVCSGPPPVPPDPDPPDDD

Sequence (377 aa):
MFPIRAFHPVIPTRIDTQQSPTAPFQLGSSAVPRAQARKRAGATFQAAIPSKRTTIAPGTTCLAKPRGSAAAAQEARSPAKSGRASLAAANHTSPRRAVTVDTIRGASQLLAYDEYQNVRACAGKFQVSERELRSFVKPDGNFTDLGHRVHLGSLLTPGDRQAAQLPPLVRKTELTAEDFNLANGLLGRSVGKMSRTLFCDLFGYDYATIYRAYNKDGSLTPWGRENREAQPDAAPSPDGAAGAVAADEAERAAEQAAARCLSQRALHDGIAIGYWEGGGFRRLGVPGARFAGDVDRMGGHWRIRPARDGHYRLAPGPRETDHIVNILHLHEKGGRQAVAARYDLLPADQGSAIPLVPKPGALPDENMLPPDVTAGS

Organism: NCBI:txid1416808

pLDDT: mean 74.87, std 23.95, range [28.56, 97.5]